Protein AF-A0A251SEA8-F1 (afdb_monomer_lite)

pLDDT: mean 76.19, std 18.29, range [34.19, 94.62]

Organism: Helianthus annuus (NCBI:txid4232)

Foldseek 3Di:
DDQDDPPPDPVVVVVVVVPQDDPVNVVVLVPDDPVVNVVVLVVVPVPDDPNSVVVVVVVVVVVVVVVVVVVVVVVVVVVVVVVVVVVVVVVVVVVVVVVVVVVVVVVVVVVVVVVVVVVVVVVVVVVVVVVVVVVVVVVVVVVVVVVVVVVVVVVVVVVVVVVVVVVVVVVVVVVVVVVVVPPPDDDDDPDDPPVPPPPPPVVVVVVVVVVVVVVVVVVVVVVVVVVVVVVVVVVVVVVVVVVVVVVVVVVVVVVVVVVVVVVVVVVVVVVVVVVVVVVVVVLVVCCVPPLVVLLVVCVCPFPLLVVLVVQLVVLVVVVVVLVVVVVVQVVVVVVDVDNDDCVPPPCVVPPSVVSNVVSVVCSVPDDGPSVVLLVVLVPDPPSSVSSCVSRPPPPPPDPPDDDDDDDDDDDDD

Secondary structure (DSSP, 8-state):
-----GGG-TTHHHHHHTTS--HHHHHHHHTS-HHHHHHHHHHHHTTT-HHHHHHHHHHHHHHHHHHHHHHHHHHHHHHHHHHHHHHHHHHHHHHHHHHHHHHHHHHHHHHHHHHHHHHHHHHHHHHHHHHHHHHHHHHHHHHHHHHHHHHHHHHHHHHHHHHHHHHHHHHHHHHHHHHTTT-S-------SSSSS--SSHHHHHHHHHHHHHHHHHHHHHHHHHHHHHHHHHHHHHHHHHHHHHHHHHHHHHHHHHHHHHHHHHHHHHHHHHHHHHHHHHHHHHHIIIIIHHHHHHHHHT-HHHHHHHHHHHHHHHHHHHHHHHHHHHHHHHHHSSS---GGG-TTTT--HHHHHHHHHHHHHHSPPHHHHHHHHHHTSTTHHHHHHHHT----------------------

Radius of gyration: 64.65 Å; chains: 1; bounding box: 140×86×175 Å

Structure (mmCIF, N/CA/C/O backbone):
data_AF-A0A251SEA8-F1
#
_entry.id   AF-A0A251SEA8-F1
#
loop_
_atom_site.group_PDB
_atom_site.id
_atom_site.type_symbol
_atom_site.label_atom_id
_atom_site.label_alt_id
_atom_site.label_comp_id
_atom_site.label_asym_id
_atom_site.label_entity_id
_atom_site.label_seq_id
_atom_site.pdbx_PDB_ins_code
_atom_site.Cartn_x
_atom_site.Cartn_y
_atom_site.Cartn_z
_atom_site.occupancy
_atom_site.B_iso_or_equiv
_atom_site.auth_seq_id
_atom_site.auth_comp_id
_atom_site.auth_asym_id
_atom_site.auth_atom_id
_atom_site.pdbx_PDB_model_num
ATOM 1 N N . MET A 1 1 ? 25.825 18.817 -52.684 1.00 36.38 1 MET A N 1
ATOM 2 C CA . MET A 1 1 ? 26.943 19.603 -52.122 1.00 36.38 1 MET A CA 1
ATOM 3 C C . MET A 1 1 ? 27.467 18.814 -50.940 1.00 36.38 1 MET A C 1
ATOM 5 O O . MET A 1 1 ? 26.774 18.734 -49.940 1.00 36.38 1 MET A O 1
ATOM 9 N N . GLN A 1 2 ? 28.593 18.127 -51.125 1.00 37.50 2 GLN A N 1
ATOM 10 C CA . GLN A 1 2 ? 29.249 17.316 -50.097 1.00 37.50 2 GLN A CA 1
ATOM 11 C C . GLN A 1 2 ? 30.083 18.240 -49.204 1.00 37.50 2 GLN A C 1
ATOM 13 O O . GLN A 1 2 ? 30.933 18.971 -49.713 1.00 37.50 2 GLN A O 1
ATOM 18 N N . GLY A 1 3 ? 29.799 18.244 -47.902 1.00 35.34 3 GLY A N 1
ATOM 19 C CA . GLY A 1 3 ? 30.715 18.748 -46.885 1.00 35.34 3 GLY A CA 1
ATOM 20 C C . GLY A 1 3 ? 31.585 17.583 -46.437 1.00 35.34 3 GLY A C 1
ATOM 21 O O . GLY A 1 3 ? 31.069 16.637 -45.854 1.00 35.34 3 GLY A O 1
ATOM 22 N N . ASP A 1 4 ? 32.868 17.630 -46.784 1.00 39.84 4 ASP A N 1
ATOM 23 C CA . ASP A 1 4 ? 33.874 16.730 -46.231 1.00 39.84 4 ASP A CA 1
ATOM 24 C C . ASP A 1 4 ? 34.056 17.040 -44.744 1.00 39.84 4 ASP A C 1
ATOM 26 O O . ASP A 1 4 ? 34.281 18.190 -44.358 1.00 39.84 4 ASP A O 1
ATOM 30 N N . ASP A 1 5 ? 33.965 15.996 -43.931 1.00 41.09 5 ASP A N 1
ATOM 31 C CA . ASP A 1 5 ? 34.161 16.024 -42.490 1.00 41.09 5 ASP A CA 1
ATOM 32 C C . ASP A 1 5 ? 35.673 16.093 -42.192 1.00 41.09 5 ASP A C 1
ATOM 34 O O . ASP A 1 5 ? 36.384 15.089 -42.151 1.00 41.09 5 ASP A O 1
ATOM 38 N N . ILE A 1 6 ? 36.205 17.313 -42.053 1.00 42.19 6 ILE A N 1
ATOM 39 C CA . ILE A 1 6 ? 37.633 17.586 -41.777 1.00 42.19 6 ILE A CA 1
ATOM 40 C C . ILE A 1 6 ? 37.965 17.385 -40.278 1.00 42.19 6 ILE A C 1
ATOM 42 O O . ILE A 1 6 ? 39.064 17.693 -39.822 1.00 42.19 6 ILE A O 1
ATOM 46 N N . SER A 1 7 ? 37.046 16.854 -39.462 1.00 43.59 7 SER A N 1
ATOM 47 C CA . SER A 1 7 ? 37.198 16.873 -38.000 1.00 43.59 7 SER A CA 1
ATOM 48 C C . SER A 1 7 ? 38.188 15.850 -37.422 1.00 43.59 7 SER A C 1
ATOM 50 O O . SER A 1 7 ? 38.512 15.958 -36.240 1.00 43.59 7 SER A O 1
ATOM 52 N N . ASN A 1 8 ? 38.669 14.869 -38.199 1.00 42.94 8 ASN A N 1
ATOM 53 C CA . ASN A 1 8 ? 39.397 13.708 -37.656 1.00 42.94 8 ASN A CA 1
ATOM 54 C C . ASN A 1 8 ? 40.866 13.558 -38.091 1.00 42.94 8 ASN A C 1
ATOM 56 O O . ASN A 1 8 ? 41.482 12.546 -37.758 1.00 42.94 8 ASN A O 1
ATOM 60 N N . ASP A 1 9 ? 41.461 14.548 -38.767 1.00 41.25 9 ASP A N 1
ATOM 61 C CA . ASP A 1 9 ? 42.904 14.556 -39.057 1.00 41.25 9 ASP A CA 1
ATOM 62 C C . ASP A 1 9 ? 43.679 15.519 -38.125 1.00 41.25 9 ASP A C 1
ATOM 64 O O . ASP A 1 9 ? 43.598 16.745 -38.278 1.00 41.25 9 ASP A O 1
ATOM 68 N N . PRO A 1 10 ? 44.492 15.004 -37.178 1.00 42.59 10 PRO A N 1
ATOM 69 C CA . PRO A 1 10 ? 45.358 15.824 -36.331 1.00 42.59 10 PRO A CA 1
ATOM 70 C C . PRO A 1 10 ? 46.413 16.624 -37.118 1.00 42.59 10 PRO A C 1
ATOM 72 O O . PRO A 1 10 ? 46.970 17.587 -36.581 1.00 42.59 10 PRO A O 1
ATOM 75 N N . ALA A 1 11 ? 46.714 16.248 -38.369 1.00 43.41 11 ALA A N 1
ATOM 76 C CA . ALA A 1 11 ? 47.637 16.973 -39.240 1.00 43.41 11 ALA A CA 1
ATOM 77 C C . ALA A 1 11 ? 46.980 18.198 -39.905 1.00 43.41 11 ALA A C 1
ATOM 79 O O . ALA A 1 11 ? 47.613 19.256 -39.961 1.00 43.41 11 ALA A O 1
ATOM 80 N N . ALA A 1 12 ? 45.699 18.117 -40.283 1.00 44.38 12 ALA A N 1
ATOM 81 C CA . ALA A 1 12 ? 44.931 19.242 -40.825 1.00 44.38 12 ALA A CA 1
ATOM 82 C C . ALA A 1 12 ? 44.783 20.396 -39.813 1.00 44.38 12 ALA A C 1
ATOM 84 O O . ALA A 1 12 ? 44.914 21.568 -40.171 1.00 44.38 12 ALA A O 1
ATOM 85 N N . CYS A 1 13 ? 44.634 20.091 -38.516 1.00 40.94 13 CYS A N 1
ATOM 86 C CA . CYS A 1 13 ? 44.664 21.111 -37.459 1.00 40.94 13 CYS A CA 1
ATOM 87 C C . CYS A 1 13 ? 46.019 21.835 -37.357 1.00 40.94 13 CYS A C 1
ATOM 89 O O . CYS A 1 13 ? 46.061 23.004 -36.976 1.00 40.94 13 CYS A O 1
ATOM 91 N N . LYS A 1 14 ? 47.128 21.170 -37.701 1.00 43.25 14 LYS A N 1
ATOM 92 C CA . LYS A 1 14 ? 48.483 21.741 -37.642 1.00 43.25 14 LYS A CA 1
ATOM 93 C C . LYS A 1 14 ? 48.767 22.682 -38.814 1.00 43.25 14 LYS A C 1
ATOM 95 O O . LYS A 1 14 ? 49.465 23.676 -38.635 1.00 43.25 14 LYS A O 1
ATOM 100 N N . GLU A 1 15 ? 48.202 22.396 -39.983 1.00 47.25 15 GLU A N 1
ATOM 101 C CA . GLU A 1 15 ? 48.361 23.206 -41.196 1.00 47.25 15 GLU A CA 1
ATOM 102 C C . GLU A 1 15 ? 47.410 24.419 -41.209 1.00 47.25 15 GLU A C 1
ATOM 104 O O . GLU A 1 15 ? 47.820 25.523 -41.562 1.00 47.25 15 GLU A O 1
ATO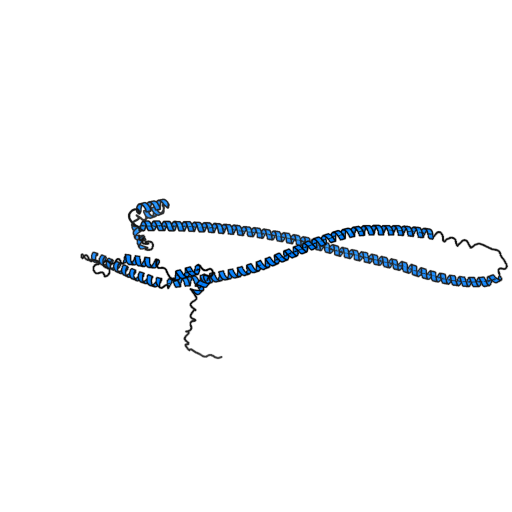M 109 N N . ILE A 1 16 ? 46.181 24.265 -40.694 1.00 45.84 16 ILE A N 1
ATOM 110 C CA . ILE A 1 16 ? 45.199 25.359 -40.554 1.00 45.84 16 ILE A CA 1
ATOM 111 C C . ILE A 1 16 ? 45.604 26.354 -39.451 1.00 45.84 16 ILE A C 1
ATOM 113 O O . ILE A 1 16 ? 45.422 27.562 -39.607 1.00 45.84 16 ILE A O 1
ATOM 117 N N . LEU A 1 17 ? 46.204 25.882 -38.350 1.00 44.75 17 LEU A N 1
ATOM 118 C CA . LEU A 1 17 ? 46.735 26.757 -37.293 1.00 44.75 17 LEU A CA 1
ATOM 119 C C . LEU A 1 17 ? 48.128 27.320 -37.613 1.00 44.75 17 LEU A C 1
ATOM 121 O O . LEU A 1 17 ? 48.524 28.314 -37.012 1.00 44.75 17 LEU A O 1
ATOM 125 N N . GLY A 1 18 ? 48.852 26.738 -38.575 1.00 44.03 18 GLY A N 1
ATOM 126 C CA . GLY A 1 18 ? 50.141 27.254 -39.048 1.00 44.03 18 GLY A CA 1
ATOM 127 C C . GLY A 1 18 ? 50.034 28.567 -39.835 1.00 44.03 18 GLY A C 1
ATOM 128 O O . GLY A 1 18 ? 51.024 29.284 -39.959 1.00 44.03 18 GLY A O 1
ATOM 129 N N . GLY A 1 19 ? 48.836 28.901 -40.331 1.00 52.62 19 GLY A N 1
ATOM 130 C CA . GLY A 1 19 ? 48.546 30.156 -41.034 1.00 52.62 19 GLY A CA 1
ATOM 131 C C . GLY A 1 19 ? 47.914 31.255 -40.172 1.00 52.62 19 GLY A C 1
ATOM 132 O O . GLY A 1 19 ? 47.717 32.365 -40.662 1.00 52.62 19 GLY A O 1
ATOM 133 N N . LEU A 1 20 ? 47.587 30.981 -38.904 1.00 47.78 20 LEU A N 1
ATOM 134 C CA . LEU A 1 20 ? 46.862 31.914 -38.035 1.00 47.78 20 LEU A CA 1
ATOM 135 C C . LEU A 1 20 ? 47.798 32.693 -37.125 1.00 47.78 20 LEU A C 1
ATOM 137 O O . LEU A 1 20 ? 47.705 32.617 -35.905 1.00 47.78 20 LEU A O 1
ATOM 141 N N . GLY A 1 21 ? 48.674 33.475 -37.748 1.00 52.56 21 GLY A N 1
ATOM 142 C CA . GLY A 1 21 ? 49.490 34.438 -37.028 1.00 52.56 21 GLY A CA 1
ATOM 143 C C . GLY A 1 21 ? 50.440 33.806 -36.010 1.00 52.56 21 GLY A C 1
ATOM 144 O O . GLY A 1 21 ? 50.512 32.594 -35.812 1.00 52.56 21 GLY A O 1
ATOM 145 N N . THR A 1 22 ? 51.238 34.641 -35.365 1.00 51.72 22 THR A N 1
ATOM 146 C CA . THR A 1 22 ? 52.142 34.160 -34.311 1.00 51.72 22 THR A CA 1
ATOM 147 C C . THR A 1 22 ? 51.333 33.573 -33.139 1.00 51.72 22 THR A C 1
ATOM 149 O O . THR A 1 22 ? 50.196 33.993 -32.923 1.00 51.72 22 THR A O 1
ATOM 152 N N . PRO A 1 23 ? 51.880 32.651 -32.319 1.00 52.22 23 PRO A N 1
ATOM 153 C CA . PRO A 1 23 ? 51.174 32.079 -31.158 1.00 52.22 23 PRO A CA 1
ATOM 154 C C . PRO A 1 23 ? 50.508 33.122 -30.236 1.00 52.22 23 PRO A C 1
ATOM 156 O O . PRO A 1 23 ? 49.465 32.866 -29.637 1.00 52.22 23 PRO A O 1
ATOM 159 N N . PHE A 1 24 ? 51.065 34.336 -30.204 1.00 46.94 24 PHE A N 1
ATOM 160 C CA . PHE A 1 24 ? 50.544 35.499 -29.489 1.00 46.94 24 PHE A CA 1
ATOM 161 C C . PHE A 1 24 ? 49.193 36.021 -30.027 1.00 46.94 24 PHE A C 1
ATOM 163 O O . PHE A 1 24 ? 48.362 36.518 -29.268 1.00 46.94 24 PHE A O 1
ATOM 170 N N . GLU A 1 25 ? 48.935 35.901 -31.330 1.00 49.88 25 GLU A N 1
ATOM 171 C CA . GLU A 1 25 ? 47.680 36.312 -31.974 1.00 49.88 25 GLU A CA 1
ATOM 172 C C . GLU A 1 25 ? 46.565 35.281 -31.743 1.00 49.88 25 GLU A C 1
ATOM 174 O O . GLU A 1 25 ? 45.409 35.658 -31.533 1.00 49.88 25 GLU A O 1
ATOM 179 N N . VAL A 1 26 ? 46.920 33.995 -31.658 1.00 53.22 26 VAL A N 1
ATOM 180 C CA . VAL A 1 26 ? 45.997 32.898 -31.315 1.00 53.22 26 VAL A CA 1
ATOM 181 C C . VAL A 1 26 ? 45.553 32.977 -29.851 1.00 53.22 26 VAL A C 1
ATOM 183 O O . VAL A 1 26 ? 44.367 32.807 -29.550 1.00 53.22 26 VAL A O 1
ATOM 186 N N . GLU A 1 27 ? 46.465 33.292 -28.928 1.00 53.41 27 GLU A N 1
ATOM 187 C CA . GLU A 1 27 ? 46.121 33.525 -27.517 1.00 53.41 27 GLU A CA 1
ATOM 188 C C . GLU A 1 27 ? 45.264 34.785 -27.334 1.00 53.41 27 GLU A C 1
ATOM 190 O O . GLU A 1 27 ? 44.265 34.753 -26.609 1.00 53.41 27 GLU A O 1
ATOM 195 N N . ARG A 1 28 ? 45.567 35.868 -28.065 1.00 52.38 28 ARG A N 1
ATOM 196 C CA . ARG A 1 28 ? 44.750 37.092 -28.079 1.00 52.38 28 ARG A CA 1
ATOM 197 C C . ARG A 1 28 ? 43.332 36.845 -28.618 1.00 52.38 28 ARG A C 1
ATOM 199 O O . ARG A 1 28 ? 42.382 37.419 -28.089 1.00 52.38 28 ARG A O 1
ATOM 206 N N . ALA A 1 29 ? 43.163 35.971 -29.613 1.00 50.44 29 ALA A N 1
ATOM 207 C CA . ALA A 1 29 ? 41.854 35.594 -30.158 1.00 50.44 29 ALA A CA 1
ATOM 208 C C . ALA A 1 29 ? 41.049 34.669 -29.222 1.00 50.44 29 ALA A C 1
ATOM 210 O O . ALA A 1 29 ? 39.823 34.783 -29.128 1.00 50.44 29 ALA A O 1
ATOM 211 N N . ARG A 1 30 ? 41.716 33.777 -28.474 1.00 49.06 30 ARG A N 1
ATOM 212 C CA . ARG A 1 30 ? 41.066 32.934 -27.449 1.00 49.06 30 ARG A CA 1
ATOM 213 C C . ARG A 1 30 ? 40.574 33.735 -26.241 1.00 49.06 30 ARG A C 1
ATOM 215 O O . ARG A 1 30 ? 39.562 33.355 -25.656 1.00 49.06 30 ARG A O 1
ATOM 222 N N . ALA A 1 31 ? 41.230 34.849 -25.912 1.00 52.94 31 ALA A N 1
ATOM 223 C CA . ALA A 1 31 ? 40.828 35.757 -24.836 1.00 52.94 31 ALA A CA 1
ATOM 224 C C . ALA A 1 31 ? 39.608 36.647 -25.177 1.00 52.94 31 ALA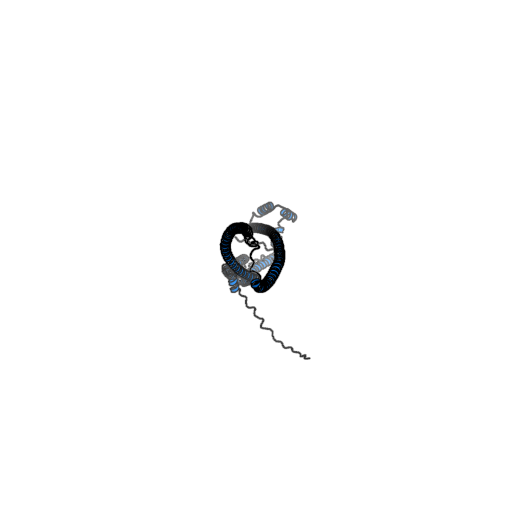 A C 1
ATOM 226 O O . ALA A 1 31 ? 39.092 37.337 -24.297 1.00 52.94 31 ALA A O 1
ATOM 227 N N . ALA A 1 32 ? 39.122 36.641 -26.426 1.00 52.41 32 ALA A N 1
ATOM 228 C CA . ALA A 1 32 ? 38.006 37.484 -26.859 1.00 52.41 32 ALA A CA 1
ATOM 229 C C . ALA A 1 32 ? 36.614 36.865 -26.559 1.00 52.41 32 ALA A C 1
ATOM 231 O O . ALA A 1 32 ? 36.449 35.638 -26.671 1.00 52.41 32 ALA A O 1
ATOM 232 N N . PRO A 1 33 ? 35.588 37.689 -26.238 1.00 56.38 33 PRO A N 1
ATOM 233 C CA . PRO A 1 33 ? 34.204 37.246 -26.034 1.00 56.38 33 PRO A CA 1
ATOM 234 C C . PRO A 1 33 ? 33.615 36.519 -27.256 1.00 56.38 33 PRO A C 1
ATOM 236 O O . PRO A 1 33 ? 33.939 36.849 -28.398 1.00 56.38 33 PRO A O 1
ATOM 239 N N . ARG A 1 34 ? 32.726 35.540 -27.016 1.00 53.91 34 ARG A N 1
ATOM 240 C CA . ARG A 1 34 ? 32.186 34.584 -28.013 1.00 53.91 34 ARG A CA 1
ATOM 241 C C . ARG A 1 34 ? 31.665 35.245 -29.295 1.00 53.91 34 ARG A C 1
ATOM 243 O O . ARG A 1 34 ? 31.953 34.759 -30.384 1.00 53.91 3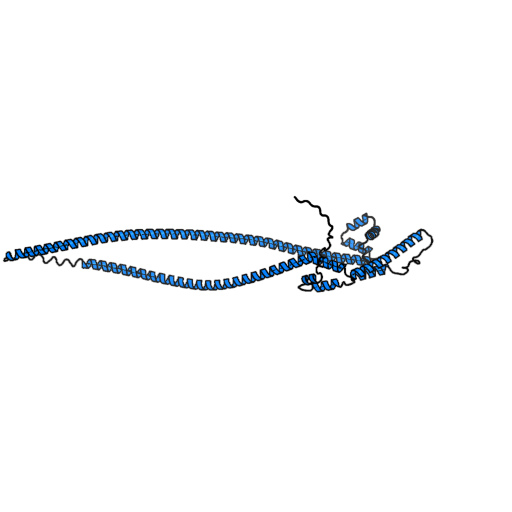4 ARG A O 1
ATOM 250 N N . GLU A 1 35 ? 30.957 36.363 -29.176 1.00 55.34 35 GLU A N 1
ATOM 251 C CA . GLU A 1 35 ? 30.395 37.093 -30.322 1.00 55.34 35 GLU A CA 1
ATOM 252 C C . GLU A 1 35 ? 31.468 37.745 -31.206 1.00 55.34 35 GLU A C 1
ATOM 254 O O . GLU A 1 35 ? 31.356 37.736 -32.431 1.00 55.34 35 GLU A O 1
ATOM 259 N N . LEU A 1 36 ? 32.560 38.239 -30.612 1.00 55.75 36 LEU A N 1
ATOM 260 C CA . LEU A 1 36 ? 33.668 38.840 -31.359 1.00 55.75 36 LEU A CA 1
ATOM 261 C C . LEU A 1 36 ? 34.445 37.779 -32.153 1.00 55.75 36 LEU A C 1
ATOM 263 O O . LEU A 1 36 ? 34.884 38.034 -33.272 1.00 55.75 36 LEU A O 1
ATOM 267 N N . ARG A 1 37 ? 34.556 36.567 -31.592 1.00 57.59 37 ARG A N 1
ATOM 268 C CA . ARG A 1 37 ? 35.207 35.410 -32.222 1.00 57.59 37 ARG A CA 1
ATOM 269 C C . ARG A 1 37 ? 34.432 34.915 -33.446 1.00 57.59 37 ARG A C 1
ATOM 271 O O . ARG A 1 37 ? 35.035 34.624 -34.474 1.00 57.59 37 ARG A O 1
ATOM 278 N N . ILE A 1 38 ? 33.101 34.876 -33.345 1.00 59.56 38 ILE A N 1
ATOM 279 C CA . ILE A 1 38 ? 32.201 34.515 -34.451 1.00 59.56 38 ILE A CA 1
ATOM 280 C C . ILE A 1 38 ? 32.307 35.544 -35.577 1.00 59.56 38 ILE A C 1
ATOM 282 O O . ILE A 1 38 ? 32.452 35.159 -36.734 1.00 59.56 38 ILE A O 1
ATOM 286 N N . ASN A 1 39 ? 32.325 36.839 -35.249 1.00 57.78 39 ASN A N 1
ATOM 287 C CA . ASN A 1 39 ? 32.476 37.884 -36.259 1.00 57.78 39 ASN A CA 1
ATOM 288 C C . ASN A 1 39 ? 33.854 37.843 -36.933 1.00 57.78 39 ASN A C 1
ATOM 290 O O . ASN A 1 39 ? 33.914 37.917 -38.151 1.00 57.78 39 ASN A O 1
ATOM 294 N N . GLN A 1 40 ? 34.953 37.655 -36.195 1.00 56.47 40 GLN A N 1
ATOM 295 C CA . GLN A 1 40 ? 36.298 37.571 -36.789 1.00 56.47 40 GLN A CA 1
ATOM 296 C C . GLN A 1 40 ? 36.475 36.351 -37.706 1.00 56.47 40 GLN A C 1
ATOM 298 O O . GLN A 1 40 ? 37.041 36.479 -38.792 1.00 56.47 40 GLN A O 1
ATOM 303 N N . LEU A 1 41 ? 35.947 35.189 -37.307 1.00 55.53 41 LEU A N 1
ATOM 304 C CA . LEU A 1 41 ? 35.946 33.987 -38.145 1.00 55.53 41 LEU A CA 1
ATOM 305 C C . LEU A 1 41 ? 35.026 34.150 -39.360 1.00 55.53 41 LEU A C 1
ATOM 307 O O . LEU A 1 41 ? 35.404 33.758 -40.459 1.00 55.53 41 LEU A O 1
ATOM 311 N N . SER A 1 42 ? 33.871 34.802 -39.192 1.00 54.38 42 SER A N 1
ATOM 312 C CA . SER A 1 42 ? 32.963 35.149 -40.289 1.00 54.38 42 SER A CA 1
ATOM 313 C C . SER A 1 42 ? 33.650 36.042 -41.326 1.00 54.38 42 SER A C 1
ATOM 315 O O . SER A 1 42 ? 33.543 35.772 -42.516 1.00 54.38 42 SER A O 1
ATOM 317 N N . THR A 1 43 ? 34.399 37.072 -40.922 1.00 55.28 43 THR A N 1
ATOM 318 C CA . THR A 1 43 ? 35.079 37.960 -41.884 1.00 55.28 43 THR A CA 1
ATOM 319 C C . THR A 1 43 ? 36.218 37.261 -42.630 1.00 55.28 43 THR A C 1
ATOM 321 O O . THR A 1 43 ? 36.483 37.594 -43.781 1.00 55.28 43 THR A O 1
ATOM 324 N N . MET A 1 44 ? 36.877 36.277 -42.009 1.00 52.09 44 MET A N 1
ATOM 325 C CA . MET A 1 44 ? 37.927 35.480 -42.656 1.00 52.09 44 MET A CA 1
ATOM 326 C C . MET A 1 44 ? 37.389 34.383 -43.592 1.00 52.09 44 MET A C 1
ATOM 328 O O . MET A 1 44 ? 38.096 33.991 -44.517 1.00 52.09 44 MET A O 1
ATOM 332 N N . LEU A 1 45 ? 36.167 33.878 -43.373 1.00 53.16 45 LEU A N 1
ATOM 333 C CA . LEU A 1 45 ? 35.611 32.726 -44.103 1.00 53.16 45 LEU A CA 1
ATOM 334 C C . LEU A 1 45 ? 34.631 33.078 -45.237 1.00 53.16 45 LEU A C 1
ATOM 336 O O . LEU A 1 45 ? 34.279 32.186 -46.006 1.00 53.16 45 LEU A O 1
ATOM 340 N N . VAL A 1 46 ? 34.229 34.343 -45.414 1.00 49.38 46 VAL A N 1
ATOM 341 C CA . VAL A 1 46 ? 33.273 34.784 -46.467 1.00 49.38 46 VAL A CA 1
ATOM 342 C C . VAL A 1 46 ? 33.832 34.673 -47.911 1.00 49.38 46 VAL A C 1
ATOM 344 O O . VAL A 1 46 ? 33.208 35.103 -48.874 1.00 49.38 46 VAL A O 1
ATOM 347 N N . GLY A 1 47 ? 34.981 34.021 -48.102 1.00 50.72 47 GLY A N 1
ATOM 348 C CA . GLY A 1 47 ? 35.622 33.812 -49.401 1.00 50.72 47 GLY A CA 1
ATOM 349 C C . GLY A 1 47 ? 35.110 32.629 -50.231 1.00 50.72 47 GLY A C 1
ATOM 350 O O . GLY A 1 47 ? 34.558 32.855 -51.301 1.00 50.72 47 GLY A O 1
ATOM 351 N N . THR A 1 48 ? 35.375 31.367 -49.854 1.00 47.50 48 THR A N 1
ATOM 352 C CA . THR A 1 48 ? 35.461 30.313 -50.902 1.00 47.50 48 THR A CA 1
ATOM 353 C C . THR A 1 48 ? 35.305 28.835 -50.497 1.00 47.50 48 THR A C 1
ATOM 355 O O . THR A 1 48 ? 35.572 27.981 -51.339 1.00 47.50 48 THR A O 1
ATOM 358 N N . SER A 1 49 ? 34.860 28.444 -49.295 1.00 53.03 49 SER A N 1
ATOM 359 C CA . SER A 1 49 ? 34.826 27.003 -48.949 1.00 53.03 49 SER A CA 1
ATOM 360 C C . SER A 1 49 ? 33.493 26.506 -48.387 1.00 53.03 49 SER A C 1
ATOM 362 O O . SER A 1 49 ? 33.040 26.964 -47.347 1.00 53.03 49 SER A O 1
ATOM 364 N N . ILE A 1 50 ? 32.894 25.501 -49.038 1.00 54.38 50 ILE A N 1
ATOM 365 C CA . ILE A 1 50 ? 31.716 24.738 -48.566 1.00 54.38 50 ILE A CA 1
ATOM 366 C C . ILE A 1 50 ? 31.939 24.184 -47.144 1.00 54.38 50 ILE A C 1
ATOM 368 O O . ILE A 1 50 ? 31.004 24.106 -46.350 1.00 54.38 50 ILE A O 1
ATOM 372 N N . VAL A 1 51 ? 33.194 23.898 -46.796 1.00 52.97 51 VAL A N 1
ATOM 373 C CA . VAL A 1 51 ? 33.629 23.419 -45.478 1.00 52.97 51 VAL A CA 1
ATOM 374 C C . VAL A 1 51 ? 33.383 24.466 -44.384 1.00 52.97 51 VAL A C 1
ATOM 376 O O . VAL A 1 51 ? 32.989 24.119 -43.277 1.00 52.97 51 VAL A O 1
ATOM 379 N N . ALA A 1 52 ? 33.547 25.757 -44.687 1.00 51.59 52 ALA A N 1
ATOM 380 C CA . ALA A 1 52 ? 33.281 26.846 -43.743 1.00 51.59 52 ALA A CA 1
ATOM 381 C C . ALA A 1 52 ? 31.808 26.884 -43.306 1.00 51.59 52 ALA A C 1
ATOM 383 O O . ALA A 1 52 ? 31.506 27.091 -42.130 1.00 51.59 52 ALA A O 1
ATOM 384 N N . ASN A 1 53 ? 30.896 26.649 -44.253 1.00 58.78 53 ASN A N 1
ATOM 385 C CA . ASN A 1 53 ? 29.464 26.581 -43.979 1.00 58.78 53 ASN A CA 1
ATOM 386 C C . ASN A 1 53 ? 29.079 25.288 -43.248 1.00 58.78 53 ASN A C 1
ATOM 388 O O . ASN A 1 53 ? 28.249 25.356 -42.347 1.00 58.78 53 ASN A O 1
ATOM 392 N N . ALA A 1 54 ? 29.695 24.147 -43.580 1.00 62.62 54 ALA A N 1
ATOM 393 C CA . ALA A 1 54 ? 29.475 22.886 -42.864 1.00 62.62 54 ALA A CA 1
ATOM 394 C C . ALA A 1 54 ? 29.892 22.997 -41.387 1.00 62.62 54 ALA A C 1
ATOM 396 O O . ALA A 1 54 ? 29.086 22.733 -40.501 1.00 62.62 54 ALA A O 1
ATOM 397 N N . ILE A 1 55 ? 31.085 23.541 -41.119 1.00 64.69 55 ILE A N 1
ATOM 398 C CA . ILE A 1 55 ? 31.571 23.792 -39.755 1.00 64.69 55 ILE A CA 1
ATOM 399 C C . ILE A 1 55 ? 30.614 24.724 -38.996 1.00 64.69 55 ILE A C 1
ATOM 401 O O . ILE A 1 55 ? 30.266 24.456 -37.848 1.00 64.69 55 ILE A O 1
ATOM 405 N N . LEU A 1 56 ? 30.147 25.815 -39.616 1.00 68.94 56 LEU A N 1
ATOM 406 C CA . LEU A 1 56 ? 29.190 26.726 -38.976 1.00 68.94 56 LEU A CA 1
ATOM 407 C C . LEU A 1 56 ? 27.847 26.054 -38.653 1.00 68.94 56 LEU A C 1
ATOM 409 O O . LEU A 1 56 ? 27.268 26.360 -37.610 1.00 68.94 56 LEU A O 1
ATOM 413 N N . GLU A 1 57 ? 27.344 25.163 -39.509 1.00 71.62 57 GLU A N 1
ATOM 414 C CA . GLU A 1 57 ? 26.115 24.409 -39.232 1.00 71.62 57 GLU A CA 1
ATOM 415 C C . GLU A 1 57 ? 26.307 23.364 -38.126 1.00 71.62 57 GLU A C 1
ATOM 417 O O . GLU A 1 57 ? 25.474 23.299 -37.218 1.00 71.62 57 GLU A O 1
ATOM 422 N N . ASP A 1 58 ? 27.430 22.646 -38.097 1.00 68.56 58 ASP A N 1
ATOM 423 C CA . ASP A 1 58 ? 27.743 21.709 -37.010 1.00 68.56 58 ASP A CA 1
ATOM 424 C C . ASP A 1 58 ? 27.876 22.425 -35.664 1.00 68.56 58 ASP A C 1
ATOM 426 O O . ASP A 1 58 ? 27.322 21.980 -34.656 1.00 68.56 58 ASP A O 1
ATOM 430 N N . TYR A 1 59 ? 28.503 23.604 -35.637 1.00 69.50 59 TYR A N 1
ATOM 431 C CA . TYR A 1 59 ? 28.549 24.438 -34.434 1.00 69.50 59 TYR A CA 1
ATOM 432 C C . TYR A 1 59 ? 27.159 24.917 -33.986 1.00 69.50 59 TYR A C 1
ATOM 434 O O . TYR A 1 59 ? 26.912 25.029 -32.782 1.00 69.50 59 TYR A O 1
ATOM 442 N N . LYS A 1 60 ? 26.225 25.177 -34.911 1.00 75.94 60 LYS A N 1
ATOM 443 C CA . LYS A 1 60 ? 24.831 25.505 -34.559 1.00 75.94 60 LYS A CA 1
ATOM 444 C C . LYS A 1 60 ? 24.084 24.289 -34.012 1.00 75.94 60 LYS A C 1
ATOM 446 O O . LYS A 1 60 ? 23.308 24.439 -33.070 1.00 75.94 60 LYS A O 1
ATOM 451 N N . VAL A 1 61 ? 24.295 23.100 -34.581 1.00 79.06 61 VAL A N 1
ATOM 452 C CA . VAL A 1 61 ? 23.704 21.842 -34.090 1.00 79.06 61 VAL A CA 1
ATOM 453 C C . VAL A 1 61 ? 24.226 21.516 -32.691 1.00 79.06 61 VAL A C 1
ATOM 455 O O . VAL A 1 61 ? 23.429 21.205 -31.806 1.00 79.06 61 VAL A O 1
ATOM 458 N N . LEU A 1 62 ? 25.536 21.643 -32.465 1.00 73.50 62 LEU A N 1
ATOM 459 C CA . LEU A 1 62 ? 26.152 21.468 -31.150 1.00 73.50 62 LEU A CA 1
ATOM 460 C C . LEU A 1 62 ? 25.611 22.481 -30.137 1.00 73.50 62 LEU A C 1
ATOM 462 O O . LEU A 1 62 ? 25.235 22.082 -29.040 1.00 73.50 62 LEU A O 1
ATOM 466 N N . GLY A 1 63 ? 25.462 23.752 -30.525 1.00 74.44 63 GLY A N 1
ATOM 467 C CA . GLY A 1 63 ? 24.847 24.774 -29.673 1.00 74.44 63 GLY A CA 1
ATOM 468 C C . GLY A 1 63 ? 23.422 24.414 -29.239 1.00 74.44 63 GLY A C 1
ATOM 469 O O . GLY A 1 63 ? 23.110 24.487 -28.054 1.00 74.44 63 GLY A O 1
ATOM 470 N N . ARG A 1 64 ? 22.577 23.931 -30.163 1.00 81.19 64 ARG A N 1
ATOM 471 C CA . ARG A 1 64 ? 21.217 23.467 -29.823 1.00 81.19 64 ARG A CA 1
ATOM 472 C C . ARG A 1 64 ? 21.232 22.260 -28.882 1.00 81.19 64 ARG A C 1
ATOM 474 O O . ARG A 1 64 ? 20.466 22.225 -27.926 1.00 81.19 64 ARG A O 1
ATOM 481 N N . ARG A 1 65 ? 22.131 21.294 -29.104 1.00 76.38 65 ARG A N 1
ATOM 482 C CA . ARG A 1 65 ? 22.281 20.120 -28.223 1.00 76.38 65 ARG A CA 1
ATOM 483 C C . ARG A 1 65 ? 22.758 20.501 -26.822 1.00 76.38 65 ARG A C 1
ATOM 485 O O . ARG A 1 65 ? 22.303 19.909 -25.847 1.00 76.38 65 ARG A O 1
ATOM 492 N N . GLU A 1 66 ? 23.653 21.477 -26.702 1.00 78.56 66 GLU A N 1
ATOM 493 C CA . GLU A 1 66 ? 24.098 22.004 -25.408 1.00 78.56 66 GLU A CA 1
ATOM 494 C C . GLU A 1 66 ? 22.969 22.736 -24.671 1.00 78.56 66 GLU A C 1
ATOM 496 O O . GLU A 1 66 ? 22.796 22.527 -23.469 1.00 78.56 66 GLU A O 1
ATOM 501 N N . GLU A 1 67 ? 22.166 23.533 -25.383 1.00 82.75 67 GLU A N 1
ATOM 502 C CA . GLU A 1 67 ? 20.978 24.204 -24.839 1.00 82.75 67 GLU A CA 1
ATOM 503 C C . GLU A 1 67 ? 19.915 23.199 -24.371 1.00 82.75 67 GLU A C 1
ATOM 505 O O . GLU A 1 67 ? 19.376 23.332 -23.269 1.00 82.75 67 GLU A O 1
ATOM 510 N N . ASP A 1 68 ? 19.655 22.148 -25.149 1.00 82.56 68 ASP A N 1
ATOM 511 C CA . ASP A 1 68 ? 18.726 21.082 -24.769 1.00 82.56 68 ASP A CA 1
ATOM 512 C C . ASP A 1 68 ? 19.255 20.268 -23.583 1.00 82.56 68 ASP A C 1
ATOM 514 O O . ASP A 1 68 ? 18.515 19.998 -22.638 1.00 82.56 68 ASP A O 1
ATOM 518 N N . ALA A 1 69 ? 20.555 19.964 -23.542 1.00 82.44 69 ALA A N 1
ATOM 519 C CA . ALA A 1 69 ? 21.170 19.312 -22.389 1.00 82.44 69 ALA A CA 1
ATOM 520 C C . ALA A 1 69 ? 21.122 20.197 -21.130 1.00 82.44 69 ALA A C 1
ATOM 522 O O . ALA A 1 69 ? 20.937 19.690 -20.024 1.00 82.44 69 ALA A O 1
ATOM 523 N N . ALA A 1 70 ? 21.281 21.516 -21.264 1.00 87.75 70 ALA A N 1
ATOM 524 C CA . ALA A 1 70 ? 21.117 22.457 -20.157 1.00 87.75 70 ALA A CA 1
ATOM 525 C C . ALA A 1 70 ? 19.661 22.502 -19.666 1.00 87.75 70 ALA A C 1
ATOM 527 O O . ALA A 1 70 ? 19.422 22.505 -18.458 1.00 87.75 70 ALA A O 1
ATOM 528 N N . ARG A 1 71 ? 18.690 22.453 -20.585 1.00 90.81 71 ARG A N 1
ATOM 529 C CA . ARG A 1 71 ? 17.259 22.396 -20.265 1.00 90.81 71 ARG A CA 1
ATOM 530 C C . ARG A 1 71 ? 16.894 21.119 -19.510 1.00 90.81 71 ARG A C 1
ATOM 532 O O . ARG A 1 71 ? 16.296 21.207 -18.443 1.00 90.81 71 ARG A O 1
ATOM 539 N N . MET A 1 72 ? 17.339 19.958 -19.995 1.00 84.06 72 MET A N 1
ATOM 540 C CA . MET A 1 72 ? 17.095 18.667 -19.340 1.00 84.06 72 MET A CA 1
ATOM 541 C C . MET A 1 72 ? 17.748 18.596 -17.954 1.00 84.06 72 MET A C 1
ATOM 543 O O . MET A 1 72 ? 17.150 18.067 -17.020 1.00 84.06 72 MET A O 1
ATOM 547 N N . ARG A 1 73 ? 18.944 19.181 -17.774 1.00 87.88 73 ARG A N 1
ATOM 548 C CA . ARG A 1 73 ? 19.569 19.306 -16.444 1.00 87.88 73 ARG A CA 1
ATOM 549 C C . ARG A 1 73 ? 18.754 20.201 -15.513 1.00 87.88 73 ARG A C 1
ATOM 551 O O . ARG A 1 73 ? 18.522 19.812 -14.375 1.00 87.88 73 ARG A O 1
ATOM 558 N N . ALA A 1 74 ? 18.270 21.347 -15.990 1.00 92.06 74 ALA A N 1
ATOM 559 C CA . ALA A 1 74 ? 17.436 22.242 -15.190 1.00 92.06 74 ALA A CA 1
ATOM 560 C C . ALA A 1 74 ? 16.085 21.604 -14.809 1.00 92.06 74 ALA A C 1
ATOM 562 O O . ALA A 1 74 ? 15.589 21.807 -13.701 1.00 92.06 74 ALA A O 1
ATOM 563 N N . GLU A 1 75 ? 15.481 20.819 -15.701 1.00 90.25 75 GLU A N 1
ATOM 564 C CA . GLU A 1 75 ? 14.264 20.053 -15.410 1.00 90.25 75 GLU A CA 1
ATOM 565 C C . GLU A 1 75 ? 14.527 18.930 -14.401 1.00 90.25 75 GLU A C 1
ATOM 567 O O . GLU A 1 75 ? 13.783 18.798 -13.427 1.00 90.25 75 GLU A O 1
ATOM 572 N N . ALA A 1 76 ? 15.626 18.188 -14.556 1.00 84.88 76 ALA A N 1
ATOM 573 C CA . ALA A 1 76 ? 16.044 17.177 -13.590 1.00 84.88 76 ALA A CA 1
ATOM 574 C C . ALA A 1 76 ? 16.325 17.788 -12.206 1.00 84.88 76 ALA A C 1
ATOM 576 O O . ALA A 1 76 ? 15.885 17.247 -11.194 1.00 84.88 76 ALA A O 1
ATOM 577 N N . GLU A 1 77 ? 16.988 18.945 -12.137 1.00 92.69 77 GLU A N 1
ATOM 578 C CA . GLU A 1 77 ? 17.225 19.666 -10.882 1.00 92.69 77 GLU A CA 1
ATOM 579 C C . GLU A 1 77 ? 15.920 20.101 -10.207 1.00 92.69 77 GLU A C 1
ATOM 581 O O . GLU A 1 77 ? 15.786 19.950 -8.991 1.00 92.69 77 GLU A O 1
ATOM 586 N N . LYS A 1 78 ? 14.924 20.569 -10.974 1.00 93.31 78 LYS A N 1
ATOM 587 C CA . LYS A 1 78 ? 13.589 20.886 -10.438 1.00 93.31 78 LYS A CA 1
ATOM 588 C C . LYS A 1 78 ? 12.896 19.650 -9.868 1.00 93.31 78 LYS A C 1
ATOM 590 O O . LYS A 1 78 ? 12.315 19.731 -8.788 1.00 93.31 78 LYS A O 1
ATOM 595 N N . LEU A 1 79 ? 12.979 18.508 -10.552 1.00 87.19 79 LEU A N 1
ATOM 596 C CA . LEU A 1 79 ? 12.418 17.246 -10.059 1.00 87.19 79 LEU A CA 1
ATOM 597 C C . LEU A 1 79 ? 13.127 16.771 -8.785 1.00 87.19 79 LEU A C 1
ATOM 599 O O . LEU A 1 79 ? 12.468 16.359 -7.833 1.00 87.19 79 LEU A O 1
ATOM 603 N N . VAL A 1 80 ? 14.455 16.896 -8.719 1.00 92.31 80 VAL A N 1
ATOM 604 C CA . VAL A 1 80 ? 15.237 16.572 -7.517 1.00 92.31 80 VAL A CA 1
ATOM 605 C C . VAL A 1 80 ? 14.879 17.500 -6.355 1.00 92.31 80 VAL A C 1
ATOM 607 O O . VAL A 1 80 ? 14.736 17.033 -5.225 1.00 92.31 80 VAL A O 1
ATOM 610 N N . GLN A 1 81 ? 14.693 18.799 -6.600 1.00 93.50 81 GLN A N 1
ATOM 611 C CA . GLN A 1 81 ? 14.231 19.735 -5.572 1.00 93.50 81 GLN A CA 1
ATOM 612 C C . GLN A 1 81 ? 12.823 19.384 -5.081 1.00 93.50 81 GLN A C 1
ATOM 614 O O . GLN A 1 81 ? 12.606 19.323 -3.873 1.00 93.50 81 GLN A O 1
ATOM 619 N N . ALA A 1 82 ? 11.891 19.084 -5.988 1.00 92.38 82 ALA A N 1
ATOM 620 C CA . ALA A 1 82 ? 10.543 18.652 -5.626 1.00 92.38 82 ALA A CA 1
ATOM 621 C C . ALA A 1 82 ? 10.559 17.352 -4.802 1.00 92.38 82 ALA A C 1
ATOM 623 O O . ALA A 1 82 ? 9.860 17.256 -3.795 1.00 92.38 82 ALA A O 1
ATOM 624 N N . ALA A 1 83 ? 11.408 16.387 -5.168 1.00 87.50 83 ALA A N 1
ATOM 625 C CA . ALA A 1 83 ? 11.585 15.147 -4.417 1.00 87.50 83 ALA A CA 1
ATOM 626 C C . ALA A 1 83 ? 12.154 15.393 -3.011 1.00 87.50 83 ALA A C 1
ATOM 628 O O . ALA A 1 83 ? 11.684 14.789 -2.049 1.00 87.50 83 ALA A O 1
ATOM 629 N N . ARG A 1 84 ? 13.120 16.312 -2.862 1.00 91.38 84 ARG A N 1
ATOM 630 C CA . ARG A 1 84 ? 13.663 16.699 -1.546 1.00 91.38 84 ARG A CA 1
ATOM 631 C C . ARG A 1 84 ? 12.608 17.361 -0.665 1.00 91.38 84 ARG A C 1
ATOM 633 O O . ARG A 1 84 ? 12.451 16.961 0.482 1.00 91.38 84 ARG A O 1
ATOM 640 N N . VAL A 1 85 ? 11.843 18.306 -1.213 1.00 93.81 85 VAL A N 1
ATOM 641 C CA . VAL A 1 85 ? 10.740 18.957 -0.486 1.00 93.81 85 VAL A CA 1
ATOM 642 C C . VAL A 1 85 ? 9.675 17.933 -0.082 1.00 93.81 85 VAL A C 1
ATOM 644 O O . VAL A 1 85 ? 9.195 17.960 1.050 1.00 93.81 85 VAL A O 1
ATOM 647 N N . GLY A 1 86 ? 9.343 16.991 -0.971 1.00 87.25 86 GLY A N 1
ATOM 648 C CA . GLY A 1 86 ? 8.432 15.888 -0.668 1.00 87.25 86 GLY A CA 1
ATOM 649 C C . GLY A 1 86 ? 8.944 14.989 0.462 1.00 87.25 86 GLY A C 1
ATOM 650 O O . GLY A 1 86 ? 8.188 14.670 1.376 1.00 87.25 86 GLY A O 1
ATOM 651 N N . ALA A 1 87 ? 10.231 14.631 0.452 1.00 89.56 87 ALA A N 1
ATOM 652 C CA . ALA A 1 87 ? 10.848 13.824 1.504 1.00 89.56 87 ALA A CA 1
ATOM 653 C C . ALA A 1 87 ? 10.841 14.537 2.868 1.00 89.56 87 ALA A C 1
ATOM 655 O O . ALA A 1 87 ? 10.459 13.938 3.872 1.00 89.56 87 ALA A O 1
ATOM 656 N N . GLU A 1 88 ? 11.185 15.827 2.904 1.00 93.81 88 GLU A N 1
ATOM 657 C CA . GLU A 1 88 ? 11.123 16.633 4.129 1.00 93.81 88 GLU A CA 1
ATOM 658 C C . GLU A 1 88 ? 9.695 16.749 4.676 1.00 93.81 88 GLU A C 1
ATOM 660 O O . GLU A 1 88 ? 9.488 16.733 5.892 1.00 93.81 88 GLU A O 1
ATOM 665 N N . GLN A 1 89 ? 8.694 16.864 3.798 1.00 90.62 89 GLN A N 1
ATOM 666 C CA . GLN A 1 89 ? 7.296 16.898 4.216 1.00 90.62 89 GLN A CA 1
ATOM 667 C C . GLN A 1 89 ? 6.856 15.552 4.801 1.00 90.62 89 GLN A C 1
ATOM 669 O O . GLN A 1 89 ? 6.247 15.528 5.869 1.00 90.62 89 GLN A O 1
ATOM 674 N N . LEU A 1 90 ? 7.233 14.437 4.170 1.00 85.94 90 LEU A N 1
ATOM 675 C CA . LEU A 1 90 ? 6.944 13.098 4.685 1.00 85.94 90 LEU A CA 1
ATOM 676 C C . LEU A 1 90 ? 7.596 12.846 6.049 1.00 85.94 90 LEU A C 1
ATOM 678 O O . LEU A 1 90 ? 6.972 12.237 6.918 1.00 85.94 90 LEU A O 1
ATOM 682 N N . GLU A 1 91 ? 8.818 13.331 6.283 1.00 93.00 91 GLU A N 1
ATOM 683 C CA . GLU A 1 91 ? 9.438 13.243 7.609 1.00 93.00 91 GLU A CA 1
ATOM 684 C C . GLU A 1 91 ? 8.677 14.055 8.665 1.00 93.00 91 GLU A C 1
ATOM 686 O O . GLU A 1 91 ? 8.460 13.563 9.777 1.00 93.00 91 GLU A O 1
ATOM 691 N N . LYS A 1 92 ? 8.220 15.269 8.328 1.00 93.88 92 LYS A N 1
ATOM 692 C CA . LYS A 1 92 ? 7.394 16.089 9.231 1.00 93.88 92 LYS A CA 1
ATOM 693 C C . LYS A 1 92 ? 6.062 15.412 9.545 1.00 93.88 92 LYS A C 1
ATOM 695 O O . LYS A 1 92 ? 5.673 15.360 10.712 1.00 93.88 92 LYS A O 1
ATOM 700 N N . ASP A 1 93 ? 5.398 14.860 8.535 1.00 85.81 93 ASP A N 1
ATOM 701 C CA . ASP A 1 93 ? 4.120 14.165 8.692 1.00 85.81 93 ASP A CA 1
ATOM 702 C C . ASP A 1 93 ? 4.290 12.892 9.534 1.00 85.81 93 ASP A C 1
ATOM 704 O O . ASP A 1 93 ? 3.497 12.632 10.442 1.00 85.81 93 ASP A O 1
ATOM 708 N N . ARG A 1 94 ? 5.383 12.145 9.326 1.00 90.75 94 ARG A N 1
ATOM 709 C CA . ARG A 1 94 ? 5.747 10.988 10.155 1.00 90.75 94 ARG A CA 1
ATOM 710 C C . ARG A 1 94 ? 5.979 11.384 11.614 1.00 90.75 94 ARG A C 1
ATOM 712 O O . ARG A 1 94 ? 5.476 10.715 12.515 1.00 90.75 94 ARG A O 1
ATOM 719 N N . ALA A 1 95 ? 6.706 12.472 11.864 1.00 93.88 95 ALA A N 1
ATOM 720 C CA . ALA A 1 95 ? 6.944 12.967 13.218 1.00 93.88 95 ALA A CA 1
ATOM 721 C C . ALA A 1 95 ? 5.646 13.443 13.900 1.00 93.88 95 ALA A C 1
ATOM 723 O O . ALA A 1 95 ? 5.437 13.188 15.089 1.00 93.88 95 ALA A O 1
ATOM 724 N N . ALA A 1 96 ? 4.752 14.100 13.155 1.00 90.00 96 ALA A N 1
ATOM 725 C CA . ALA A 1 96 ? 3.440 14.509 13.649 1.00 90.00 96 ALA A CA 1
ATOM 726 C C . ALA A 1 96 ? 2.566 13.298 14.012 1.00 90.00 96 ALA A C 1
ATOM 728 O O . ALA A 1 96 ? 1.950 13.284 15.082 1.00 90.00 96 ALA A O 1
ATOM 729 N N . PHE A 1 97 ? 2.571 12.264 13.168 1.00 83.44 97 PHE A N 1
ATOM 730 C CA . PHE A 1 97 ? 1.852 11.018 13.414 1.00 83.44 97 PHE A CA 1
ATOM 731 C C . PHE A 1 97 ? 2.365 10.293 14.665 1.00 83.44 97 PHE A C 1
ATOM 733 O O . PHE A 1 97 ? 1.567 9.922 15.524 1.00 83.44 97 PHE A O 1
ATOM 740 N N . GLU A 1 98 ? 3.683 10.154 14.837 1.00 89.62 98 GLU A N 1
ATOM 741 C CA . GLU A 1 98 ? 4.253 9.532 16.043 1.00 89.62 98 GLU A CA 1
ATOM 742 C C . GLU A 1 98 ? 3.917 10.321 17.316 1.00 89.62 98 GLU A C 1
ATOM 744 O O . GLU A 1 98 ? 3.581 9.737 18.348 1.00 89.62 98 GLU A O 1
ATOM 749 N N . LYS A 1 99 ? 3.905 11.657 17.252 1.00 90.31 99 LYS A N 1
ATOM 750 C CA . LYS A 1 99 ? 3.466 12.489 18.380 1.00 90.31 99 LYS A CA 1
ATOM 751 C C . LYS A 1 99 ? 1.991 12.251 18.720 1.00 90.31 99 LYS A C 1
ATOM 753 O O . LYS A 1 99 ? 1.646 12.172 19.898 1.00 90.31 99 LYS A O 1
ATOM 758 N N . GLN A 1 100 ? 1.125 12.119 17.715 1.00 83.06 100 GLN A N 1
ATOM 759 C CA . GLN A 1 100 ? -0.288 11.790 17.919 1.00 83.06 100 GLN A CA 1
ATOM 760 C C . GLN A 1 100 ? -0.471 10.375 18.485 1.00 83.06 100 GLN A C 1
ATOM 762 O O . GLN A 1 100 ? -1.310 10.151 19.357 1.00 83.06 100 GLN A O 1
ATOM 767 N N . LYS A 1 101 ? 0.334 9.416 18.030 1.00 87.94 101 LYS A N 1
ATOM 768 C CA . LYS A 1 101 ? 0.335 8.061 18.571 1.00 87.94 101 LYS A CA 1
ATOM 769 C C . LYS A 1 101 ? 0.704 8.074 20.052 1.00 87.94 101 LYS A C 1
ATOM 771 O O . LYS A 1 101 ? -0.064 7.560 20.860 1.00 87.94 101 LYS A O 1
ATOM 776 N N . GLN A 1 102 ? 1.777 8.764 20.432 1.00 87.19 102 GLN A N 1
ATOM 777 C CA . GLN A 1 102 ? 2.178 8.906 21.835 1.00 87.19 102 GLN A CA 1
ATOM 778 C C . GLN A 1 102 ? 1.101 9.578 22.699 1.00 87.19 102 GLN A C 1
ATOM 780 O O . GLN A 1 102 ? 0.859 9.138 23.823 1.00 87.19 102 GLN A O 1
ATOM 785 N N . THR A 1 103 ? 0.414 10.616 22.203 1.00 83.31 103 THR A N 1
ATOM 786 C CA . THR A 1 103 ? -0.689 11.234 22.962 1.00 83.31 103 THR A CA 1
ATOM 787 C C . THR A 1 103 ? -1.884 10.296 23.096 1.00 83.31 103 THR A C 1
ATOM 789 O O . THR A 1 103 ? -2.498 10.256 24.163 1.00 83.31 103 THR A O 1
ATOM 792 N N . SER A 1 104 ? -2.189 9.505 22.064 1.00 77.31 104 SER A N 1
ATOM 793 C CA . SER A 1 104 ? -3.247 8.492 22.119 1.00 77.31 104 SER A CA 1
ATOM 794 C C . SER A 1 104 ? -2.916 7.358 23.095 1.00 77.31 104 SER A C 1
ATOM 796 O O . SER A 1 104 ? -3.762 6.980 23.904 1.00 77.31 104 SER A O 1
ATOM 798 N N . GLU A 1 105 ? -1.669 6.881 23.108 1.00 86.75 105 GLU A N 1
ATOM 799 C CA . GLU A 1 105 ? -1.178 5.870 24.047 1.00 86.75 105 GLU A CA 1
ATOM 800 C C . GLU A 1 105 ? -1.198 6.401 25.482 1.00 86.75 105 GLU A C 1
ATOM 802 O O . GLU A 1 105 ? -1.625 5.703 26.404 1.00 86.75 105 GLU A O 1
ATOM 807 N N . TRP A 1 106 ? -0.811 7.663 25.679 1.00 84.50 106 TRP A N 1
ATOM 808 C CA . TRP A 1 106 ? -0.884 8.317 26.980 1.00 84.50 106 TRP A CA 1
ATOM 809 C C . TRP A 1 106 ? -2.331 8.473 27.466 1.00 84.50 106 TRP A C 1
ATOM 811 O O . TRP A 1 106 ? -2.627 8.173 28.625 1.00 84.50 106 TRP A O 1
ATOM 821 N N . ALA A 1 107 ? -3.255 8.866 26.583 1.00 80.44 107 ALA A N 1
ATOM 822 C CA . ALA A 1 107 ? -4.680 8.946 26.896 1.00 80.44 107 ALA A CA 1
ATOM 823 C C . ALA A 1 107 ? -5.267 7.566 27.242 1.00 80.44 107 ALA A C 1
ATOM 825 O O . ALA A 1 107 ? -5.977 7.435 28.241 1.00 80.44 107 ALA A O 1
ATOM 826 N N . ALA A 1 108 ? -4.913 6.524 26.485 1.00 85.69 108 ALA A N 1
ATOM 827 C CA . ALA A 1 108 ? -5.324 5.150 26.758 1.00 85.69 108 ALA A CA 1
ATOM 828 C C . ALA A 1 108 ? -4.764 4.643 28.098 1.00 85.69 108 ALA A C 1
ATOM 830 O O . ALA A 1 108 ? -5.491 4.042 28.891 1.00 85.69 108 ALA A O 1
ATOM 831 N N . ALA A 1 109 ? -3.499 4.938 28.409 1.00 85.31 109 ALA A N 1
ATOM 832 C CA . ALA A 1 109 ? -2.888 4.592 29.690 1.00 85.31 109 ALA A CA 1
ATOM 833 C C . ALA A 1 109 ? -3.562 5.320 30.867 1.00 85.31 109 ALA A C 1
ATOM 835 O O . ALA A 1 109 ? -3.791 4.717 31.922 1.00 85.31 109 ALA A O 1
ATOM 836 N N . ALA A 1 110 ? -3.922 6.595 30.690 1.00 83.31 110 ALA A N 1
ATOM 837 C CA . ALA A 1 110 ? -4.655 7.371 31.685 1.00 83.31 110 ALA A CA 1
ATOM 838 C C . ALA A 1 110 ? -6.062 6.799 31.930 1.00 83.31 110 ALA A C 1
ATOM 840 O O . ALA A 1 110 ? -6.442 6.588 33.085 1.00 83.31 110 ALA A O 1
ATOM 841 N N . GLN A 1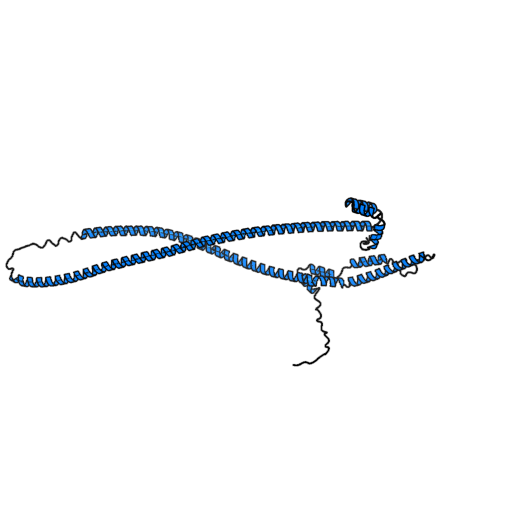 111 ? -6.803 6.468 30.868 1.00 82.12 111 GLN A N 1
ATOM 842 C CA . GLN A 1 111 ? -8.113 5.817 30.969 1.00 82.12 111 GLN A CA 1
ATOM 843 C C . GLN A 1 111 ? -8.012 4.440 31.634 1.00 82.12 111 GLN A C 1
ATOM 845 O O . GLN A 1 111 ? -8.771 4.134 32.551 1.00 82.12 111 GLN A O 1
ATOM 850 N N . LEU A 1 112 ? -7.024 3.627 31.259 1.00 88.75 112 LEU A N 1
ATOM 851 C CA . LEU A 1 112 ? -6.790 2.320 31.872 1.00 88.75 112 LEU A CA 1
ATOM 852 C C . LEU A 1 112 ? -6.483 2.441 33.372 1.00 88.75 112 LEU A C 1
ATOM 854 O O . LEU A 1 112 ? -6.941 1.622 34.172 1.00 88.75 112 LEU A O 1
ATOM 858 N N . LYS A 1 113 ? -5.736 3.474 33.778 1.00 92.50 113 LYS A N 1
ATOM 859 C CA . LYS A 1 113 ? -5.492 3.780 35.192 1.00 92.50 113 LYS A CA 1
ATOM 860 C C . LYS A 1 113 ? -6.794 4.129 35.917 1.00 92.50 113 LYS A C 1
ATOM 862 O O . LYS A 1 113 ? -7.026 3.584 36.992 1.00 92.50 113 LYS A O 1
ATOM 867 N N . GLN A 1 114 ? -7.658 4.956 35.322 1.00 88.12 114 GLN A N 1
ATOM 868 C CA . GLN A 1 114 ? -8.976 5.280 35.885 1.00 88.12 114 GLN A CA 1
ATOM 869 C C . GLN A 1 114 ? -9.852 4.030 36.045 1.00 88.12 114 GLN A C 1
ATOM 871 O O . GLN A 1 114 ? -10.394 3.805 37.126 1.00 88.12 114 GLN A O 1
ATOM 876 N N . VAL A 1 115 ? -9.927 3.174 35.021 1.00 88.88 115 VAL A N 1
ATOM 877 C CA . VAL A 1 115 ? -10.688 1.913 35.070 1.00 88.88 115 VAL A CA 1
ATOM 878 C C . VAL A 1 115 ? -10.170 1.000 36.180 1.00 88.88 115 VAL A C 1
ATOM 880 O O . VAL A 1 115 ? -10.962 0.461 36.949 1.00 88.88 115 VAL A O 1
ATOM 883 N N . ARG A 1 116 ? -8.847 0.857 36.329 1.00 91.31 116 ARG A N 1
ATOM 884 C CA . ARG A 1 116 ? -8.253 0.064 37.419 1.00 91.31 116 ARG A CA 1
ATOM 885 C C . ARG A 1 116 ? -8.592 0.627 38.799 1.00 91.31 116 ARG A C 1
ATOM 887 O O . ARG A 1 116 ? -8.869 -0.146 39.713 1.00 91.31 116 ARG A O 1
ATOM 894 N N . THR A 1 117 ? -8.587 1.950 38.962 1.00 93.00 117 THR A N 1
ATOM 895 C CA . THR A 1 117 ? -8.976 2.592 40.224 1.00 93.00 117 THR A CA 1
ATOM 896 C C . THR A 1 117 ? -10.451 2.355 40.541 1.00 93.00 117 THR A C 1
ATOM 898 O O . THR A 1 117 ? -10.767 1.967 41.663 1.00 93.00 117 THR A O 1
ATOM 901 N N . LEU A 1 118 ? -11.343 2.513 39.558 1.00 89.06 118 LEU A N 1
ATOM 902 C CA . LEU A 1 118 ? -12.773 2.237 39.725 1.00 89.06 118 LEU A CA 1
ATOM 903 C C . LEU A 1 118 ? -13.033 0.762 40.044 1.00 89.06 118 LEU A C 1
ATOM 905 O O . LEU A 1 118 ? -13.786 0.459 40.963 1.00 89.06 118 LEU A O 1
ATOM 909 N N . ALA A 1 119 ? -12.359 -0.160 39.355 1.00 89.88 119 ALA A N 1
ATOM 910 C CA . ALA A 1 119 ? -12.461 -1.587 39.640 1.00 89.88 119 ALA A CA 1
ATOM 911 C C . ALA A 1 119 ? -12.039 -1.912 41.082 1.00 89.88 119 ALA A C 1
ATOM 913 O O . ALA A 1 119 ? -12.706 -2.694 41.756 1.00 89.88 119 ALA A O 1
ATOM 914 N N . LYS A 1 120 ? -10.968 -1.280 41.583 1.00 93.94 120 LYS A N 1
ATOM 915 C CA . LYS A 1 120 ? -10.532 -1.446 42.974 1.00 93.94 120 LYS A CA 1
ATOM 916 C C . LYS A 1 120 ? -11.577 -0.926 43.968 1.00 93.94 120 LYS A C 1
ATOM 918 O O . LYS A 1 120 ? -11.901 -1.641 44.909 1.00 93.94 120 LYS A O 1
ATOM 923 N N . LEU A 1 121 ? -12.149 0.255 43.720 1.00 93.75 121 LEU A N 1
ATOM 924 C CA . LEU A 1 121 ? -13.223 0.809 44.553 1.00 93.75 121 LEU A CA 1
ATOM 925 C C . LEU A 1 121 ? -14.446 -0.114 44.594 1.00 93.75 121 LEU A C 1
ATOM 927 O O . LEU A 1 121 ? -14.950 -0.397 45.674 1.00 93.75 121 LEU A O 1
ATOM 931 N N . LEU A 1 122 ? -14.873 -0.655 43.450 1.00 88.88 122 LEU A N 1
ATOM 932 C CA . LEU A 1 122 ? -15.998 -1.595 43.388 1.00 88.88 122 LEU A CA 1
ATOM 933 C C . LEU A 1 122 ? -15.728 -2.889 44.168 1.00 88.88 122 LEU A C 1
ATOM 935 O O . LEU A 1 122 ? -16.627 -3.434 44.810 1.00 88.88 122 LEU A O 1
ATOM 939 N N . VAL A 1 123 ? -14.492 -3.394 44.135 1.00 93.12 123 VAL A N 1
ATOM 940 C CA . VAL A 1 123 ? -14.089 -4.560 44.937 1.00 93.12 123 VAL A CA 1
ATOM 941 C C . VAL A 1 123 ? -14.139 -4.239 46.432 1.00 93.12 123 VAL A C 1
ATOM 943 O O . VAL A 1 123 ? -14.684 -5.034 47.205 1.00 93.12 123 VAL A O 1
ATOM 946 N N . ASP A 1 124 ? -13.622 -3.080 46.837 1.00 92.94 124 ASP A N 1
ATOM 947 C CA . ASP A 1 124 ? -13.622 -2.637 48.233 1.00 92.94 124 ASP A CA 1
ATOM 948 C C . ASP A 1 124 ? -15.056 -2.397 48.747 1.00 92.94 124 ASP A C 1
ATOM 950 O O . ASP A 1 124 ? -15.411 -2.848 49.841 1.00 92.94 124 ASP A O 1
ATOM 954 N N . GLU A 1 125 ? -15.926 -1.791 47.935 1.00 91.94 125 GLU A N 1
ATOM 955 C CA . GLU A 1 125 ? -17.351 -1.630 48.239 1.00 91.94 125 GLU A CA 1
ATOM 956 C C . GLU A 1 125 ? -18.055 -2.979 48.380 1.00 91.94 125 GLU A C 1
ATOM 958 O O . GLU A 1 125 ? -18.769 -3.202 49.362 1.00 91.94 125 GLU A O 1
ATOM 963 N N . ARG A 1 126 ? -17.822 -3.919 47.455 1.00 91.06 126 ARG A N 1
ATOM 964 C CA . ARG A 1 126 ? -18.391 -5.273 47.531 1.00 91.06 126 ARG A CA 1
ATOM 965 C C . ARG A 1 126 ? -17.974 -5.980 48.818 1.00 91.06 126 ARG A C 1
ATOM 967 O O . ARG A 1 126 ? -18.791 -6.657 49.445 1.00 91.06 126 ARG A O 1
ATOM 974 N N . LYS A 1 127 ? -16.715 -5.819 49.230 1.00 93.88 127 LYS A N 1
ATOM 975 C CA . LYS A 1 127 ? -16.204 -6.370 50.488 1.00 93.88 127 LYS A CA 1
ATOM 976 C C . LYS A 1 127 ? -16.892 -5.728 51.696 1.00 93.88 127 LYS A C 1
ATOM 978 O O . LYS A 1 127 ? -17.388 -6.456 52.553 1.00 93.88 127 LYS A O 1
ATOM 983 N N . SER A 1 128 ? -17.007 -4.399 51.718 1.00 94.00 128 SER A N 1
ATOM 984 C CA . SER A 1 128 ? -17.706 -3.664 52.780 1.00 94.00 128 SER A CA 1
ATOM 985 C C . SER A 1 128 ? -19.171 -4.091 52.913 1.00 94.00 128 SER A C 1
ATOM 987 O O . SER A 1 128 ? -19.652 -4.342 54.019 1.00 94.00 128 SER A O 1
ATOM 989 N N . TRP A 1 129 ? -19.883 -4.238 51.793 1.00 89.12 129 TRP A N 1
ATOM 990 C CA . TRP A 1 129 ? -21.264 -4.721 51.776 1.00 89.12 129 TRP A CA 1
ATOM 991 C C . TRP A 1 129 ? -21.390 -6.141 52.322 1.00 89.12 129 TRP A C 1
ATOM 993 O O . TRP A 1 129 ? -22.254 -6.397 53.161 1.00 89.12 129 TRP A O 1
ATOM 1003 N N . ASN A 1 130 ? -20.508 -7.054 51.914 1.00 92.19 130 ASN A N 1
ATOM 1004 C CA . ASN A 1 130 ? -20.498 -8.420 52.438 1.00 92.19 130 ASN A CA 1
ATOM 1005 C C . ASN A 1 130 ? -20.251 -8.459 53.953 1.00 92.19 130 ASN A C 1
ATOM 1007 O O . ASN A 1 130 ? -20.920 -9.207 54.666 1.00 92.19 130 ASN A O 1
ATOM 1011 N N . GLU A 1 131 ? -19.332 -7.637 54.463 1.00 93.94 131 GLU A N 1
ATOM 1012 C CA . GLU A 1 131 ? -19.068 -7.524 55.900 1.00 93.94 131 GLU A CA 1
ATOM 1013 C C . GLU A 1 131 ? -20.279 -6.966 56.659 1.00 93.94 131 GLU A C 1
ATOM 1015 O O . GLU A 1 131 ? -20.690 -7.545 57.668 1.00 93.94 131 GLU A O 1
ATOM 1020 N N . LYS A 1 132 ? -20.910 -5.899 56.148 1.00 91.31 132 LYS A N 1
ATOM 1021 C CA . LYS A 1 132 ? -22.147 -5.341 56.720 1.00 91.31 132 LYS A CA 1
ATOM 1022 C C . LYS A 1 132 ? -23.263 -6.384 56.764 1.00 91.31 132 LYS A C 1
ATOM 1024 O O . LYS A 1 132 ? -23.840 -6.604 57.826 1.00 91.31 132 LYS A O 1
ATOM 1029 N N . MET A 1 133 ? -23.514 -7.083 55.656 1.00 80.06 133 MET A N 1
ATOM 1030 C CA . MET A 1 133 ? -24.545 -8.124 55.575 1.00 80.06 133 MET A CA 1
ATOM 1031 C C . MET A 1 133 ? -24.252 -9.316 56.494 1.00 80.06 133 MET A C 1
ATOM 1033 O O . MET A 1 133 ? -25.167 -9.878 57.094 1.00 80.06 133 MET A O 1
ATOM 1037 N N . SER A 1 134 ? -22.982 -9.699 56.640 1.00 90.62 134 SER A N 1
ATOM 1038 C CA . SER A 1 134 ? -22.561 -10.748 57.574 1.00 90.62 134 SER A CA 1
ATOM 1039 C C . SER A 1 134 ? -22.812 -10.344 59.029 1.00 90.62 134 SER A C 1
ATOM 1041 O O . SER A 1 134 ? -23.363 -11.124 59.810 1.00 90.62 134 SER A O 1
ATOM 1043 N N . ASN A 1 135 ? -22.477 -9.105 59.393 1.00 93.50 135 ASN A N 1
ATOM 1044 C CA . ASN A 1 135 ? -22.713 -8.575 60.733 1.00 93.50 135 ASN A CA 1
ATOM 1045 C C . ASN A 1 135 ? -24.209 -8.460 61.051 1.00 93.50 135 ASN A C 1
ATOM 1047 O O . ASN A 1 135 ? -24.628 -8.868 62.133 1.00 93.50 135 ASN A O 1
ATOM 1051 N N . GLU A 1 136 ? -25.019 -7.977 60.109 1.00 91.31 136 GLU A N 1
ATOM 1052 C CA . GLU A 1 136 ? -26.481 -7.944 60.244 1.00 91.31 136 GLU A CA 1
ATOM 1053 C C . GLU A 1 136 ? -27.059 -9.354 60.418 1.00 91.31 136 GLU A C 1
ATOM 1055 O O . GLU A 1 136 ? -27.829 -9.596 61.347 1.00 91.31 136 GLU A O 1
ATOM 1060 N N . ARG A 1 137 ? -26.606 -10.335 59.624 1.00 91.31 137 ARG A N 1
ATOM 1061 C CA . ARG A 1 137 ? -27.022 -11.739 59.778 1.00 91.31 137 ARG A CA 1
ATOM 1062 C C . ARG A 1 137 ? -26.691 -12.288 61.168 1.00 91.31 137 ARG A C 1
ATOM 1064 O O . ARG A 1 137 ? -27.525 -12.957 61.774 1.00 91.31 137 ARG A O 1
ATOM 1071 N N . LYS A 1 138 ? -25.500 -11.991 61.702 1.00 93.38 138 LYS A N 1
ATOM 1072 C CA . LYS A 1 138 ? -25.108 -12.392 63.065 1.00 93.38 138 LYS A CA 1
ATOM 1073 C C . LYS A 1 138 ? -26.007 -11.758 64.127 1.00 93.38 138 LYS A C 1
ATOM 1075 O O . LYS A 1 138 ? -26.450 -12.464 65.030 1.00 93.38 138 LYS A O 1
ATOM 1080 N N . LYS A 1 139 ? -26.303 -10.457 64.013 1.00 93.38 139 LYS A N 1
ATOM 1081 C CA . LYS A 1 139 ? -27.224 -9.760 64.928 1.00 93.38 139 LYS A CA 1
ATOM 1082 C C . LYS A 1 139 ? -28.623 -10.370 64.882 1.00 93.38 139 LYS A C 1
ATOM 1084 O O . LYS A 1 139 ? -29.199 -10.632 65.935 1.00 93.38 139 LYS A O 1
ATOM 1089 N N . TRP A 1 140 ? -29.146 -10.624 63.682 1.00 88.88 140 TRP A N 1
ATOM 1090 C CA . TRP A 1 140 ? -30.468 -11.216 63.500 1.00 88.88 140 TRP A CA 1
ATOM 1091 C C . TRP A 1 140 ? -30.539 -12.617 64.111 1.00 88.88 140 TRP A C 1
ATOM 1093 O O . TRP A 1 140 ? -31.427 -12.878 64.917 1.00 88.88 140 TRP A O 1
ATOM 1103 N N . ASN A 1 141 ? -29.544 -13.471 63.849 1.00 91.75 141 ASN A N 1
ATOM 1104 C CA . ASN A 1 141 ? -29.454 -14.801 64.456 1.00 91.75 141 ASN A CA 1
ATOM 1105 C C . ASN A 1 141 ? -29.398 -14.741 65.991 1.00 91.75 141 ASN A C 1
ATOM 1107 O O . ASN A 1 141 ? -30.084 -15.511 66.657 1.00 91.75 141 ASN A O 1
ATOM 1111 N N . ALA A 1 142 ? -28.614 -13.821 66.563 1.00 92.38 142 ALA A N 1
ATOM 1112 C CA . ALA A 1 142 ? -28.529 -13.652 68.013 1.00 92.38 142 ALA A CA 1
ATOM 1113 C C . ALA A 1 142 ? -29.854 -13.163 68.623 1.00 92.38 142 ALA A C 1
ATOM 1115 O O . ALA A 1 142 ? -30.251 -13.622 69.692 1.00 92.38 142 ALA A O 1
ATOM 1116 N N . SER A 1 143 ? -30.552 -12.246 67.948 1.00 90.44 143 SER A N 1
ATOM 1117 C CA . SER A 1 143 ? -31.881 -11.783 68.362 1.00 90.44 143 SER A CA 1
ATOM 1118 C C . SER A 1 143 ? -32.910 -12.914 68.308 1.00 90.44 143 SER A C 1
ATOM 1120 O O . SER A 1 143 ? -33.663 -13.122 69.259 1.00 90.44 143 SER A O 1
ATOM 1122 N N . TRP A 1 144 ? -32.894 -13.694 67.227 1.00 89.62 144 TRP A N 1
ATOM 1123 C CA . TRP A 1 144 ? -33.801 -14.820 67.033 1.00 89.62 144 TRP A CA 1
ATOM 1124 C C . TRP A 1 144 ? -33.565 -15.927 68.068 1.00 89.62 144 TRP A C 1
ATOM 1126 O O . TRP A 1 144 ? -34.521 -16.450 68.634 1.00 89.62 144 TRP A O 1
ATOM 1136 N N . ALA A 1 145 ? -32.302 -16.215 68.402 1.00 91.12 145 ALA A N 1
ATOM 1137 C CA . ALA A 1 145 ? -31.948 -17.132 69.485 1.00 91.12 145 ALA A CA 1
ATOM 1138 C C . ALA A 1 145 ? -32.524 -16.673 70.836 1.00 91.12 145 ALA A C 1
ATOM 1140 O O . ALA A 1 145 ? -33.185 -17.458 71.509 1.00 91.12 145 ALA A O 1
ATOM 1141 N N . LYS A 1 146 ? -32.381 -15.385 71.185 1.00 92.62 146 LYS A N 1
ATOM 1142 C CA . LYS A 1 146 ? -32.975 -14.827 72.414 1.00 92.62 146 LYS A CA 1
ATOM 1143 C C . LYS A 1 146 ? -34.496 -14.962 72.441 1.00 92.62 146 LYS A C 1
ATOM 1145 O O . LYS A 1 146 ? -35.058 -15.308 73.474 1.00 92.62 146 LYS A O 1
ATOM 1150 N N . GLN A 1 147 ? -35.172 -14.681 71.325 1.00 88.81 147 GLN A N 1
ATOM 1151 C CA . GLN A 1 147 ? -36.626 -14.851 71.248 1.00 88.81 147 GLN A CA 1
ATOM 1152 C C . GLN A 1 147 ? -37.042 -16.315 71.408 1.00 88.81 147 GLN A C 1
ATOM 1154 O O . GLN A 1 147 ? -38.020 -16.596 72.098 1.00 88.81 147 GLN A O 1
ATOM 1159 N N . ASN A 1 148 ? -36.289 -17.248 70.825 1.00 91.75 148 ASN A N 1
ATOM 1160 C CA . ASN A 1 148 ? -36.534 -18.673 71.005 1.00 91.75 148 ASN A CA 1
ATOM 1161 C C . ASN A 1 148 ? -36.348 -19.131 72.450 1.00 91.75 148 ASN A C 1
ATOM 1163 O O . ASN A 1 148 ? -37.190 -19.882 72.937 1.00 91.75 148 ASN A O 1
ATOM 1167 N N . ASP A 1 149 ? -35.308 -18.664 73.142 1.00 93.25 149 ASP A N 1
ATOM 1168 C CA . ASP A 1 149 ? -35.097 -18.980 74.558 1.00 93.25 149 ASP A CA 1
ATOM 1169 C C . ASP A 1 149 ? -36.259 -18.462 75.417 1.00 93.25 149 ASP A C 1
ATOM 1171 O O . ASP A 1 149 ? -36.798 -19.195 76.247 1.00 93.25 149 ASP A O 1
ATOM 1175 N N . ILE A 1 150 ? -36.726 -17.231 75.167 1.00 92.25 150 ILE A N 1
ATOM 1176 C CA . ILE A 1 150 ? -37.902 -16.666 75.852 1.00 92.25 150 ILE A CA 1
ATOM 1177 C C . ILE A 1 150 ? -39.146 -17.527 75.598 1.00 92.25 150 ILE A C 1
ATOM 1179 O O . ILE A 1 150 ? -39.875 -17.855 76.534 1.00 92.25 150 ILE A O 1
ATOM 1183 N N . LEU A 1 151 ? -39.390 -17.926 74.347 1.00 90.62 151 LEU A N 1
ATOM 1184 C CA . LEU A 1 151 ? -40.518 -18.792 73.992 1.00 90.62 151 LEU A CA 1
ATOM 1185 C C . LEU A 1 151 ? -40.411 -20.178 74.635 1.00 90.62 151 LEU A C 1
ATOM 1187 O O . LEU A 1 151 ? -41.427 -20.743 75.044 1.00 90.62 151 LEU A O 1
ATOM 1191 N N . PHE A 1 152 ? -39.203 -20.729 74.728 1.00 92.12 152 PHE A N 1
ATOM 1192 C CA . PHE A 1 152 ? -38.948 -22.002 75.388 1.00 92.12 152 PHE A CA 1
ATOM 1193 C C . PHE A 1 152 ? -39.277 -21.919 76.883 1.00 92.12 152 PHE A C 1
ATOM 1195 O O . PHE A 1 152 ? -40.069 -22.725 77.376 1.00 92.12 152 PHE A O 1
ATOM 1202 N N . HIS A 1 153 ? -38.773 -20.896 77.580 1.00 90.19 153 HIS A N 1
ATOM 1203 C CA . HIS A 1 153 ? -39.081 -20.672 78.993 1.00 90.19 153 HIS A CA 1
ATOM 1204 C C . HIS A 1 153 ? -40.574 -20.430 79.229 1.00 90.19 153 HIS A C 1
ATOM 1206 O O . HIS A 1 153 ? -41.160 -21.083 80.090 1.00 90.19 153 HIS A O 1
ATOM 1212 N N . ALA A 1 154 ? -41.224 -19.600 78.410 1.00 88.50 154 ALA A N 1
ATOM 1213 C CA . ALA A 1 154 ? -42.664 -19.362 78.504 1.00 88.50 154 ALA A CA 1
ATOM 1214 C C . ALA A 1 154 ? -43.483 -20.653 78.312 1.00 88.50 154 ALA A C 1
ATOM 1216 O O . ALA A 1 154 ? -44.471 -20.885 79.011 1.00 88.50 154 ALA A O 1
ATOM 1217 N N . ARG A 1 155 ? -43.072 -21.543 77.395 1.00 90.06 155 ARG A N 1
ATOM 1218 C CA . ARG A 1 155 ? -43.700 -22.867 77.228 1.00 90.06 155 ARG A CA 1
ATOM 1219 C C . ARG A 1 155 ? -43.496 -23.754 78.453 1.00 90.06 155 ARG A C 1
ATOM 1221 O O . ARG A 1 155 ? -44.412 -24.486 78.832 1.00 90.06 155 ARG A O 1
ATOM 1228 N N . GLN A 1 156 ? -42.327 -23.695 79.078 1.00 89.25 156 GLN A N 1
ATOM 1229 C CA . GLN A 1 156 ? -42.035 -24.479 80.271 1.00 89.25 156 GLN A CA 1
ATOM 1230 C C . GLN A 1 156 ? -42.826 -23.980 81.486 1.00 89.25 156 GLN A C 1
ATOM 1232 O O . GLN A 1 156 ? -43.461 -24.783 82.168 1.00 89.25 156 GLN A O 1
ATOM 1237 N N . GLU A 1 157 ? -42.905 -22.664 81.687 1.00 86.00 157 GLU A N 1
ATOM 1238 C CA . GLU A 1 157 ? -43.759 -22.040 82.703 1.00 86.00 157 GLU A CA 1
ATOM 1239 C C . GLU A 1 157 ? -45.238 -22.371 82.491 1.00 86.00 157 GLU A C 1
ATOM 1241 O O . GLU A 1 157 ? -45.919 -22.757 83.439 1.00 86.00 157 GLU A O 1
ATOM 1246 N N . LEU A 1 158 ? -45.732 -22.321 81.248 1.00 87.44 158 LEU A N 1
ATOM 1247 C CA . LEU A 1 158 ? -47.096 -22.741 80.913 1.00 87.44 158 LEU A CA 1
ATOM 1248 C C . LEU A 1 158 ? -47.344 -24.207 81.300 1.00 87.44 158 LEU A C 1
ATOM 1250 O O . LEU A 1 158 ? -48.420 -24.554 81.789 1.00 87.44 158 LEU A O 1
ATOM 1254 N N . THR A 1 159 ? -46.363 -25.079 81.073 1.00 90.38 159 THR A N 1
ATOM 1255 C CA . THR A 1 159 ? -46.465 -26.506 81.407 1.00 90.38 159 THR A CA 1
ATOM 1256 C C . THR A 1 159 ? -46.516 -26.707 82.923 1.00 90.38 159 THR A C 1
ATOM 1258 O O . THR A 1 159 ? -47.390 -27.424 83.414 1.00 90.38 159 THR A O 1
ATOM 1261 N N . ASN A 1 160 ? -45.669 -25.998 83.674 1.00 87.94 160 ASN A N 1
ATOM 1262 C CA . ASN A 1 160 ? -45.672 -26.007 85.138 1.00 87.94 160 ASN A CA 1
ATOM 1263 C C . ASN A 1 160 ? -46.988 -25.455 85.708 1.00 87.94 160 ASN A C 1
ATOM 1265 O O . ASN A 1 160 ? -47.587 -26.067 86.590 1.00 87.94 160 ASN A O 1
ATOM 1269 N N . ALA A 1 161 ? -47.488 -24.343 85.163 1.00 83.69 161 ALA A N 1
ATOM 1270 C CA . ALA A 1 161 ? -48.760 -23.749 85.564 1.00 83.69 161 ALA A CA 1
ATOM 1271 C C . ALA A 1 161 ? -49.944 -24.688 85.284 1.00 83.69 161 ALA A C 1
ATOM 1273 O O . ALA A 1 161 ? -50.851 -24.798 86.107 1.00 83.69 161 ALA A O 1
ATOM 1274 N N . LYS A 1 162 ? -49.933 -25.416 84.158 1.00 86.50 162 LYS A N 1
ATOM 1275 C CA . LYS A 1 162 ? -50.938 -26.452 83.867 1.00 86.50 162 LYS A CA 1
ATOM 1276 C C . LYS A 1 162 ? -50.890 -27.600 84.877 1.00 86.50 162 LYS A C 1
ATOM 1278 O O . LYS A 1 162 ? -51.950 -28.048 85.308 1.00 86.50 162 LYS A O 1
ATOM 1283 N N . ALA A 1 163 ? -49.698 -28.046 85.275 1.00 85.25 163 ALA A N 1
ATOM 1284 C CA . ALA A 1 163 ? -49.537 -29.076 86.300 1.00 85.25 163 ALA A CA 1
ATOM 1285 C C . ALA A 1 163 ? -50.048 -28.599 87.672 1.00 85.25 163 ALA A C 1
ATOM 1287 O O . ALA A 1 163 ? -50.843 -29.297 88.295 1.00 85.25 163 ALA A O 1
ATOM 1288 N N . ALA A 1 164 ? -49.691 -27.381 88.091 1.00 82.38 164 ALA A N 1
ATOM 1289 C CA . ALA A 1 164 ? -50.185 -26.776 89.330 1.00 82.38 164 ALA A CA 1
ATOM 1290 C C . ALA A 1 164 ? -51.712 -26.558 89.318 1.00 82.38 164 ALA A C 1
ATOM 1292 O O . ALA A 1 164 ? -52.391 -26.733 90.323 1.00 82.38 164 ALA A O 1
ATOM 1293 N N . ASN A 1 165 ? -52.295 -26.213 88.167 1.00 80.19 165 ASN A N 1
ATOM 1294 C CA . ASN A 1 165 ? -53.749 -26.106 88.037 1.00 80.19 165 ASN A CA 1
ATOM 1295 C C . ASN A 1 165 ? -54.425 -27.485 88.164 1.00 80.19 165 ASN A C 1
ATOM 1297 O O . ASN A 1 165 ? -55.492 -27.602 88.762 1.00 80.19 165 ASN A O 1
ATOM 1301 N N . ALA A 1 166 ? -53.796 -28.549 87.653 1.00 84.62 166 ALA A N 1
ATOM 1302 C CA . ALA A 1 166 ? -54.287 -29.912 87.830 1.00 84.62 166 ALA A CA 1
ATOM 1303 C C . ALA A 1 166 ? -54.229 -30.367 89.301 1.00 84.62 166 ALA A C 1
ATOM 1305 O O . ALA A 1 166 ? -55.201 -30.956 89.774 1.00 84.62 166 ALA A O 1
ATOM 1306 N N . THR A 1 167 ? -53.159 -30.046 90.040 1.00 83.50 167 THR A N 1
ATOM 1307 C CA . THR A 1 167 ? -53.071 -30.341 91.482 1.00 83.50 167 THR A CA 1
ATOM 1308 C C . THR A 1 167 ? -54.088 -29.532 92.278 1.00 83.50 167 THR A C 1
ATOM 1310 O O . THR A 1 167 ? -54.829 -30.113 93.061 1.00 83.50 167 THR A O 1
ATOM 1313 N N . LEU A 1 168 ? -54.239 -28.232 92.001 1.00 76.94 168 LEU A N 1
ATOM 1314 C CA . LEU A 1 168 ? -55.271 -27.400 92.628 1.00 76.94 168 LEU A CA 1
ATOM 1315 C C . LEU A 1 168 ? -56.687 -27.898 92.322 1.00 76.94 168 LEU A C 1
ATOM 1317 O O . LEU A 1 168 ? -57.564 -27.806 93.172 1.00 76.94 168 LEU A O 1
ATOM 1321 N N . ARG A 1 169 ? -56.944 -28.454 91.131 1.00 76.12 169 ARG A N 1
ATOM 1322 C CA . ARG A 1 169 ? -58.232 -29.098 90.824 1.00 76.12 169 ARG A CA 1
ATOM 1323 C C . ARG A 1 169 ? -58.453 -30.376 91.628 1.00 76.12 169 ARG A C 1
ATOM 1325 O O . ARG A 1 169 ? -59.583 -30.622 92.040 1.00 76.12 169 ARG A O 1
ATOM 1332 N N . GLN A 1 170 ? -57.412 -31.171 91.863 1.00 78.44 170 GLN A N 1
ATOM 1333 C CA . GLN A 1 170 ? -57.496 -32.356 92.721 1.00 78.44 170 GLN A CA 1
ATOM 1334 C C . GLN A 1 170 ? -57.688 -31.974 94.196 1.00 78.44 170 GLN A C 1
ATOM 1336 O O . GLN A 1 170 ? -58.544 -32.548 94.864 1.00 78.44 170 GLN A O 1
ATOM 1341 N N . GLU A 1 171 ? -56.969 -30.961 94.683 1.00 70.56 171 GLU A N 1
ATOM 1342 C CA . GLU A 1 171 ? -57.139 -30.397 96.027 1.00 70.56 171 GLU A CA 1
ATOM 1343 C C . GLU A 1 171 ? -58.514 -29.754 96.202 1.00 70.56 171 GLU A C 1
ATOM 1345 O O . GLU A 1 171 ? -59.153 -29.955 97.228 1.00 70.56 171 GLU A O 1
ATOM 1350 N N . LYS A 1 172 ? -59.023 -29.053 95.182 1.00 71.00 172 LYS A N 1
ATOM 1351 C CA . LYS A 1 172 ? -60.393 -28.536 95.155 1.00 71.00 172 LYS A CA 1
ATOM 1352 C C . LYS A 1 172 ? -61.412 -29.671 95.230 1.00 71.00 172 LYS A C 1
ATOM 1354 O O . LYS A 1 172 ? -62.330 -29.571 96.028 1.00 71.00 172 LYS A O 1
ATOM 1359 N N . ALA A 1 173 ? -61.241 -30.758 94.477 1.00 73.25 173 ALA A N 1
ATOM 1360 C CA . ALA A 1 173 ? -62.130 -31.918 94.561 1.00 73.25 173 ALA A CA 1
ATOM 1361 C C . ALA A 1 173 ? -62.068 -32.607 95.943 1.00 73.25 173 ALA A C 1
ATOM 1363 O O . ALA A 1 173 ? -63.089 -33.058 96.461 1.00 73.25 173 ALA A O 1
ATOM 1364 N N . ALA A 1 174 ? -60.892 -32.644 96.580 1.00 63.97 174 ALA A N 1
ATOM 1365 C CA . ALA A 1 174 ? -60.721 -33.147 97.945 1.00 63.97 174 ALA A CA 1
ATOM 1366 C C . ALA A 1 174 ? -61.344 -32.209 99.000 1.00 63.97 174 ALA A C 1
ATOM 1368 O O . ALA A 1 174 ? -61.996 -32.674 99.934 1.00 63.97 174 ALA A O 1
ATOM 1369 N N . ALA A 1 175 ? -61.209 -30.893 98.829 1.00 57.72 175 ALA A N 1
ATOM 1370 C CA . ALA A 1 175 ? -61.843 -29.880 99.669 1.00 57.72 175 ALA A CA 1
ATOM 1371 C C . ALA A 1 175 ? -63.371 -29.855 99.483 1.00 57.72 175 ALA A C 1
ATOM 1373 O O . ALA A 1 175 ? -64.098 -29.687 100.458 1.00 57.72 175 ALA A O 1
ATOM 1374 N N . GLU A 1 176 ? -63.870 -30.098 98.268 1.00 55.78 176 GLU A N 1
ATOM 1375 C CA . GLU A 1 176 ? -65.295 -30.278 97.964 1.00 55.78 176 GLU A CA 1
ATOM 1376 C C . GLU A 1 176 ? -65.852 -31.565 98.602 1.00 55.78 176 GLU A C 1
ATOM 1378 O O . GLU A 1 176 ? -66.960 -31.559 99.135 1.00 55.78 176 GLU A O 1
ATOM 1383 N N . ALA A 1 177 ? -65.069 -32.646 98.678 1.00 59.06 177 ALA A N 1
ATOM 1384 C CA . ALA A 1 177 ? -65.455 -33.857 99.413 1.00 59.06 177 ALA A CA 1
ATOM 1385 C C . ALA A 1 177 ? -65.516 -33.652 100.945 1.00 59.06 177 ALA A C 1
ATOM 1387 O O . ALA A 1 177 ? -66.282 -34.333 101.632 1.00 59.06 177 ALA A O 1
ATOM 1388 N N . ILE A 1 178 ? -64.746 -32.699 101.486 1.00 55.75 178 ILE A N 1
ATOM 1389 C CA . ILE A 1 178 ? -64.753 -32.318 102.910 1.00 55.75 178 ILE A CA 1
ATOM 1390 C C . ILE A 1 178 ? -65.850 -31.269 103.200 1.00 55.75 178 ILE A C 1
ATOM 1392 O O . ILE A 1 178 ? -66.470 -31.306 104.265 1.00 55.75 178 ILE A O 1
ATOM 1396 N N . SER A 1 179 ? -66.175 -30.387 102.246 1.00 44.00 179 SER A N 1
ATOM 1397 C CA . SER A 1 179 ? -67.189 -29.329 102.397 1.00 44.00 179 SER A CA 1
ATOM 1398 C C . SER A 1 179 ? -68.637 -29.830 102.314 1.00 44.00 179 SER A C 1
ATOM 1400 O O . SER A 1 179 ? -69.518 -29.241 102.945 1.00 44.00 179 SER A O 1
ATOM 1402 N N . VAL A 1 180 ? -68.891 -30.970 101.658 1.00 49.66 180 VAL A N 1
ATOM 1403 C CA . VAL A 1 180 ? -70.212 -31.637 101.641 1.00 49.66 180 VAL A CA 1
ATOM 1404 C C . VAL A 1 180 ? -70.652 -32.115 103.040 1.00 49.66 180 VAL A C 1
ATOM 1406 O O . VAL A 1 180 ? -71.840 -32.330 103.265 1.00 49.66 180 VAL A O 1
ATOM 1409 N N . LYS A 1 181 ? -69.745 -32.197 104.027 1.00 48.91 181 LYS A N 1
ATOM 1410 C CA . LYS A 1 181 ? -70.092 -32.472 105.437 1.00 48.91 181 LYS A CA 1
ATOM 1411 C C . LYS A 1 181 ? -70.131 -31.236 106.349 1.00 48.91 181 LYS A C 1
ATOM 1413 O O . LYS A 1 181 ? -70.529 -31.379 107.500 1.00 48.91 181 LYS A O 1
ATOM 1418 N N . ALA A 1 182 ? -69.761 -30.042 105.872 1.00 42.78 182 ALA A N 1
ATOM 1419 C CA . ALA A 1 182 ? -69.575 -28.860 106.728 1.00 42.78 182 ALA A CA 1
ATOM 1420 C C . ALA A 1 182 ? -70.393 -27.611 106.341 1.00 42.78 182 ALA A C 1
ATOM 1422 O O . ALA A 1 182 ? -70.337 -26.622 107.065 1.00 42.78 182 ALA A O 1
ATOM 1423 N N . LEU A 1 183 ? -71.188 -27.625 105.262 1.00 41.78 183 LEU A N 1
ATOM 1424 C CA . LEU A 1 183 ? -71.995 -26.460 104.858 1.00 41.78 183 LEU A CA 1
ATOM 1425 C C . LEU A 1 183 ? -73.503 -26.735 104.809 1.00 41.78 183 LEU A C 1
ATOM 1427 O O . LEU A 1 183 ? -74.190 -26.420 103.842 1.00 41.78 183 LEU A O 1
ATOM 1431 N N . GLN A 1 184 ? -74.030 -27.189 105.949 1.00 42.38 184 GLN A N 1
ATOM 1432 C CA . GLN A 1 184 ? -75.359 -26.792 106.425 1.00 42.38 184 GLN A CA 1
ATOM 1433 C C . GLN A 1 184 ? -75.261 -25.535 107.317 1.00 42.38 184 GLN A C 1
ATOM 1435 O O . GLN A 1 184 ? -75.775 -25.503 108.428 1.00 42.38 184 GLN A O 1
ATOM 1440 N N . ALA A 1 185 ? -74.565 -24.508 106.819 1.00 36.62 185 ALA A N 1
ATOM 1441 C CA . ALA A 1 185 ? -74.549 -23.124 107.312 1.00 36.62 185 ALA A CA 1
ATOM 1442 C C . ALA A 1 185 ? -73.784 -22.272 106.275 1.00 36.62 185 ALA A C 1
ATOM 1444 O O . ALA A 1 185 ? -72.565 -22.210 106.287 1.00 36.62 185 ALA A O 1
ATOM 1445 N N . LYS A 1 186 ? -74.418 -21.824 105.185 1.00 41.81 186 LYS A N 1
ATOM 1446 C CA . LYS A 1 186 ? -74.925 -20.445 105.045 1.00 41.81 186 LYS A CA 1
ATOM 1447 C C . LYS A 1 186 ? -74.005 -19.403 105.711 1.00 41.81 186 LYS A C 1
ATOM 1449 O O . LYS A 1 186 ? -73.987 -19.335 106.931 1.00 41.81 186 LYS A O 1
ATOM 1454 N N . ALA A 1 187 ? -73.364 -18.535 104.928 1.00 43.62 187 ALA A N 1
ATOM 1455 C CA . ALA A 1 187 ? -73.741 -17.110 104.880 1.00 43.62 187 ALA A CA 1
ATOM 1456 C C . ALA A 1 187 ? -72.649 -16.168 104.357 1.00 43.62 187 ALA A C 1
ATOM 1458 O O . ALA A 1 187 ? -73.014 -15.088 103.906 1.00 43.62 187 ALA A O 1
ATOM 1459 N N . ASP A 1 188 ? -71.369 -16.531 104.325 1.00 34.19 188 ASP A N 1
ATOM 1460 C CA . ASP A 1 188 ? -70.356 -15.498 104.081 1.00 34.19 188 ASP A CA 1
ATOM 1461 C C . ASP A 1 188 ? -69.788 -15.489 102.656 1.00 34.19 188 ASP A C 1
ATOM 1463 O O . ASP A 1 188 ? -69.004 -16.344 102.252 1.00 34.19 188 ASP A O 1
ATOM 1467 N N . ALA A 1 189 ? -70.170 -14.416 101.953 1.00 37.06 189 ALA A N 1
ATOM 1468 C CA . ALA A 1 189 ? -69.365 -13.681 100.976 1.00 37.06 189 ALA A CA 1
ATOM 1469 C C . ALA A 1 189 ? -69.149 -14.383 99.618 1.00 37.06 189 ALA A C 1
ATOM 1471 O O . ALA A 1 189 ? -68.177 -15.089 99.392 1.00 37.06 189 ALA A O 1
ATOM 1472 N N . LEU A 1 190 ? -69.970 -14.160 98.585 1.00 47.94 190 LEU A N 1
ATOM 1473 C CA . LEU A 1 190 ? -70.258 -12.840 97.996 1.00 47.94 190 LEU A CA 1
ATOM 1474 C C . LEU A 1 190 ? -69.036 -11.896 97.953 1.00 47.94 190 LEU A C 1
ATOM 1476 O O . LEU A 1 190 ? -69.152 -10.709 98.242 1.00 47.94 190 LEU A O 1
ATOM 1480 N N . LYS A 1 191 ? -67.846 -12.414 97.608 1.00 45.78 191 LYS A N 1
ATOM 1481 C CA . LYS A 1 191 ? -66.656 -11.572 97.394 1.00 45.78 191 LYS A CA 1
ATOM 1482 C C . LYS A 1 191 ? -65.592 -12.204 96.480 1.00 45.78 191 LYS A C 1
ATOM 1484 O O . LYS A 1 191 ? -64.448 -12.321 96.883 1.00 45.78 191 LYS A O 1
ATOM 1489 N N . ALA A 1 192 ? -65.958 -12.636 95.268 1.00 44.94 192 ALA A N 1
ATOM 1490 C CA . ALA A 1 192 ? -64.975 -13.002 94.228 1.00 44.94 192 ALA A CA 1
ATOM 1491 C C . ALA A 1 192 ? -65.584 -13.099 92.809 1.00 44.94 192 ALA A C 1
ATOM 1493 O O . ALA A 1 192 ? -65.273 -14.022 92.062 1.00 44.94 192 ALA A O 1
ATOM 1494 N N . LEU A 1 193 ? -66.492 -12.188 92.427 1.00 39.62 193 LEU A N 1
ATOM 1495 C CA . LEU A 1 193 ? -67.058 -12.153 91.062 1.00 39.62 193 LEU A CA 1
ATOM 1496 C C . LEU A 1 193 ? -66.685 -10.884 90.280 1.00 39.62 193 LEU A C 1
ATOM 1498 O O . LEU A 1 193 ? -67.239 -10.623 89.218 1.00 39.62 193 LEU A O 1
ATOM 1502 N N . GLU A 1 194 ? -65.725 -10.103 90.774 1.00 43.88 194 GLU A N 1
ATOM 1503 C CA . GLU A 1 194 ? -65.349 -8.821 90.163 1.00 43.88 194 GLU A CA 1
ATOM 1504 C C . GLU A 1 194 ? -63.910 -8.792 89.622 1.00 43.88 194 GLU A C 1
ATOM 1506 O O . GLU A 1 194 ? -63.445 -7.766 89.148 1.00 43.88 194 GLU A O 1
ATOM 1511 N N . GLU A 1 195 ? -63.232 -9.945 89.574 1.00 43.69 195 GLU A N 1
ATOM 1512 C CA . GLU A 1 195 ? -61.927 -10.111 88.903 1.00 43.69 195 GLU A CA 1
ATOM 1513 C C . GLU A 1 195 ? -62.059 -10.550 87.427 1.00 43.69 195 GLU A C 1
ATOM 1515 O O . GLU A 1 195 ? -61.073 -10.848 86.758 1.00 43.69 195 GLU A O 1
ATOM 1520 N N . ALA A 1 196 ? -63.277 -10.554 86.872 1.00 45.75 196 ALA A N 1
ATOM 1521 C CA . ALA A 1 196 ? -63.550 -10.906 85.472 1.00 45.75 196 ALA A CA 1
ATOM 1522 C C . ALA A 1 196 ? -64.015 -9.714 84.612 1.00 45.75 196 ALA A C 1
ATOM 1524 O O . ALA A 1 196 ? -64.723 -9.898 83.621 1.00 45.75 196 ALA A O 1
ATOM 1525 N N . LYS A 1 197 ? -63.612 -8.484 84.963 1.00 46.88 197 LYS A N 1
ATOM 1526 C CA . LYS A 1 197 ? -63.774 -7.303 84.091 1.00 46.88 197 LYS A CA 1
ATOM 1527 C C . LYS A 1 197 ? -62.483 -6.515 83.832 1.00 46.88 197 LYS A C 1
ATOM 1529 O O . LYS A 1 197 ? -62.540 -5.409 83.312 1.00 46.88 197 LYS A O 1
ATOM 1534 N N . GLU A 1 198 ? -61.314 -7.121 84.043 1.00 47.56 198 GLU A N 1
ATOM 1535 C CA . GLU A 1 198 ? -60.016 -6.590 83.580 1.00 47.56 198 GLU A CA 1
ATOM 1536 C C . GLU A 1 198 ? -59.499 -7.294 82.308 1.00 47.56 198 GLU A C 1
ATOM 1538 O O . GLU A 1 198 ? -58.331 -7.655 82.179 1.00 47.56 198 GLU A O 1
ATOM 1543 N N . ALA A 1 199 ? -60.379 -7.469 81.317 1.00 48.38 199 ALA A N 1
ATOM 1544 C CA . ALA A 1 199 ? -60.004 -7.839 79.944 1.00 48.38 199 ALA A CA 1
ATOM 1545 C C . ALA A 1 199 ? -60.278 -6.713 78.923 1.00 48.38 199 ALA A C 1
ATOM 1547 O O . ALA A 1 199 ? -60.114 -6.914 77.724 1.00 48.38 199 ALA A O 1
ATOM 1548 N N . GLY A 1 200 ? -60.669 -5.516 79.383 1.00 48.03 200 GLY A N 1
ATOM 1549 C CA . GLY A 1 200 ? -60.987 -4.370 78.517 1.00 48.03 200 GLY A CA 1
ATOM 1550 C C . GLY A 1 200 ? -59.800 -3.463 78.167 1.00 48.03 200 GLY A C 1
ATOM 1551 O O . GLY A 1 200 ? -59.813 -2.813 77.129 1.00 48.03 200 GLY A O 1
ATOM 1552 N N . ALA A 1 201 ? -58.736 -3.443 78.977 1.00 47.50 201 ALA A N 1
ATOM 1553 C CA . ALA A 1 201 ? -57.628 -2.491 78.810 1.00 47.50 201 ALA A CA 1
ATOM 1554 C C . ALA A 1 201 ? -56.452 -3.006 77.951 1.00 47.50 201 ALA A C 1
ATOM 1556 O O . ALA A 1 201 ? -55.575 -2.228 77.583 1.00 47.50 201 ALA A O 1
ATOM 1557 N N . ARG A 1 202 ? -56.421 -4.300 77.589 1.00 48.50 202 ARG A N 1
ATOM 1558 C CA . ARG A 1 202 ? -55.380 -4.878 76.706 1.00 48.50 202 ARG A CA 1
ATOM 1559 C C . ARG A 1 202 ? -55.794 -4.971 75.232 1.00 48.50 202 ARG A C 1
ATOM 1561 O O . ARG A 1 202 ? -54.937 -5.210 74.392 1.00 48.50 202 ARG A O 1
ATOM 1568 N N . ALA A 1 203 ? -57.069 -4.733 74.911 1.00 50.94 203 ALA A N 1
ATOM 1569 C CA . ALA A 1 203 ? -57.563 -4.708 73.533 1.00 50.94 203 ALA A CA 1
ATOM 1570 C C . ALA A 1 203 ? -57.354 -3.341 72.856 1.00 50.94 203 ALA A C 1
ATOM 1572 O O . ALA A 1 203 ? -56.994 -3.303 71.688 1.00 50.94 203 ALA A O 1
ATOM 1573 N N . ALA A 1 204 ? -57.483 -2.226 73.587 1.00 54.66 204 ALA A N 1
ATOM 1574 C CA . ALA A 1 204 ? -57.340 -0.880 73.016 1.00 54.66 204 ALA A CA 1
ATOM 1575 C C . ALA A 1 204 ? -55.889 -0.534 72.619 1.00 54.66 204 ALA A C 1
ATOM 1577 O O . ALA A 1 204 ? -55.657 0.009 71.545 1.00 54.66 204 ALA A O 1
ATOM 1578 N N . LYS A 1 205 ? -54.894 -0.930 73.428 1.00 52.91 205 LYS A N 1
ATOM 1579 C CA . LYS A 1 205 ? -53.472 -0.650 73.147 1.00 52.91 205 LYS A CA 1
ATOM 1580 C C . LYS A 1 205 ? -52.882 -1.533 72.034 1.00 52.91 205 LYS A C 1
ATOM 1582 O O . LYS A 1 205 ? -51.959 -1.121 71.347 1.00 52.91 205 LYS A O 1
ATOM 1587 N N . ALA A 1 206 ? -53.428 -2.736 71.835 1.00 57.34 206 ALA A N 1
ATOM 1588 C CA . ALA A 1 206 ? -53.031 -3.637 70.749 1.00 57.34 206 ALA A CA 1
ATOM 1589 C C . ALA A 1 206 ? -53.645 -3.243 69.391 1.00 57.34 206 ALA A C 1
ATOM 1591 O O . ALA A 1 206 ? -53.069 -3.563 68.355 1.00 57.34 206 ALA A O 1
ATOM 1592 N N . LEU A 1 207 ? -54.790 -2.550 69.400 1.00 57.06 207 LEU A N 1
ATOM 1593 C CA . LEU A 1 207 ? -55.454 -2.032 68.201 1.00 57.06 207 LEU A CA 1
ATOM 1594 C C . LEU A 1 207 ? -54.756 -0.761 67.690 1.00 57.06 207 LEU A C 1
ATOM 1596 O O . LEU A 1 207 ? -54.424 -0.684 66.514 1.00 57.06 207 LEU A O 1
ATOM 1600 N N . GLU A 1 208 ? -54.400 0.161 68.590 1.00 61.00 208 GLU A N 1
ATOM 1601 C CA . GLU A 1 208 ? -53.660 1.389 68.251 1.00 61.00 208 GLU A CA 1
ATOM 1602 C C . GLU A 1 208 ? -52.244 1.080 67.710 1.00 61.00 208 GLU A C 1
ATOM 1604 O O . GLU A 1 208 ? -51.805 1.636 66.706 1.00 61.00 208 GLU A O 1
ATOM 1609 N N . GLU A 1 209 ? -51.545 0.100 68.296 1.00 59.34 209 GLU A N 1
ATOM 1610 C CA . GLU A 1 209 ? -50.239 -0.375 67.812 1.00 59.34 209 GLU A CA 1
ATOM 1611 C C . GLU A 1 209 ? -50.291 -1.175 66.492 1.00 59.34 209 GLU A C 1
ATOM 1613 O O . GLU A 1 209 ? -49.253 -1.344 65.834 1.00 59.34 209 GLU A O 1
ATOM 1618 N N . ALA A 1 210 ? -51.458 -1.710 66.124 1.00 62.47 210 ALA A N 1
ATOM 1619 C CA . ALA A 1 210 ? -51.688 -2.396 64.855 1.00 62.47 210 ALA A CA 1
ATOM 1620 C C . ALA A 1 210 ? -52.014 -1.392 63.739 1.00 62.47 210 ALA A C 1
ATOM 1622 O O . ALA A 1 210 ? -51.394 -1.464 62.678 1.00 62.47 210 ALA A O 1
ATOM 1623 N N . GLU A 1 211 ? -52.870 -0.401 64.008 1.00 67.75 211 GLU A N 1
ATOM 1624 C CA . GLU A 1 211 ? -53.190 0.692 63.077 1.00 67.75 211 GLU A CA 1
ATOM 1625 C C . GLU A 1 211 ? -51.951 1.551 62.759 1.00 67.75 211 GLU A C 1
ATOM 1627 O O . GLU A 1 211 ? -51.697 1.900 61.604 1.00 67.75 211 GLU A O 1
ATOM 1632 N N . GLU A 1 212 ? -51.088 1.818 63.747 1.00 63.88 212 GLU A N 1
ATOM 1633 C CA . GLU A 1 212 ? -49.848 2.571 63.520 1.00 63.88 212 GLU A CA 1
ATOM 1634 C C . GLU A 1 212 ? -48.806 1.770 62.705 1.00 63.88 212 GLU A C 1
ATOM 1636 O O . GLU A 1 212 ? -48.000 2.337 61.959 1.00 63.88 212 GLU A O 1
ATOM 1641 N N . ARG A 1 213 ? -48.804 0.432 62.816 1.00 63.31 213 ARG A N 1
ATOM 1642 C CA . ARG A 1 213 ? -47.970 -0.450 61.976 1.00 63.31 213 ARG A CA 1
ATOM 1643 C C . ARG A 1 213 ? -48.524 -0.573 60.558 1.00 63.31 213 ARG A C 1
ATOM 1645 O O . ARG A 1 213 ? -47.732 -0.584 59.618 1.00 63.31 213 ARG A O 1
ATOM 1652 N N . GLU A 1 214 ? -49.842 -0.597 60.395 1.00 67.00 214 GLU A N 1
ATOM 1653 C CA . GLU A 1 214 ? -50.518 -0.599 59.095 1.00 67.00 214 GLU A CA 1
ATOM 1654 C C . GLU A 1 214 ? -50.296 0.719 58.334 1.00 67.00 214 GLU A C 1
ATOM 1656 O O . GLU A 1 214 ? -49.974 0.698 57.144 1.00 67.00 214 GLU A O 1
ATOM 1661 N N . GLY A 1 215 ? -50.329 1.864 59.024 1.00 67.75 215 GLY A N 1
ATOM 1662 C CA . GLY A 1 215 ? -49.993 3.168 58.443 1.00 67.75 215 GLY A CA 1
ATOM 1663 C C . GLY A 1 215 ? -48.530 3.271 57.988 1.00 67.75 215 GLY A C 1
ATOM 1664 O O . GLY A 1 215 ? -48.249 3.754 56.888 1.00 67.75 215 GLY A O 1
ATOM 1665 N N . ARG A 1 216 ? -47.577 2.756 58.783 1.00 71.62 216 ARG A N 1
ATOM 1666 C CA . ARG A 1 216 ? -46.154 2.697 58.387 1.00 71.62 216 ARG A CA 1
ATOM 1667 C C . ARG A 1 216 ? -45.911 1.727 57.224 1.00 71.62 216 ARG A C 1
ATOM 1669 O O . ARG A 1 216 ? -45.110 2.038 56.346 1.00 71.62 216 ARG A O 1
ATOM 1676 N N . ALA A 1 217 ? -46.604 0.588 57.191 1.00 69.56 217 ALA A N 1
ATOM 1677 C CA . ALA A 1 217 ? -46.516 -0.373 56.091 1.00 69.56 217 ALA A CA 1
ATOM 1678 C C . ALA A 1 217 ? -47.113 0.186 54.788 1.00 69.56 217 ALA A C 1
ATOM 1680 O O . ALA A 1 217 ? -46.506 0.040 53.729 1.00 69.56 217 ALA A O 1
ATOM 1681 N N . SER A 1 218 ? -48.245 0.889 54.873 1.00 73.12 218 SER A N 1
ATOM 1682 C CA . SER A 1 218 ? -48.893 1.537 53.726 1.00 73.12 218 SER A CA 1
ATOM 1683 C C . SER A 1 218 ? -48.007 2.627 53.123 1.00 73.12 218 SER A C 1
ATOM 1685 O O . SER A 1 218 ? -47.821 2.669 51.909 1.00 73.12 218 SER A O 1
ATOM 1687 N N . LYS A 1 219 ? -47.361 3.440 53.969 1.00 79.50 219 LYS A N 1
ATOM 1688 C CA . LYS A 1 219 ? -46.425 4.478 53.520 1.00 79.50 219 LYS A CA 1
ATOM 1689 C C . LYS A 1 219 ? -45.162 3.900 52.870 1.00 79.50 219 LYS A C 1
ATOM 1691 O O . LYS A 1 219 ? -44.744 4.372 51.819 1.00 79.50 219 LYS A O 1
ATOM 1696 N N . ALA A 1 220 ? -44.590 2.838 53.442 1.00 78.25 220 ALA A N 1
ATOM 1697 C CA . ALA A 1 220 ? -43.446 2.143 52.847 1.00 78.25 220 ALA A CA 1
ATOM 1698 C C . ALA A 1 220 ? -43.791 1.499 51.488 1.00 78.25 220 ALA A C 1
ATOM 1700 O O . ALA A 1 220 ? -42.958 1.467 50.583 1.00 78.25 220 ALA A O 1
ATOM 1701 N N . LEU A 1 221 ? -45.023 1.007 51.325 1.00 78.81 221 LEU A N 1
ATOM 1702 C CA . LEU A 1 221 ? -45.505 0.441 50.065 1.00 78.81 221 LEU A CA 1
ATOM 1703 C C . LEU A 1 221 ? -45.734 1.524 48.998 1.00 78.81 221 LEU A C 1
ATOM 1705 O O . LEU A 1 221 ? -45.451 1.306 47.821 1.00 78.81 221 LEU A O 1
ATOM 1709 N N . GLU A 1 222 ? -46.198 2.706 49.400 1.00 80.12 222 GLU A N 1
ATOM 1710 C CA . GLU A 1 222 ? -46.359 3.866 48.520 1.00 80.12 222 GLU A CA 1
ATOM 1711 C C . GLU A 1 222 ? -44.999 4.406 48.040 1.00 80.12 222 GLU A C 1
ATOM 1713 O O . GLU A 1 222 ? -44.798 4.593 46.839 1.00 80.12 222 GLU A O 1
ATOM 1718 N N . GLU A 1 223 ? -44.020 4.531 48.942 1.00 81.62 223 GLU A N 1
ATOM 1719 C CA . GLU A 1 223 ? -42.634 4.890 48.607 1.00 81.62 223 GLU A CA 1
ATOM 1720 C C . GLU A 1 223 ? -41.988 3.862 47.657 1.00 81.62 223 GLU A C 1
ATOM 1722 O O . GLU A 1 223 ? -41.358 4.239 46.665 1.00 81.62 223 GLU A O 1
ATOM 1727 N N . ALA A 1 224 ? -42.215 2.562 47.884 1.00 82.38 224 ALA A N 1
ATOM 1728 C CA . ALA A 1 224 ? -41.738 1.501 46.996 1.00 82.38 224 ALA A CA 1
ATOM 1729 C C . ALA A 1 224 ? -42.382 1.558 45.597 1.00 82.38 224 ALA A C 1
ATOM 1731 O O . ALA A 1 224 ? -41.717 1.288 44.596 1.00 82.38 224 ALA A O 1
ATOM 1732 N N . ASN A 1 225 ? -43.659 1.940 45.499 1.00 85.62 225 ASN A N 1
ATOM 1733 C CA . ASN A 1 225 ? -44.343 2.100 44.214 1.00 85.62 225 ASN A CA 1
ATOM 1734 C C . ASN A 1 225 ? -43.835 3.318 43.427 1.00 85.62 225 ASN A C 1
ATOM 1736 O O . ASN A 1 225 ? -43.715 3.239 42.202 1.00 85.62 225 ASN A O 1
ATOM 1740 N N . VAL A 1 226 ? -43.487 4.419 44.103 1.00 90.12 226 VAL A N 1
ATOM 1741 C CA . VAL A 1 226 ? -42.860 5.588 43.458 1.00 90.12 226 VAL A CA 1
ATOM 1742 C C . VAL A 1 226 ? -41.483 5.225 42.906 1.00 90.12 226 VAL A C 1
ATOM 1744 O O . VAL A 1 226 ? -41.167 5.578 41.768 1.00 90.12 226 VAL A O 1
ATOM 1747 N N . GLU A 1 227 ? -40.678 4.481 43.668 1.00 84.81 227 GLU A N 1
ATOM 1748 C CA . GLU A 1 227 ? -39.383 3.997 43.181 1.00 84.81 227 GLU A CA 1
ATOM 1749 C C . GLU A 1 227 ? -39.525 2.998 42.029 1.00 84.81 227 GLU A C 1
ATOM 1751 O O . GLU A 1 227 ? -38.780 3.085 41.053 1.00 84.81 227 GLU A O 1
ATOM 1756 N N . ARG A 1 228 ? -40.538 2.121 42.056 1.00 88.12 228 ARG A N 1
ATOM 1757 C CA . ARG A 1 228 ? -40.840 1.238 40.918 1.00 88.12 228 ARG A CA 1
ATOM 1758 C C . ARG A 1 228 ? -41.116 2.039 39.644 1.00 88.12 228 ARG A C 1
ATOM 1760 O O . ARG A 1 228 ? -40.532 1.747 38.610 1.00 88.12 228 ARG A O 1
ATOM 1767 N N . PHE A 1 229 ? -41.915 3.103 39.732 1.00 89.12 229 PHE A N 1
ATOM 1768 C CA . PHE A 1 229 ? -42.218 3.972 38.589 1.00 89.12 229 PHE A CA 1
ATOM 1769 C C . PHE A 1 229 ? -40.980 4.710 38.051 1.00 89.12 229 PHE A C 1
ATOM 1771 O O . PHE A 1 229 ? -40.836 4.902 36.840 1.00 89.12 229 PHE A O 1
ATOM 1778 N N . ARG A 1 230 ? -40.068 5.133 38.939 1.00 89.44 230 ARG A N 1
ATOM 1779 C CA . ARG A 1 230 ? -38.785 5.740 38.545 1.00 89.44 230 ARG A CA 1
ATOM 1780 C C . ARG A 1 230 ? -37.899 4.732 37.820 1.00 89.44 230 ARG A C 1
ATOM 1782 O O . ARG A 1 230 ? -37.349 5.066 36.771 1.00 89.44 230 ARG A O 1
ATOM 1789 N N . LEU A 1 231 ? -37.803 3.512 38.345 1.00 89.19 231 LEU A N 1
ATOM 1790 C CA . LEU A 1 231 ? -37.055 2.421 37.725 1.00 89.19 231 LEU A CA 1
ATOM 1791 C C . LEU A 1 231 ? -37.639 2.040 36.362 1.00 89.19 231 LEU A C 1
ATOM 1793 O O . LEU A 1 231 ? -36.875 1.937 35.407 1.00 89.19 231 LEU A O 1
ATOM 1797 N N . ASP A 1 232 ? -38.962 1.944 36.227 1.00 88.75 232 ASP A N 1
ATOM 1798 C CA . ASP A 1 232 ? -39.628 1.651 34.951 1.00 88.75 232 ASP A CA 1
ATOM 1799 C C . ASP A 1 232 ? -39.277 2.697 33.875 1.00 88.75 232 ASP A C 1
ATOM 1801 O O . ASP A 1 232 ? -38.998 2.357 32.723 1.00 88.75 232 ASP A O 1
ATOM 1805 N N . LYS A 1 233 ? -39.194 3.980 34.255 1.00 90.69 233 LYS A N 1
ATOM 1806 C CA . LYS A 1 233 ? -38.780 5.057 33.342 1.00 90.69 233 LYS A CA 1
ATOM 1807 C C . LYS A 1 233 ? -37.309 4.945 32.927 1.00 90.69 233 LYS A C 1
ATOM 1809 O O . LYS A 1 233 ? -36.983 5.187 31.765 1.00 90.69 233 LYS A O 1
ATOM 1814 N N . VAL A 1 234 ? -36.421 4.580 33.856 1.00 89.75 234 VAL A N 1
ATOM 1815 C CA . VAL A 1 234 ? -34.997 4.347 33.559 1.00 89.75 234 VAL A CA 1
ATOM 1816 C C . VAL A 1 234 ? -34.830 3.136 32.642 1.00 89.75 234 VAL A C 1
ATOM 1818 O O . VAL A 1 234 ? -34.090 3.221 31.666 1.00 89.75 234 VAL A O 1
ATOM 1821 N N . VAL A 1 235 ? -35.555 2.045 32.896 1.00 88.56 235 VAL A N 1
ATOM 1822 C CA . VAL A 1 235 ? -35.543 0.843 32.051 1.00 88.56 235 VAL A CA 1
ATOM 1823 C C . VAL A 1 235 ? -36.016 1.172 30.636 1.00 88.56 235 VAL A C 1
ATOM 1825 O O . VAL A 1 235 ? -35.334 0.807 29.683 1.00 88.56 235 VAL A O 1
ATOM 1828 N N . ALA A 1 236 ? -37.102 1.934 30.479 1.00 89.88 236 ALA A N 1
ATOM 1829 C CA . ALA A 1 236 ? -37.576 2.363 29.163 1.00 89.88 236 ALA A CA 1
ATOM 1830 C C . ALA A 1 236 ? -36.543 3.232 28.415 1.00 89.88 236 ALA A C 1
ATOM 1832 O O . ALA A 1 236 ? -36.324 3.046 27.218 1.00 89.88 236 ALA A O 1
ATOM 1833 N N . SER A 1 237 ? -35.867 4.148 29.120 1.00 88.81 237 SER A N 1
ATOM 1834 C CA . SER A 1 237 ? -34.7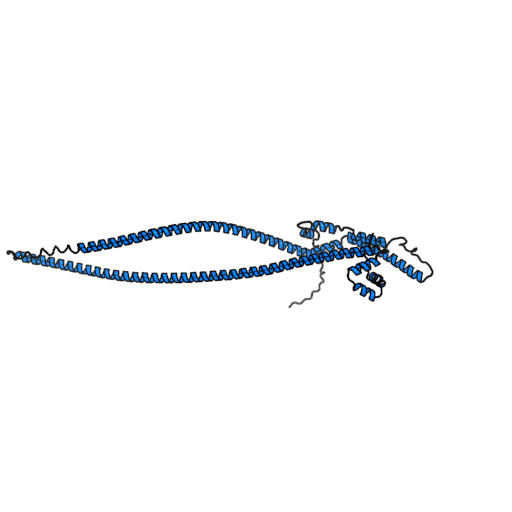93 4.970 28.541 1.00 88.81 237 SER A CA 1
ATOM 1835 C C . SER A 1 237 ? -33.592 4.127 28.104 1.00 88.81 237 SER A C 1
ATOM 1837 O O . SER A 1 237 ? -33.064 4.333 27.014 1.00 88.81 237 SER A O 1
ATOM 1839 N N . LEU A 1 238 ? -33.164 3.174 28.935 1.00 88.38 238 LEU A N 1
ATOM 1840 C CA . LEU A 1 238 ? -32.061 2.267 28.611 1.00 88.38 238 LEU A CA 1
ATOM 1841 C C . LEU A 1 238 ? -32.422 1.344 27.447 1.00 88.38 238 LEU A C 1
ATOM 1843 O O . LEU A 1 238 ? -31.585 1.092 26.589 1.00 88.38 238 LEU A O 1
ATOM 1847 N N . GLN A 1 239 ? -33.668 0.880 27.374 1.00 91.75 239 GLN A N 1
ATOM 1848 C CA . GLN A 1 239 ? -34.144 0.048 26.273 1.00 91.75 239 GLN A CA 1
ATOM 1849 C C . GLN A 1 239 ? -34.114 0.804 24.937 1.00 91.75 239 GLN A C 1
ATOM 1851 O O . GLN A 1 239 ? -33.683 0.243 23.931 1.00 91.75 239 GLN A O 1
ATOM 1856 N N . ALA A 1 240 ? -34.491 2.086 24.927 1.00 90.25 240 ALA A N 1
ATOM 1857 C CA . ALA A 1 240 ? -34.367 2.932 23.741 1.00 90.25 240 ALA A CA 1
ATOM 1858 C C . ALA A 1 240 ? -32.897 3.158 23.336 1.00 90.25 240 ALA A C 1
ATOM 1860 O O . ALA A 1 240 ? -32.568 3.108 22.151 1.00 90.25 240 ALA A O 1
ATOM 1861 N N . GLU A 1 241 ? -31.997 3.361 24.305 1.00 82.62 241 GLU A N 1
ATOM 1862 C CA . GLU A 1 241 ? -30.564 3.514 24.022 1.00 82.62 241 GLU A CA 1
ATOM 1863 C C . GLU A 1 241 ? -29.941 2.217 23.479 1.00 82.62 241 GLU A C 1
ATOM 1865 O O . GLU A 1 241 ? -29.146 2.265 22.540 1.00 82.62 241 GLU A O 1
ATOM 1870 N N . VAL A 1 242 ? -30.332 1.054 24.013 1.00 90.31 242 VAL A N 1
ATOM 1871 C CA . VAL A 1 242 ? -29.900 -0.259 23.506 1.00 90.31 242 VAL A CA 1
ATOM 1872 C C . VAL A 1 242 ? -30.346 -0.446 22.059 1.00 90.31 242 VAL A C 1
ATOM 1874 O O . VAL A 1 242 ? -29.506 -0.756 21.222 1.00 90.31 242 VAL A O 1
ATOM 1877 N N . GLN A 1 243 ? -31.609 -0.160 21.730 1.00 90.88 243 GLN A N 1
ATOM 1878 C CA . GLN A 1 243 ? -32.101 -0.255 20.349 1.00 90.88 243 GLN A CA 1
ATOM 1879 C C . GLN A 1 243 ? -31.356 0.693 19.397 1.00 90.88 243 GLN A C 1
ATOM 1881 O O . GLN A 1 243 ? -30.985 0.303 18.290 1.00 90.88 243 GLN A O 1
ATOM 1886 N N . ALA A 1 244 ? -31.075 1.928 19.825 1.00 89.88 244 ALA A N 1
ATOM 1887 C CA . ALA A 1 244 ? -30.297 2.872 19.023 1.00 89.88 244 ALA A CA 1
ATOM 1888 C C . ALA A 1 244 ? -28.860 2.374 18.777 1.00 89.88 244 ALA A C 1
ATOM 1890 O O . ALA A 1 244 ? -28.333 2.498 17.668 1.00 89.88 244 ALA A O 1
ATOM 1891 N N . ARG A 1 245 ? -28.228 1.776 19.795 1.00 85.62 245 ARG A N 1
ATOM 1892 C CA . ARG A 1 245 ? -26.890 1.182 19.670 1.00 85.62 245 ARG A CA 1
ATOM 1893 C C . ARG A 1 245 ? -26.890 -0.079 18.812 1.00 85.62 245 ARG A C 1
ATOM 1895 O O . ARG A 1 245 ? -25.951 -0.253 18.047 1.00 85.62 245 ARG A O 1
ATOM 1902 N N . GLU A 1 246 ? -27.917 -0.920 18.887 1.00 89.25 246 GLU A N 1
ATOM 1903 C CA . GLU A 1 246 ? -28.068 -2.097 18.022 1.00 89.25 246 GLU A CA 1
ATOM 1904 C C . GLU A 1 246 ? -28.105 -1.692 16.545 1.00 89.25 246 GLU A C 1
ATOM 1906 O O . GLU A 1 246 ? -27.342 -2.230 15.742 1.00 89.25 246 GLU A O 1
ATOM 1911 N N . VAL A 1 247 ? -28.895 -0.672 16.193 1.00 92.62 247 VAL A N 1
ATOM 1912 C CA . VAL A 1 247 ? -28.921 -0.128 14.826 1.00 92.62 247 VAL A CA 1
ATOM 1913 C C . VAL A 1 247 ? -27.538 0.389 14.414 1.00 92.62 247 VAL A C 1
ATOM 1915 O O . VAL A 1 247 ? -27.049 0.043 13.337 1.00 92.62 247 VAL A O 1
ATOM 1918 N N . ALA A 1 248 ? -26.859 1.150 15.277 1.00 87.69 248 ALA A N 1
ATOM 1919 C CA . ALA A 1 248 ? -25.516 1.654 14.985 1.00 87.69 248 ALA A CA 1
ATOM 1920 C C . ALA A 1 248 ? -24.487 0.524 14.795 1.00 87.69 248 ALA A C 1
ATOM 1922 O O . ALA A 1 248 ? -23.633 0.612 13.914 1.00 87.69 248 ALA A O 1
ATOM 1923 N N . VAL A 1 249 ? -24.580 -0.556 15.578 1.00 89.62 249 VAL A N 1
ATOM 1924 C CA . VAL A 1 249 ? -23.728 -1.743 15.424 1.00 89.62 249 VAL A CA 1
ATOM 1925 C C . VAL A 1 249 ? -23.983 -2.411 14.077 1.00 89.62 249 VAL A C 1
ATOM 1927 O O . VAL A 1 249 ? -23.018 -2.720 13.388 1.00 89.62 249 VAL A O 1
ATOM 1930 N N . THR A 1 250 ? -25.240 -2.568 13.649 1.00 90.56 250 THR A N 1
ATOM 1931 C CA . THR A 1 250 ? -25.536 -3.166 12.334 1.00 90.56 250 THR A CA 1
ATOM 1932 C C . THR A 1 250 ? -24.987 -2.340 11.164 1.00 90.56 250 THR A C 1
ATOM 1934 O O . THR A 1 250 ? -24.398 -2.911 10.244 1.00 90.56 250 THR A O 1
ATOM 1937 N N . ASP A 1 251 ? -25.092 -1.006 11.218 1.00 91.00 251 ASP A N 1
ATOM 1938 C CA . ASP A 1 251 ? -24.503 -0.108 10.212 1.00 91.00 251 ASP A CA 1
ATOM 1939 C C . ASP A 1 251 ? -22.968 -0.187 10.220 1.00 91.00 251 ASP A C 1
ATOM 1941 O O . ASP A 1 251 ? -22.344 -0.320 9.164 1.00 91.00 251 ASP A O 1
ATOM 1945 N N . LEU A 1 252 ? -22.344 -0.195 11.403 1.00 87.00 252 LEU A N 1
ATOM 1946 C CA . LEU A 1 252 ? -20.896 -0.368 11.530 1.00 87.00 252 LEU A CA 1
ATOM 1947 C C . LEU A 1 252 ? -20.432 -1.719 10.982 1.00 87.00 252 LEU A C 1
ATOM 1949 O O . LEU A 1 252 ? -19.455 -1.756 10.239 1.00 87.00 252 LEU A O 1
ATOM 1953 N N . THR A 1 253 ? -21.133 -2.814 11.279 1.00 90.31 253 THR A N 1
ATOM 1954 C CA . THR A 1 253 ? -20.813 -4.142 10.737 1.00 90.31 253 THR A CA 1
ATOM 1955 C C . THR A 1 253 ? -20.882 -4.154 9.210 1.00 90.31 253 THR A C 1
ATOM 1957 O O . THR A 1 253 ? -19.978 -4.683 8.562 1.00 90.31 253 THR A O 1
ATOM 1960 N N . ALA A 1 254 ? -21.894 -3.518 8.611 1.00 91.62 254 ALA A N 1
ATOM 1961 C CA . ALA A 1 254 ? -21.992 -3.406 7.158 1.00 91.62 254 ALA A CA 1
ATOM 1962 C C . ALA A 1 254 ? -20.819 -2.608 6.561 1.00 91.62 254 ALA A C 1
ATOM 1964 O O . ALA A 1 254 ? -20.214 -3.031 5.573 1.00 91.62 254 ALA A O 1
ATOM 1965 N N . ARG A 1 255 ? -20.446 -1.479 7.179 1.00 86.00 255 ARG A N 1
ATOM 1966 C CA . ARG A 1 255 ? -19.305 -0.658 6.736 1.00 86.00 255 ARG A CA 1
ATOM 1967 C C . ARG A 1 255 ? -17.973 -1.388 6.873 1.00 86.00 255 ARG A C 1
ATOM 1969 O O . ARG A 1 255 ? -17.144 -1.268 5.974 1.00 86.00 255 ARG A O 1
ATOM 1976 N N . VAL A 1 256 ? -17.782 -2.147 7.952 1.00 89.00 256 VAL A N 1
ATOM 1977 C CA . VAL A 1 256 ? -16.585 -2.973 8.166 1.00 89.00 256 VAL A CA 1
ATOM 1978 C C . VAL A 1 256 ? -16.486 -4.049 7.089 1.00 89.00 256 VAL A C 1
ATOM 1980 O O . VAL A 1 256 ? -15.455 -4.125 6.435 1.00 89.00 256 VAL A O 1
ATOM 1983 N N . SER A 1 257 ? -17.569 -4.773 6.790 1.00 89.75 257 SER A N 1
ATOM 1984 C CA . SER A 1 257 ? -17.559 -5.782 5.718 1.00 89.75 257 SER A CA 1
ATOM 1985 C C . SER A 1 257 ? -17.220 -5.189 4.343 1.00 89.75 257 SER A C 1
ATOM 1987 O O . SER A 1 257 ? -16.498 -5.792 3.549 1.00 89.75 257 SER A O 1
ATOM 1989 N N . VAL A 1 258 ? -17.713 -3.983 4.040 1.00 90.31 258 VAL A N 1
ATOM 1990 C CA . VAL A 1 258 ? -17.353 -3.279 2.799 1.00 90.31 258 VAL A CA 1
ATOM 1991 C C . VAL A 1 258 ? -15.884 -2.842 2.808 1.00 90.31 258 VAL A C 1
ATOM 1993 O O . VAL A 1 258 ? -15.227 -2.898 1.769 1.00 90.31 258 VAL A O 1
ATOM 1996 N N . ALA A 1 259 ? -15.363 -2.394 3.951 1.00 83.38 259 ALA A N 1
ATOM 1997 C CA . ALA A 1 259 ? -13.964 -2.007 4.091 1.00 83.38 259 ALA A CA 1
ATOM 1998 C C . ALA A 1 259 ? -13.015 -3.210 3.957 1.00 83.38 259 ALA A C 1
ATOM 2000 O O . ALA A 1 259 ? -12.006 -3.086 3.271 1.00 83.38 259 ALA A O 1
ATOM 2001 N N . GLU A 1 260 ? -13.367 -4.366 4.523 1.00 85.69 260 GLU A N 1
ATOM 2002 C CA . GLU A 1 260 ? -12.620 -5.624 4.384 1.00 85.69 260 GLU A CA 1
ATOM 2003 C C . GLU A 1 260 ? -12.511 -6.039 2.916 1.00 85.69 260 GLU A C 1
ATOM 2005 O O . GLU A 1 260 ? -11.407 -6.162 2.399 1.00 85.69 260 GLU A O 1
ATOM 2010 N N . LYS A 1 261 ? -13.633 -6.087 2.185 1.00 91.44 261 LYS A N 1
ATOM 2011 C CA . LYS A 1 261 ? -13.618 -6.411 0.746 1.00 91.44 261 LYS A CA 1
ATOM 2012 C C . LYS A 1 261 ? -12.754 -5.455 -0.078 1.00 91.44 261 LYS A C 1
ATOM 2014 O O . LYS A 1 261 ? -12.136 -5.860 -1.058 1.00 91.44 261 LYS A O 1
ATOM 2019 N N . ARG A 1 262 ? -12.724 -4.167 0.287 1.00 86.50 262 ARG A N 1
ATOM 2020 C CA . ARG A 1 262 ? -11.846 -3.181 -0.365 1.00 86.50 262 ARG A CA 1
ATOM 2021 C C . ARG A 1 262 ? -10.378 -3.410 -0.021 1.00 86.50 262 ARG A C 1
ATOM 2023 O O . ARG A 1 262 ? -9.536 -3.194 -0.886 1.00 86.50 262 ARG A O 1
ATOM 2030 N N . ALA A 1 263 ? -10.075 -3.815 1.210 1.00 84.44 263 ALA A N 1
ATOM 2031 C CA . ALA A 1 263 ? -8.720 -4.149 1.627 1.00 84.44 263 ALA A CA 1
ATOM 2032 C C . ALA A 1 263 ? -8.208 -5.399 0.896 1.00 84.44 263 ALA A C 1
ATOM 2034 O O . ALA A 1 263 ? -7.087 -5.372 0.394 1.00 84.44 263 ALA A O 1
ATOM 2035 N N . ASP A 1 264 ? -9.047 -6.427 0.750 1.00 86.94 264 ASP A N 1
ATOM 2036 C CA . ASP A 1 264 ? -8.713 -7.644 0.003 1.00 86.94 264 ASP A CA 1
ATOM 2037 C C . ASP A 1 264 ? -8.428 -7.328 -1.474 1.00 86.94 264 ASP A C 1
ATOM 2039 O O . ASP A 1 264 ? -7.365 -7.665 -1.990 1.00 86.94 264 ASP A O 1
ATOM 2043 N N . ALA A 1 265 ? -9.307 -6.563 -2.133 1.00 89.88 265 ALA A N 1
ATOM 2044 C CA . ALA A 1 265 ? -9.097 -6.145 -3.522 1.00 89.88 265 ALA A CA 1
ATOM 2045 C C . ALA A 1 265 ? -7.829 -5.284 -3.701 1.00 89.88 265 ALA A C 1
ATOM 2047 O O . ALA A 1 265 ? -7.129 -5.389 -4.709 1.00 89.88 265 ALA A O 1
ATOM 2048 N N . ALA A 1 266 ? -7.510 -4.428 -2.725 1.00 85.75 266 ALA A N 1
ATOM 2049 C CA . ALA A 1 266 ? -6.277 -3.645 -2.743 1.00 85.75 266 ALA A CA 1
ATOM 2050 C C . ALA A 1 266 ? -5.029 -4.524 -2.550 1.00 85.75 266 ALA A C 1
ATOM 2052 O O . ALA A 1 266 ? -3.992 -4.247 -3.156 1.00 85.75 266 ALA A O 1
ATOM 2053 N N . ALA A 1 267 ? -5.118 -5.581 -1.738 1.00 85.00 267 ALA A N 1
ATOM 2054 C CA . ALA A 1 267 ? -4.038 -6.543 -1.556 1.00 85.00 267 ALA A CA 1
ATOM 2055 C C . ALA A 1 267 ? -3.762 -7.325 -2.848 1.00 85.00 267 ALA A C 1
ATOM 2057 O O . ALA A 1 267 ? -2.609 -7.382 -3.272 1.00 85.00 267 ALA A O 1
ATOM 2058 N N . GLU A 1 268 ? -4.808 -7.816 -3.520 1.00 91.38 268 GLU A N 1
ATOM 2059 C CA . GLU A 1 268 ? -4.696 -8.494 -4.820 1.00 91.38 268 GLU A CA 1
ATOM 2060 C C . GLU A 1 268 ? -4.087 -7.578 -5.892 1.00 91.38 268 GLU A C 1
ATOM 2062 O O . GLU A 1 268 ? -3.168 -7.976 -6.608 1.00 91.38 268 GLU A O 1
ATOM 2067 N N . ALA A 1 269 ? -4.535 -6.319 -5.968 1.00 89.12 269 ALA A N 1
ATOM 2068 C CA . ALA A 1 269 ? -3.974 -5.339 -6.897 1.00 89.12 269 ALA A CA 1
ATOM 2069 C C . ALA A 1 269 ? -2.486 -5.060 -6.621 1.00 89.12 269 ALA A C 1
ATOM 2071 O O . ALA A 1 269 ? -1.687 -4.937 -7.550 1.00 89.12 269 ALA A O 1
ATOM 2072 N N . LYS A 1 270 ? -2.097 -4.986 -5.343 1.00 87.06 270 LYS A N 1
ATOM 2073 C CA . LYS A 1 270 ? -0.698 -4.817 -4.934 1.00 87.06 270 LYS A CA 1
ATOM 2074 C C . LYS A 1 270 ? 0.136 -6.045 -5.312 1.00 87.06 270 LYS A C 1
ATOM 2076 O O . LYS A 1 270 ? 1.241 -5.872 -5.814 1.00 87.06 270 LYS A O 1
ATOM 2081 N N . ASP A 1 271 ? -0.370 -7.261 -5.121 1.00 91.69 271 ASP A N 1
ATOM 2082 C CA . ASP A 1 271 ? 0.349 -8.485 -5.499 1.00 91.69 271 ASP A CA 1
ATOM 2083 C C . ASP A 1 271 ? 0.512 -8.595 -7.027 1.00 91.69 271 ASP A C 1
ATOM 2085 O O . ASP A 1 271 ? 1.601 -8.914 -7.508 1.00 91.69 271 ASP A O 1
ATOM 2089 N N . ALA A 1 272 ? -0.511 -8.218 -7.804 1.00 90.44 272 ALA A N 1
ATOM 2090 C CA . ALA A 1 272 ? -0.415 -8.121 -9.262 1.00 90.44 272 ALA A CA 1
ATOM 2091 C C . ALA A 1 272 ? 0.638 -7.087 -9.708 1.00 90.44 272 ALA A C 1
ATOM 2093 O O . ALA A 1 272 ? 1.446 -7.364 -10.599 1.00 90.44 272 ALA A O 1
ATOM 2094 N N . LEU A 1 273 ? 0.688 -5.922 -9.050 1.00 88.19 273 LEU A N 1
ATOM 2095 C CA . LEU A 1 273 ? 1.709 -4.902 -9.307 1.00 88.19 273 LEU A CA 1
ATOM 2096 C C . LEU A 1 273 ? 3.118 -5.403 -8.975 1.00 88.19 273 LEU A C 1
ATOM 2098 O O . LEU A 1 273 ? 4.028 -5.203 -9.776 1.00 88.19 273 LEU A O 1
ATOM 2102 N N . VAL A 1 274 ? 3.303 -6.091 -7.846 1.00 90.75 274 VAL A N 1
ATOM 2103 C CA . VAL A 1 274 ? 4.597 -6.690 -7.479 1.00 90.75 274 VAL A CA 1
ATOM 2104 C C . VAL A 1 274 ? 5.036 -7.711 -8.528 1.00 90.75 274 VAL A C 1
ATOM 2106 O O . VAL A 1 274 ? 6.187 -7.683 -8.955 1.00 90.75 274 VAL A O 1
ATOM 2109 N N . SER A 1 275 ? 4.121 -8.558 -9.006 1.00 92.75 275 SER A N 1
ATOM 2110 C CA . SER A 1 275 ? 4.424 -9.498 -10.089 1.00 92.75 275 SER A CA 1
ATOM 2111 C C . SER A 1 275 ? 4.864 -8.775 -11.365 1.00 92.75 275 SER A C 1
ATOM 2113 O O . SER A 1 275 ? 5.857 -9.167 -11.974 1.00 92.75 275 SER A O 1
ATOM 2115 N N . SER A 1 276 ? 4.170 -7.699 -11.755 1.00 87.88 276 SER A N 1
ATOM 2116 C CA . SER A 1 276 ? 4.544 -6.912 -12.939 1.00 87.88 276 SER A CA 1
ATOM 2117 C C . SER A 1 276 ? 5.896 -6.207 -12.778 1.00 87.88 276 SER A C 1
ATOM 2119 O O . SER A 1 276 ? 6.671 -6.129 -13.727 1.00 87.88 276 SER A O 1
ATOM 2121 N N . PHE A 1 277 ? 6.217 -5.745 -11.565 1.00 84.62 277 PHE A N 1
ATOM 2122 C CA . PHE A 1 277 ? 7.495 -5.107 -11.267 1.00 84.62 277 PHE A CA 1
ATOM 2123 C C . PHE A 1 277 ? 8.651 -6.105 -11.352 1.00 84.62 277 PHE A C 1
ATOM 2125 O O . PHE A 1 277 ? 9.665 -5.804 -11.975 1.00 84.62 277 PHE A O 1
ATOM 2132 N N . ASN A 1 278 ? 8.480 -7.306 -10.795 1.00 89.06 278 ASN A N 1
ATOM 2133 C CA . ASN A 1 278 ? 9.488 -8.363 -10.882 1.00 89.06 278 ASN A CA 1
ATOM 2134 C C . ASN A 1 278 ? 9.749 -8.771 -12.340 1.00 89.06 278 ASN A C 1
ATOM 2136 O O . ASN A 1 278 ? 10.898 -8.996 -12.714 1.00 89.06 278 ASN A O 1
ATOM 2140 N N . GLN A 1 279 ? 8.701 -8.820 -13.172 1.00 87.62 279 GLN A N 1
ATOM 2141 C CA . GLN A 1 279 ? 8.849 -9.080 -14.605 1.00 87.62 279 GLN A CA 1
ATOM 2142 C C . GLN A 1 279 ? 9.651 -7.969 -15.297 1.00 87.62 279 GLN A C 1
ATOM 2144 O O . GLN A 1 279 ? 10.619 -8.262 -15.990 1.00 87.62 279 GLN A O 1
ATOM 2149 N N . LEU A 1 280 ? 9.322 -6.696 -15.044 1.00 86.44 280 LEU A N 1
ATOM 2150 C CA . LEU A 1 280 ? 10.074 -5.556 -15.585 1.00 86.44 280 LEU A CA 1
ATOM 2151 C C . LEU A 1 280 ? 11.538 -5.545 -15.132 1.00 86.44 280 LEU A C 1
ATOM 2153 O O . LEU A 1 280 ? 12.426 -5.159 -15.893 1.00 86.44 280 LEU A O 1
ATOM 2157 N N . GLU A 1 281 ? 11.806 -5.944 -13.891 1.00 87.00 281 GLU A N 1
ATOM 2158 C CA . GLU A 1 281 ? 13.167 -6.050 -13.380 1.00 87.00 281 GLU A CA 1
ATOM 2159 C C . GLU A 1 281 ? 13.951 -7.156 -14.096 1.00 87.00 281 GLU A C 1
ATOM 2161 O O . GLU A 1 281 ? 15.078 -6.904 -14.531 1.00 87.00 281 GLU A O 1
ATOM 2166 N N . ALA A 1 282 ? 13.342 -8.329 -14.296 1.00 88.31 282 ALA A N 1
ATOM 2167 C CA . ALA A 1 282 ? 13.932 -9.427 -15.058 1.00 88.31 282 ALA A CA 1
ATOM 2168 C C . ALA A 1 282 ? 14.175 -9.047 -16.529 1.00 88.31 282 ALA A C 1
ATOM 2170 O O . ALA A 1 282 ? 15.238 -9.325 -17.084 1.00 88.31 282 ALA A O 1
ATOM 2171 N N . ASP A 1 283 ? 13.221 -8.357 -17.149 1.00 88.19 283 ASP A N 1
ATOM 2172 C CA . ASP A 1 283 ? 13.318 -7.854 -18.517 1.00 88.19 283 ASP A CA 1
ATOM 2173 C C . ASP A 1 283 ? 14.446 -6.832 -18.674 1.00 88.19 283 ASP A C 1
ATOM 2175 O O . ASP A 1 283 ? 15.266 -6.927 -19.592 1.00 88.19 283 ASP A O 1
ATOM 2179 N N . ARG A 1 284 ? 14.547 -5.886 -17.733 1.00 86.88 284 ARG A N 1
ATOM 2180 C CA . ARG A 1 284 ? 15.635 -4.906 -17.693 1.00 86.88 284 ARG A CA 1
ATOM 2181 C C . ARG A 1 284 ? 16.991 -5.579 -17.526 1.00 86.88 284 ARG A C 1
ATOM 2183 O O . ARG A 1 284 ? 17.958 -5.157 -18.160 1.00 86.88 284 ARG A O 1
ATOM 2190 N N . GLU A 1 285 ? 17.080 -6.575 -16.651 1.00 89.06 285 GLU A N 1
ATOM 2191 C CA . GLU A 1 285 ? 18.337 -7.270 -16.396 1.00 89.06 285 GLU A CA 1
ATOM 2192 C C . GLU A 1 285 ? 18.774 -8.099 -17.605 1.00 89.06 285 GLU A C 1
ATOM 2194 O O . GLU A 1 285 ? 19.935 -8.028 -18.002 1.00 89.06 285 GLU A O 1
ATOM 2199 N N . TRP A 1 286 ? 17.839 -8.782 -18.270 1.00 90.25 286 TRP A N 1
ATOM 2200 C CA . TRP A 1 286 ? 18.123 -9.491 -19.517 1.00 90.25 286 TRP A CA 1
ATOM 2201 C C . TRP A 1 286 ? 18.613 -8.542 -20.622 1.00 90.25 286 TRP A C 1
ATOM 2203 O O . TRP A 1 286 ? 19.639 -8.811 -21.249 1.00 90.25 286 TRP A O 1
ATOM 2213 N N . LEU A 1 287 ? 17.944 -7.397 -20.822 1.00 87.88 287 LEU A N 1
ATOM 2214 C CA . LEU A 1 287 ? 18.371 -6.383 -21.796 1.00 87.88 287 LEU A CA 1
ATOM 2215 C C . LEU A 1 287 ? 19.782 -5.860 -21.504 1.00 87.88 287 LEU A C 1
ATOM 2217 O O . LEU A 1 287 ? 20.583 -5.699 -22.426 1.00 87.88 287 LEU A O 1
ATOM 2221 N N . ARG A 1 288 ? 20.085 -5.602 -20.225 1.00 85.38 288 ARG A N 1
ATOM 2222 C CA . ARG A 1 288 ? 21.393 -5.107 -19.782 1.00 85.38 288 ARG A CA 1
ATOM 2223 C C . ARG A 1 288 ? 22.498 -6.141 -19.985 1.00 85.38 288 ARG A C 1
ATOM 2225 O O . ARG A 1 288 ? 23.575 -5.768 -20.438 1.00 85.38 288 ARG A O 1
ATOM 2232 N N . ALA A 1 289 ? 22.254 -7.391 -19.602 1.00 84.19 289 ALA A N 1
ATOM 2233 C CA . ALA A 1 289 ? 23.278 -8.430 -19.589 1.00 84.19 289 ALA A CA 1
ATOM 2234 C C . ALA A 1 289 ? 23.502 -9.065 -20.970 1.00 84.19 289 ALA A C 1
ATOM 2236 O O . ALA A 1 289 ? 24.639 -9.372 -21.314 1.00 84.19 289 ALA A O 1
ATOM 2237 N N . HIS A 1 290 ? 22.442 -9.218 -21.769 1.00 84.56 290 HIS A N 1
ATOM 2238 C CA . HIS A 1 290 ? 22.482 -9.987 -23.017 1.00 84.56 290 HIS A CA 1
ATOM 2239 C C . HIS A 1 290 ? 21.937 -9.187 -24.205 1.00 84.56 290 HIS A C 1
ATOM 2241 O O . HIS A 1 290 ? 22.612 -9.066 -25.227 1.00 84.56 290 HIS A O 1
ATOM 2247 N N . GLY A 1 291 ? 20.750 -8.584 -24.067 1.00 85.31 291 GLY A N 1
ATOM 2248 C CA . GLY A 1 291 ? 20.015 -8.005 -25.198 1.00 85.31 291 GLY A CA 1
ATOM 2249 C C . GLY A 1 291 ? 20.802 -6.964 -26.002 1.00 85.31 291 GLY A C 1
ATOM 2250 O O . GLY A 1 291 ? 20.916 -7.086 -27.219 1.00 85.31 291 GLY A O 1
ATOM 2251 N N . ILE A 1 292 ? 21.406 -5.969 -25.341 1.00 86.31 292 ILE A N 1
ATOM 2252 C CA . ILE A 1 292 ? 22.175 -4.914 -26.032 1.00 86.31 292 ILE A CA 1
ATOM 2253 C C . ILE A 1 292 ? 23.385 -5.497 -26.771 1.00 86.31 292 ILE A C 1
ATOM 2255 O O . ILE A 1 292 ? 23.640 -5.130 -27.917 1.00 86.31 292 ILE A O 1
ATOM 2259 N N . ALA A 1 293 ? 24.123 -6.409 -26.132 1.00 85.81 293 ALA A N 1
ATOM 2260 C CA . ALA A 1 293 ? 25.302 -7.020 -26.735 1.00 85.81 293 ALA A CA 1
ATOM 2261 C C . ALA A 1 293 ? 24.934 -7.809 -28.001 1.00 85.81 293 ALA A C 1
ATOM 2263 O O . ALA A 1 293 ? 25.599 -7.657 -29.024 1.00 85.81 293 ALA A O 1
ATOM 2264 N N . ARG A 1 294 ? 23.833 -8.570 -27.965 1.00 85.56 294 ARG A N 1
ATOM 2265 C CA . ARG A 1 294 ? 23.345 -9.345 -29.115 1.00 85.56 294 ARG A CA 1
ATOM 2266 C C . ARG A 1 294 ? 22.841 -8.475 -30.262 1.00 85.56 294 ARG A C 1
ATOM 2268 O O . ARG A 1 294 ? 23.117 -8.778 -31.419 1.00 85.56 294 ARG A O 1
ATOM 2275 N N . ILE A 1 295 ? 22.147 -7.378 -29.959 1.00 88.88 295 ILE A N 1
ATOM 2276 C CA . ILE A 1 295 ? 21.708 -6.417 -30.981 1.00 88.88 295 ILE A CA 1
ATOM 2277 C C . ILE A 1 295 ? 22.923 -5.823 -31.702 1.00 88.88 295 ILE A C 1
ATOM 2279 O O . ILE A 1 295 ? 22.958 -5.777 -32.931 1.00 88.88 295 ILE A O 1
ATOM 2283 N N . VAL A 1 296 ? 23.944 -5.408 -30.946 1.00 88.19 296 VAL A N 1
ATOM 2284 C CA . VAL A 1 296 ? 25.186 -4.866 -31.516 1.00 88.19 296 VAL A CA 1
ATOM 2285 C C . VAL A 1 296 ? 25.917 -5.924 -32.342 1.00 88.19 296 VAL A C 1
ATOM 2287 O O . VAL A 1 296 ? 26.356 -5.627 -33.451 1.00 88.19 296 VAL A O 1
ATOM 2290 N N . GLU A 1 297 ? 26.009 -7.158 -31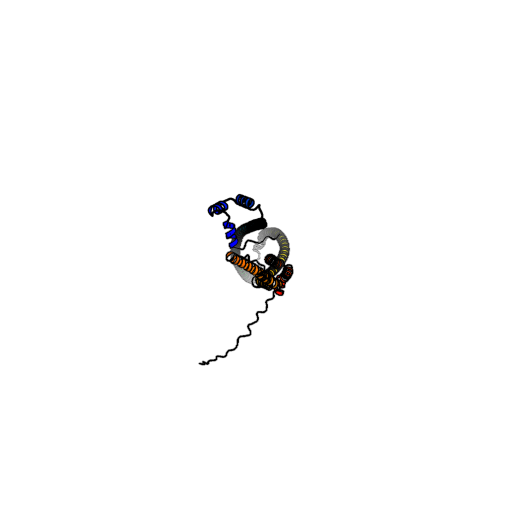.843 1.00 87.31 297 GLU A N 1
ATOM 2291 C CA . GLU A 1 297 ? 26.603 -8.288 -32.562 1.00 87.31 297 GLU A CA 1
ATOM 2292 C C . GLU A 1 297 ? 25.888 -8.544 -33.898 1.00 87.31 297 GLU A C 1
ATOM 2294 O O . GLU A 1 297 ? 26.542 -8.670 -34.932 1.00 87.31 297 GLU A O 1
ATOM 2299 N N . ALA A 1 298 ? 24.554 -8.544 -33.912 1.00 88.19 298 ALA A N 1
ATOM 2300 C CA . ALA A 1 298 ? 23.770 -8.730 -35.129 1.00 88.19 298 ALA A CA 1
ATOM 2301 C C . ALA A 1 298 ? 23.969 -7.600 -36.149 1.00 88.19 298 ALA A C 1
ATOM 2303 O O . ALA A 1 298 ? 24.064 -7.872 -37.343 1.00 88.19 298 ALA A O 1
ATOM 2304 N N . ILE A 1 299 ? 24.079 -6.349 -35.687 1.00 87.19 299 ILE A N 1
ATOM 2305 C CA . ILE A 1 299 ? 24.388 -5.194 -36.542 1.00 87.19 299 ILE A CA 1
ATOM 2306 C C . ILE A 1 299 ? 25.798 -5.320 -37.126 1.00 87.19 299 ILE A C 1
ATOM 2308 O O . ILE A 1 299 ? 25.995 -5.112 -38.318 1.00 87.19 299 ILE A O 1
ATOM 2312 N N . MET A 1 300 ? 26.788 -5.690 -36.311 1.00 87.06 300 MET A N 1
ATOM 2313 C CA . MET A 1 300 ? 28.169 -5.856 -36.774 1.00 87.06 300 MET A CA 1
ATOM 2314 C C . MET A 1 300 ? 28.327 -7.008 -37.770 1.00 87.06 300 MET A C 1
ATOM 2316 O O . MET A 1 300 ? 29.129 -6.906 -38.699 1.00 87.06 300 MET A O 1
ATOM 2320 N N . ASN A 1 301 ? 27.565 -8.086 -37.581 1.00 87.19 301 ASN A N 1
ATOM 2321 C CA . ASN A 1 301 ? 27.597 -9.281 -38.421 1.00 87.19 301 ASN A CA 1
ATOM 2322 C C . ASN A 1 301 ? 26.622 -9.216 -39.608 1.00 87.19 301 ASN A C 1
ATOM 2324 O O . ASN A 1 301 ? 26.513 -10.188 -40.360 1.00 87.19 301 ASN A O 1
ATOM 2328 N N . ALA A 1 302 ? 25.914 -8.099 -39.794 1.00 90.50 302 ALA A N 1
ATOM 2329 C CA . ALA A 1 302 ? 24.991 -7.935 -40.905 1.00 90.50 302 ALA A CA 1
ATOM 2330 C C . ALA A 1 302 ? 25.741 -8.030 -42.254 1.00 90.50 302 ALA A C 1
ATOM 2332 O O . ALA A 1 302 ? 26.804 -7.414 -42.424 1.00 90.50 302 ALA A O 1
ATOM 2333 N N . PRO A 1 303 ? 25.224 -8.789 -43.238 1.00 89.00 303 PRO A N 1
ATOM 2334 C CA . PRO A 1 303 ? 25.889 -8.961 -44.529 1.00 89.00 303 PRO A CA 1
ATOM 2335 C C . PRO A 1 303 ? 26.047 -7.636 -45.288 1.00 89.00 303 PRO A C 1
ATOM 2337 O O . PRO A 1 303 ? 27.017 -7.465 -46.031 1.00 89.00 303 PRO A O 1
ATOM 2340 N N . GLU A 1 304 ? 25.142 -6.682 -45.081 1.00 91.62 304 GLU A N 1
ATOM 2341 C CA . GLU A 1 304 ? 25.206 -5.326 -45.624 1.00 91.62 304 GLU A CA 1
ATOM 2342 C C . GLU A 1 304 ? 26.402 -4.554 -45.043 1.00 91.62 304 GLU A C 1
ATOM 2344 O O . GLU A 1 304 ? 27.147 -3.911 -45.787 1.00 91.62 304 GLU A O 1
ATOM 2349 N N . THR A 1 305 ? 26.650 -4.689 -43.734 1.00 88.56 305 THR A N 1
ATOM 2350 C CA . THR A 1 305 ? 27.807 -4.095 -43.048 1.00 88.56 305 THR A CA 1
ATOM 2351 C C . THR A 1 305 ? 29.118 -4.704 -43.537 1.00 88.56 305 THR A C 1
ATOM 2353 O O . THR A 1 305 ? 30.052 -3.965 -43.855 1.00 88.56 305 THR A O 1
ATOM 2356 N N . ALA A 1 306 ? 29.192 -6.031 -43.661 1.00 90.38 306 ALA A N 1
ATOM 2357 C CA . ALA A 1 306 ? 30.378 -6.710 -44.184 1.00 90.38 306 ALA A CA 1
ATOM 2358 C C . ALA A 1 306 ? 30.682 -6.289 -45.635 1.00 90.38 306 ALA A C 1
ATOM 2360 O O . ALA A 1 306 ? 31.791 -5.848 -45.941 1.00 90.38 306 ALA A O 1
ATOM 2361 N N . SER A 1 307 ? 29.673 -6.342 -46.510 1.00 90.62 307 SER A N 1
ATOM 2362 C CA . SER A 1 307 ? 29.817 -6.018 -47.935 1.00 90.62 307 SER A CA 1
ATOM 2363 C C . SER A 1 307 ? 30.179 -4.551 -48.162 1.00 90.62 307 SER A C 1
ATOM 2365 O O . SER A 1 307 ? 31.045 -4.232 -48.980 1.00 90.62 307 SER A O 1
ATOM 2367 N N . GLY A 1 308 ? 29.539 -3.640 -47.426 1.00 91.81 308 GLY A N 1
ATOM 2368 C CA . GLY A 1 308 ? 29.821 -2.215 -47.531 1.00 91.81 308 GLY A CA 1
ATOM 2369 C C . GLY A 1 308 ? 31.207 -1.853 -46.989 1.00 91.81 308 GLY A C 1
ATOM 2370 O O . GLY A 1 308 ? 31.925 -1.077 -47.623 1.00 91.81 308 GLY A O 1
ATOM 2371 N N . LEU A 1 309 ? 31.644 -2.471 -45.885 1.00 91.44 309 LEU A N 1
ATOM 2372 C CA . LEU A 1 309 ? 32.992 -2.270 -45.353 1.00 91.44 309 LEU A CA 1
ATOM 2373 C C . LEU A 1 309 ? 34.069 -2.787 -46.316 1.00 91.44 309 LEU A C 1
ATOM 2375 O O . LEU A 1 309 ? 35.103 -2.136 -46.487 1.00 91.44 309 LEU A O 1
ATOM 2379 N N . ASP A 1 310 ? 33.843 -3.928 -46.964 1.00 93.19 310 ASP A N 1
ATOM 2380 C CA . ASP A 1 310 ? 34.768 -4.470 -47.961 1.00 93.19 310 ASP A CA 1
ATOM 2381 C C . ASP A 1 310 ? 34.877 -3.570 -49.195 1.00 93.19 310 ASP A C 1
ATOM 2383 O O . ASP A 1 310 ? 35.991 -3.299 -49.659 1.00 93.19 310 ASP A O 1
ATOM 2387 N N . LEU A 1 311 ? 33.758 -3.004 -49.657 1.00 93.69 311 LEU A N 1
ATOM 2388 C CA . LEU A 1 311 ? 33.760 -2.005 -50.725 1.00 93.69 311 LEU A CA 1
ATOM 2389 C C . LEU A 1 311 ? 34.536 -0.743 -50.318 1.00 93.69 311 LEU A C 1
ATOM 2391 O O . LEU A 1 311 ? 35.367 -0.258 -51.089 1.00 93.69 311 LEU A O 1
ATOM 2395 N N . VAL A 1 312 ? 34.323 -0.220 -49.105 1.00 94.62 312 VAL A N 1
ATOM 2396 C CA . VAL A 1 312 ? 35.072 0.940 -48.591 1.00 94.62 312 VAL A CA 1
ATOM 2397 C C . VAL A 1 312 ? 36.569 0.630 -48.510 1.00 94.62 312 VAL A C 1
ATOM 2399 O O . VAL A 1 312 ? 37.380 1.433 -48.969 1.00 94.62 312 VAL A O 1
ATOM 2402 N N . LYS A 1 313 ? 36.960 -0.550 -48.009 1.00 94.06 313 LYS A N 1
ATOM 2403 C CA . LYS A 1 313 ? 38.367 -0.994 -47.967 1.00 94.06 313 LYS A CA 1
ATOM 2404 C C . LYS A 1 313 ? 38.982 -1.107 -49.361 1.00 94.06 313 LYS A C 1
ATOM 2406 O O . LYS A 1 313 ? 40.155 -0.780 -49.540 1.00 94.06 313 LYS A O 1
ATOM 2411 N N . GLU A 1 314 ? 38.239 -1.600 -50.349 1.00 94.38 314 GLU A N 1
ATOM 2412 C CA . GLU A 1 314 ? 38.689 -1.643 -51.744 1.00 94.38 314 GLU A CA 1
ATOM 2413 C C . GLU A 1 314 ? 38.922 -0.229 -52.286 1.00 94.38 314 GLU A C 1
ATOM 2415 O O . GLU A 1 314 ? 40.028 0.081 -52.731 1.00 94.38 314 GLU A O 1
ATOM 2420 N N . ARG A 1 315 ? 37.936 0.668 -52.159 1.00 94.00 315 ARG A N 1
ATOM 2421 C CA . ARG A 1 315 ? 38.058 2.049 -52.654 1.00 94.00 315 ARG A CA 1
ATOM 2422 C C . ARG A 1 315 ? 39.133 2.852 -51.932 1.00 94.00 315 ARG A C 1
ATOM 2424 O O . ARG A 1 315 ? 39.815 3.652 -52.569 1.00 94.00 315 ARG A O 1
ATOM 2431 N N . ALA A 1 316 ? 39.332 2.612 -50.639 1.00 93.81 316 ALA A N 1
ATOM 2432 C CA . ALA A 1 316 ? 40.384 3.254 -49.859 1.00 93.81 316 ALA A CA 1
ATOM 2433 C C . ALA A 1 316 ? 41.775 2.813 -50.331 1.00 93.81 316 ALA A C 1
ATOM 2435 O O . ALA A 1 316 ? 42.681 3.640 -50.444 1.00 93.81 316 ALA A O 1
ATOM 2436 N N . ARG A 1 317 ? 41.939 1.526 -50.673 1.00 93.12 317 ARG A N 1
ATOM 2437 C CA . ARG A 1 317 ? 43.173 1.025 -51.293 1.00 93.12 317 ARG A CA 1
ATOM 2438 C C . ARG A 1 317 ? 43.410 1.674 -52.653 1.00 93.12 317 ARG A C 1
ATOM 2440 O O . ARG A 1 317 ? 44.507 2.178 -52.868 1.00 93.12 317 ARG A O 1
ATOM 2447 N N . ASP A 1 318 ? 42.406 1.726 -53.528 1.00 92.12 318 ASP A N 1
ATOM 2448 C CA . ASP A 1 318 ? 42.523 2.362 -54.852 1.00 92.12 318 ASP A CA 1
ATOM 2449 C C . ASP A 1 318 ? 42.939 3.840 -54.748 1.00 92.12 318 ASP A C 1
ATOM 2451 O O . ASP A 1 318 ? 43.876 4.284 -55.420 1.00 92.12 318 ASP A O 1
ATOM 2455 N N . ALA A 1 319 ? 42.276 4.600 -53.867 1.00 92.56 319 ALA A N 1
ATOM 2456 C CA . ALA A 1 319 ? 42.587 6.005 -53.617 1.00 92.56 319 ALA A CA 1
ATOM 2457 C C . ALA A 1 319 ? 43.999 6.186 -53.041 1.00 92.56 319 ALA A C 1
ATOM 2459 O O . ALA A 1 319 ? 44.773 7.008 -53.541 1.00 92.56 319 ALA A O 1
ATOM 2460 N N . GLY A 1 320 ? 44.376 5.360 -52.060 1.00 91.06 320 GLY A N 1
ATOM 2461 C CA . GLY A 1 320 ? 45.713 5.353 -51.471 1.00 91.06 320 GLY A CA 1
ATOM 2462 C C . GLY A 1 320 ? 46.813 5.020 -52.482 1.00 91.06 320 GLY A C 1
ATOM 2463 O O . GLY A 1 320 ? 47.838 5.704 -52.521 1.00 91.06 320 GLY A O 1
ATOM 2464 N N . PHE A 1 321 ? 46.600 4.026 -53.353 1.00 90.50 321 PHE A N 1
ATOM 2465 C CA . PHE A 1 321 ? 47.541 3.679 -54.421 1.00 90.50 321 PHE A CA 1
ATOM 2466 C C . PHE A 1 321 ? 47.721 4.826 -55.415 1.00 90.50 321 PHE A C 1
ATOM 2468 O O . PHE A 1 321 ? 48.859 5.166 -55.749 1.00 90.50 321 PHE A O 1
ATOM 2475 N N . LYS A 1 322 ? 46.628 5.461 -55.862 1.00 89.06 322 LYS A N 1
ATOM 2476 C CA . LYS A 1 322 ? 46.705 6.610 -56.775 1.00 89.06 322 LYS A CA 1
ATOM 2477 C C . LYS A 1 322 ? 47.433 7.793 -56.130 1.00 89.06 322 LYS A C 1
ATOM 2479 O O . LYS A 1 322 ? 48.317 8.378 -56.758 1.00 89.06 322 LYS A O 1
ATOM 2484 N N . ALA A 1 323 ? 47.117 8.114 -54.875 1.00 88.38 323 ALA A N 1
ATOM 2485 C CA . ALA A 1 323 ? 47.777 9.182 -54.128 1.00 88.38 323 ALA A CA 1
ATOM 2486 C C . ALA A 1 323 ? 49.281 8.910 -53.945 1.00 88.38 323 ALA A C 1
ATOM 2488 O O . ALA A 1 323 ? 50.111 9.783 -54.210 1.00 88.38 323 ALA A O 1
ATOM 2489 N N . GLY A 1 324 ? 49.646 7.682 -53.564 1.00 88.31 324 GLY A N 1
ATOM 2490 C CA . GLY A 1 324 ? 51.036 7.250 -53.423 1.00 88.31 324 GLY A CA 1
ATOM 2491 C C . GLY A 1 324 ? 51.817 7.328 -54.737 1.00 88.31 324 GLY A C 1
ATOM 2492 O O . GLY A 1 324 ? 52.907 7.899 -54.770 1.00 88.31 324 GLY A O 1
ATOM 2493 N N . TYR A 1 325 ? 51.241 6.833 -55.837 1.00 86.44 325 TYR A N 1
ATOM 2494 C CA . TYR A 1 325 ? 51.854 6.894 -57.168 1.00 86.44 325 TYR A CA 1
ATOM 2495 C C . TYR A 1 325 ? 52.100 8.341 -57.623 1.00 86.44 325 TYR A C 1
ATOM 2497 O O . TYR A 1 325 ? 53.198 8.679 -58.072 1.00 86.44 325 TYR A O 1
ATOM 2505 N N . ASN A 1 326 ? 51.119 9.226 -57.427 1.00 85.19 326 ASN A N 1
ATOM 2506 C CA . ASN A 1 326 ? 51.254 10.650 -57.736 1.00 85.19 326 ASN A CA 1
ATOM 2507 C C . ASN A 1 326 ? 52.335 11.329 -56.882 1.00 85.19 326 ASN A C 1
ATOM 2509 O O . ASN A 1 326 ? 53.107 12.142 -57.395 1.00 85.19 326 ASN A O 1
ATOM 2513 N N . ARG A 1 327 ? 52.456 10.957 -55.601 1.00 87.44 327 ARG A N 1
ATOM 2514 C CA . ARG A 1 327 ? 53.530 11.444 -54.723 1.00 87.44 327 ARG A CA 1
ATOM 2515 C C . ARG A 1 327 ? 54.911 10.997 -55.207 1.00 87.44 327 ARG A C 1
ATOM 2517 O O . ARG A 1 327 ? 55.837 11.806 -55.229 1.00 87.44 327 ARG A O 1
ATOM 2524 N N . CYS A 1 328 ? 55.050 9.744 -55.644 1.00 85.69 328 CYS A N 1
ATOM 2525 C CA . CYS A 1 328 ? 56.290 9.234 -56.234 1.00 85.69 328 CYS A CA 1
ATOM 2526 C C . CYS A 1 328 ? 56.671 9.985 -57.516 1.00 85.69 328 CYS A C 1
ATOM 2528 O O . CYS A 1 328 ? 57.830 10.371 -57.656 1.00 85.69 328 CYS A O 1
ATOM 2530 N N . ILE A 1 329 ? 55.713 10.250 -58.413 1.00 84.94 329 ILE A N 1
ATOM 2531 C CA . ILE A 1 329 ? 55.954 11.095 -59.595 1.00 84.94 329 ILE A CA 1
ATOM 2532 C C . ILE A 1 329 ? 56.439 12.483 -59.173 1.00 84.94 329 ILE A C 1
ATOM 2534 O O . ILE A 1 329 ? 57.422 12.974 -59.724 1.00 84.94 329 ILE A O 1
ATOM 2538 N N . GLY A 1 330 ? 55.804 13.089 -58.165 1.00 82.62 330 GLY A N 1
ATOM 2539 C CA . GLY A 1 330 ? 56.236 14.367 -57.603 1.00 82.62 330 GLY A CA 1
ATOM 2540 C C . GLY A 1 330 ? 57.700 14.346 -57.158 1.00 82.62 330 GLY A C 1
ATOM 2541 O O . GLY A 1 330 ? 58.473 15.214 -57.554 1.00 82.62 330 GLY A O 1
ATOM 2542 N N . HIS A 1 331 ? 58.116 13.324 -56.404 1.00 83.06 331 HIS A N 1
ATOM 2543 C CA . HIS A 1 331 ? 59.509 13.185 -55.967 1.00 83.06 331 HIS A CA 1
ATOM 2544 C C . HIS A 1 331 ? 60.484 12.965 -57.141 1.00 83.06 331 HIS A C 1
ATOM 2546 O O . HIS A 1 331 ? 61.564 13.552 -57.161 1.00 83.06 331 HIS A O 1
ATOM 2552 N N . ILE A 1 332 ? 60.117 12.150 -58.135 1.00 84.56 332 ILE A N 1
ATOM 2553 C CA . ILE A 1 332 ? 60.962 11.868 -59.309 1.00 84.56 332 ILE A CA 1
ATOM 2554 C C . ILE A 1 332 ? 61.125 13.111 -60.192 1.00 84.56 332 ILE A C 1
ATOM 2556 O O . ILE A 1 332 ? 62.229 13.380 -60.666 1.00 84.56 332 ILE A O 1
ATOM 2560 N N . ASN A 1 333 ? 60.064 13.895 -60.379 1.00 81.88 333 ASN A N 1
ATOM 2561 C CA . ASN A 1 333 ? 60.099 15.138 -61.154 1.00 81.88 333 ASN A CA 1
ATOM 2562 C C . ASN A 1 333 ? 60.971 16.221 -60.505 1.00 81.88 333 ASN A C 1
ATOM 2564 O O . ASN A 1 333 ? 61.492 17.087 -61.198 1.00 81.88 333 ASN A O 1
ATOM 2568 N N . VAL A 1 334 ? 61.156 16.181 -59.182 1.00 81.12 334 VAL A N 1
ATOM 2569 C CA . VAL A 1 334 ? 62.112 17.062 -58.489 1.00 81.12 334 VAL A CA 1
ATOM 2570 C C . VAL A 1 334 ? 63.557 16.633 -58.767 1.00 81.12 334 VAL A C 1
ATOM 2572 O O . VAL A 1 334 ? 64.439 17.479 -58.892 1.00 81.12 334 VAL A O 1
ATOM 2575 N N . LEU A 1 335 ? 63.809 15.325 -58.877 1.00 77.25 335 LEU A N 1
ATOM 2576 C CA . LEU A 1 335 ? 65.150 14.759 -59.068 1.00 77.25 335 LEU A CA 1
ATOM 2577 C C . LEU A 1 335 ? 65.585 14.666 -60.538 1.00 77.25 335 LEU A C 1
ATOM 2579 O O . LEU A 1 335 ? 66.777 14.569 -60.821 1.00 77.25 335 LEU A O 1
ATOM 2583 N N . SER A 1 336 ? 64.644 14.678 -61.479 1.00 69.81 336 SER A N 1
ATOM 2584 C CA . SER A 1 336 ? 64.914 14.539 -62.907 1.00 69.81 336 SER A CA 1
ATOM 2585 C C . SER A 1 336 ? 64.186 15.625 -63.690 1.00 69.81 336 SER A C 1
ATOM 2587 O O . SER A 1 336 ? 62.995 15.832 -63.507 1.00 69.81 336 SER A O 1
ATOM 2589 N N . ALA A 1 337 ? 64.878 16.297 -64.615 1.00 64.12 337 ALA A N 1
ATOM 2590 C CA . ALA A 1 337 ? 64.293 17.336 -65.476 1.00 64.12 337 ALA A CA 1
ATOM 2591 C C . ALA A 1 337 ? 63.241 16.801 -66.484 1.00 64.12 337 ALA A C 1
ATOM 2593 O O . ALA A 1 337 ? 62.838 17.514 -67.402 1.00 64.12 337 ALA A O 1
ATOM 2594 N N . GLY A 1 338 ? 62.824 15.536 -66.354 1.00 63.50 338 GLY A N 1
ATOM 2595 C CA . GLY A 1 338 ? 61.785 14.913 -67.165 1.00 63.50 338 GLY A CA 1
ATOM 2596 C C . GLY A 1 338 ? 60.423 15.077 -66.498 1.00 63.50 338 GLY A C 1
ATOM 2597 O O . GLY A 1 338 ? 60.257 14.710 -65.344 1.00 63.50 338 GLY A O 1
ATOM 2598 N N . GLY A 1 339 ? 59.439 15.614 -67.222 1.00 76.31 339 GLY A N 1
ATOM 2599 C CA . GLY A 1 339 ? 58.063 15.770 -66.742 1.00 76.31 339 GLY A CA 1
ATOM 2600 C C . GLY A 1 339 ? 57.299 14.446 -66.739 1.00 76.31 339 GLY A C 1
ATOM 2601 O O . GLY A 1 339 ? 56.447 14.221 -67.604 1.00 76.31 339 GLY A O 1
ATOM 2602 N N . TYR A 1 340 ? 57.600 13.557 -65.790 1.00 78.62 340 TYR A N 1
ATOM 2603 C CA . TYR A 1 340 ? 56.811 12.347 -65.588 1.00 78.62 340 TYR A CA 1
ATOM 2604 C C . TYR A 1 340 ? 55.383 12.735 -65.199 1.00 78.62 340 TYR A C 1
ATOM 2606 O O . TYR A 1 340 ? 55.140 13.671 -64.438 1.00 78.62 340 TYR A O 1
ATOM 2614 N N . THR A 1 341 ? 54.423 12.015 -65.763 1.00 80.94 341 THR A N 1
ATOM 2615 C CA . THR A 1 341 ? 52.987 12.232 -65.555 1.00 80.94 341 THR A CA 1
ATOM 2616 C C . THR A 1 341 ? 52.354 10.927 -65.101 1.00 80.94 341 THR A C 1
ATOM 2618 O O . THR A 1 341 ? 52.948 9.854 -65.241 1.00 80.94 341 THR A O 1
ATOM 2621 N N . ASP A 1 342 ? 51.121 10.989 -64.610 1.00 80.00 342 ASP A N 1
ATOM 2622 C CA . ASP A 1 342 ? 50.343 9.819 -64.193 1.00 80.00 342 ASP A CA 1
ATOM 2623 C C . ASP A 1 342 ? 49.951 8.892 -65.357 1.00 80.00 342 ASP A C 1
ATOM 2625 O O . ASP A 1 342 ? 49.251 7.899 -65.169 1.00 80.00 342 ASP A O 1
ATOM 2629 N N . LYS A 1 343 ? 50.460 9.164 -66.564 1.00 79.81 343 LYS A N 1
ATOM 2630 C CA . LYS A 1 343 ? 50.172 8.420 -67.781 1.00 79.81 343 LYS A CA 1
ATOM 2631 C C . LYS A 1 343 ? 50.400 6.906 -67.623 1.00 79.81 343 LYS A C 1
ATOM 2633 O O . LYS A 1 343 ? 49.612 6.116 -68.132 1.00 79.81 343 LYS A O 1
ATOM 2638 N N . GLY A 1 344 ? 51.431 6.477 -66.903 1.00 75.44 344 GLY A N 1
ATOM 2639 C CA . GLY A 1 344 ? 51.686 5.049 -66.658 1.00 75.44 344 GLY A CA 1
ATOM 2640 C C . GLY A 1 344 ? 50.739 4.367 -65.657 1.00 75.44 344 GLY A C 1
ATOM 2641 O O . GLY A 1 344 ? 50.808 3.153 -65.506 1.00 75.44 344 GLY A O 1
ATOM 2642 N N . SER A 1 345 ? 49.879 5.119 -64.962 1.00 80.44 345 SER A N 1
ATOM 2643 C CA . SER A 1 345 ? 49.008 4.597 -63.906 1.00 80.44 345 SER A CA 1
ATOM 2644 C C . SER A 1 345 ? 47.804 3.843 -64.468 1.00 80.44 345 SER A C 1
ATOM 2646 O O . SER A 1 345 ? 47.121 4.333 -65.369 1.00 80.44 345 SER A O 1
ATOM 2648 N N . GLY A 1 346 ? 47.464 2.705 -63.854 1.00 81.50 346 GLY A N 1
ATOM 2649 C CA . GLY A 1 346 ? 46.191 2.007 -64.089 1.00 81.50 346 GLY A CA 1
ATOM 2650 C C . GLY A 1 346 ? 44.954 2.800 -63.637 1.00 81.50 346 GLY A C 1
ATOM 2651 O O . GLY A 1 346 ? 43.837 2.430 -63.978 1.00 81.50 346 GLY A O 1
ATOM 2652 N N . PHE A 1 347 ? 45.149 3.908 -62.913 1.00 82.56 347 PHE A N 1
ATOM 2653 C CA . PHE A 1 347 ? 44.092 4.808 -62.440 1.00 82.56 347 PHE A CA 1
ATOM 2654 C C . PHE A 1 347 ? 44.067 6.160 -63.172 1.00 82.56 347 PHE A C 1
ATOM 2656 O O . PHE A 1 347 ? 43.513 7.139 -62.647 1.00 82.56 347 PHE A O 1
ATOM 2663 N N . ARG A 1 348 ? 44.685 6.251 -64.359 1.00 78.69 348 ARG A N 1
ATOM 2664 C CA . ARG A 1 348 ? 44.615 7.452 -65.203 1.00 78.69 348 ARG A CA 1
ATOM 2665 C C . ARG A 1 348 ? 43.140 7.779 -65.478 1.00 78.69 348 ARG A C 1
ATOM 2667 O O . ARG A 1 348 ? 42.373 6.891 -65.832 1.00 78.69 348 ARG A O 1
ATOM 2674 N N . ASP A 1 349 ? 42.742 9.024 -65.222 1.00 82.81 349 ASP A N 1
ATOM 2675 C CA . ASP A 1 349 ? 41.366 9.534 -65.388 1.00 82.81 349 ASP A CA 1
ATOM 2676 C C . ASP A 1 349 ? 40.285 8.918 -64.467 1.00 82.81 349 ASP A C 1
ATOM 2678 O O . ASP A 1 349 ? 39.110 9.270 -64.557 1.00 82.81 349 ASP A O 1
ATOM 2682 N N . VAL A 1 350 ? 40.657 8.043 -63.524 1.00 87.38 350 VAL A N 1
ATOM 2683 C CA . VAL A 1 350 ? 39.722 7.486 -62.530 1.00 87.38 350 VAL A CA 1
ATOM 2684 C C . VAL A 1 350 ? 39.628 8.398 -61.308 1.00 87.38 350 VAL A C 1
ATOM 2686 O O . VAL A 1 350 ? 40.626 8.615 -60.622 1.00 87.38 350 VAL A O 1
ATOM 2689 N N . ASP A 1 351 ? 38.434 8.885 -60.978 1.00 90.12 351 ASP A N 1
ATOM 2690 C CA . ASP A 1 351 ? 38.189 9.605 -59.722 1.00 90.12 351 ASP A CA 1
ATOM 2691 C C . ASP A 1 351 ? 38.091 8.630 -58.534 1.00 90.12 351 ASP A C 1
ATOM 2693 O O . ASP A 1 351 ? 37.010 8.234 -58.098 1.00 90.12 351 ASP A O 1
ATOM 2697 N N . THR A 1 352 ? 39.243 8.160 -58.054 1.00 92.19 352 THR A N 1
ATOM 2698 C CA . THR A 1 352 ? 39.325 7.206 -56.938 1.00 92.19 352 THR A CA 1
ATOM 2699 C C . THR A 1 352 ? 38.852 7.817 -55.620 1.00 92.19 352 THR A C 1
ATOM 2701 O O . THR A 1 352 ? 38.267 7.110 -54.807 1.00 92.19 352 THR A O 1
ATOM 2704 N N . GLU A 1 353 ? 39.058 9.122 -55.432 1.00 91.38 353 GLU A N 1
ATOM 2705 C CA . GLU A 1 353 ? 38.644 9.851 -54.231 1.00 91.38 353 GLU A CA 1
ATOM 2706 C C . GLU A 1 353 ? 37.124 10.043 -54.201 1.00 91.38 353 GLU A C 1
ATOM 2708 O O . GLU A 1 353 ? 36.472 9.704 -53.216 1.00 91.38 353 GLU A O 1
ATOM 2713 N N . GLY A 1 354 ? 36.521 10.478 -55.313 1.00 93.19 354 GLY A N 1
ATOM 2714 C CA . GLY A 1 354 ? 35.066 10.553 -55.437 1.00 93.19 354 GLY A CA 1
ATOM 2715 C C . GLY A 1 354 ? 34.390 9.186 -55.299 1.00 93.19 354 GLY A C 1
ATOM 2716 O O . GLY A 1 354 ? 33.343 9.081 -54.661 1.00 93.19 354 GLY A O 1
ATOM 2717 N N . ARG A 1 355 ? 35.007 8.111 -55.814 1.00 92.81 355 ARG A N 1
ATOM 2718 C CA . ARG A 1 355 ? 34.522 6.730 -55.616 1.00 92.81 355 ARG A CA 1
ATOM 2719 C C . ARG A 1 355 ? 34.610 6.269 -54.164 1.00 92.81 355 ARG A C 1
ATOM 2721 O O . ARG A 1 355 ? 33.698 5.580 -53.716 1.00 92.81 355 ARG A O 1
ATOM 2728 N N . LEU A 1 356 ? 35.668 6.632 -53.437 1.00 94.00 356 LEU A N 1
ATOM 2729 C CA . LEU A 1 356 ? 35.773 6.362 -52.002 1.00 94.00 356 LEU A CA 1
ATOM 2730 C C . LEU A 1 356 ? 34.686 7.113 -51.230 1.00 94.00 356 LEU A C 1
ATOM 2732 O O . LEU A 1 356 ? 33.953 6.487 -50.471 1.00 94.00 356 LEU A O 1
ATOM 2736 N N . LYS A 1 357 ? 34.508 8.413 -51.485 1.00 94.38 357 LYS A N 1
ATOM 2737 C CA . LYS A 1 357 ? 33.445 9.213 -50.856 1.00 94.38 357 LYS A CA 1
ATOM 2738 C C . LYS A 1 357 ? 32.053 8.657 -51.137 1.00 94.38 357 LYS A C 1
ATOM 2740 O O . LYS A 1 357 ? 31.236 8.573 -50.227 1.00 94.38 357 LYS A O 1
ATOM 2745 N N . ALA A 1 358 ? 31.789 8.236 -52.373 1.00 94.31 358 ALA A N 1
ATOM 2746 C CA . ALA A 1 358 ? 30.524 7.606 -52.739 1.00 94.31 358 ALA A CA 1
ATOM 2747 C C . ALA A 1 358 ? 30.319 6.252 -52.037 1.00 94.31 358 ALA A C 1
ATOM 2749 O O . ALA A 1 358 ? 29.212 5.969 -51.591 1.00 94.31 358 ALA A O 1
ATOM 2750 N N . ALA A 1 359 ? 31.368 5.434 -51.901 1.00 93.00 359 ALA A N 1
ATOM 2751 C CA . ALA A 1 359 ? 31.295 4.167 -51.172 1.00 93.00 359 ALA A CA 1
ATOM 2752 C C . ALA A 1 359 ? 31.063 4.373 -49.667 1.00 93.00 359 ALA A C 1
ATOM 2754 O O . ALA A 1 359 ? 30.266 3.653 -49.077 1.00 93.00 359 ALA A O 1
ATOM 2755 N N . VAL A 1 360 ? 31.707 5.375 -49.060 1.00 92.19 360 VAL A N 1
ATOM 2756 C CA . VAL A 1 360 ? 31.487 5.745 -47.653 1.00 92.19 360 VAL A CA 1
ATOM 2757 C C . VAL A 1 360 ? 30.059 6.249 -47.440 1.00 92.19 360 VAL A C 1
ATOM 2759 O O . VAL A 1 360 ? 29.394 5.787 -46.520 1.00 92.19 360 VAL A O 1
ATOM 2762 N N . ALA A 1 361 ? 29.560 7.133 -48.309 1.00 93.12 361 ALA A N 1
ATOM 2763 C CA . ALA A 1 361 ? 28.171 7.591 -48.248 1.00 93.12 361 ALA A CA 1
ATOM 2764 C C . ALA A 1 361 ? 27.192 6.413 -48.379 1.00 93.12 361 ALA A C 1
ATOM 2766 O O . ALA A 1 361 ? 26.338 6.218 -47.523 1.00 93.12 361 ALA A O 1
ATOM 2767 N N . SER A 1 362 ? 27.400 5.549 -49.379 1.00 91.94 362 SER A N 1
ATOM 2768 C CA . SER A 1 362 ? 26.585 4.349 -49.573 1.00 91.94 362 SER A CA 1
ATOM 2769 C C . SER A 1 362 ? 26.610 3.413 -48.364 1.00 91.94 362 SER A C 1
ATOM 2771 O O . SER A 1 362 ? 25.590 2.800 -48.079 1.00 91.94 362 SER A O 1
ATOM 2773 N N . PHE A 1 363 ? 27.737 3.276 -47.662 1.00 91.12 363 PHE A N 1
ATOM 2774 C CA . PHE A 1 363 ? 27.832 2.437 -46.465 1.00 91.12 363 PHE A CA 1
ATOM 2775 C C . PHE A 1 363 ? 26.939 2.948 -45.327 1.00 91.12 363 PHE A C 1
ATOM 2777 O O . PHE A 1 363 ? 26.250 2.149 -44.703 1.00 91.12 363 PHE A O 1
ATOM 2784 N N . TYR A 1 364 ? 26.917 4.262 -45.084 1.00 88.62 364 TYR A N 1
ATOM 2785 C CA . TYR A 1 364 ? 26.073 4.857 -44.042 1.00 88.62 364 TYR A CA 1
ATOM 2786 C C . TYR A 1 364 ? 24.593 4.947 -44.430 1.00 88.62 364 TYR A C 1
ATOM 2788 O O . TYR A 1 364 ? 23.737 4.860 -43.554 1.00 88.62 364 TYR A O 1
ATOM 2796 N N . ASP A 1 365 ? 24.294 5.095 -45.721 1.00 90.50 365 ASP A N 1
ATOM 2797 C CA . ASP A 1 365 ? 22.921 5.222 -46.224 1.00 90.50 365 ASP A CA 1
ATOM 2798 C C . ASP A 1 365 ? 22.227 3.863 -46.447 1.00 90.50 365 ASP A C 1
ATOM 2800 O O . ASP A 1 365 ? 21.022 3.821 -46.699 1.00 90.50 365 ASP A O 1
ATOM 2804 N N . THR A 1 366 ? 22.962 2.744 -46.394 1.00 89.12 366 THR A N 1
ATOM 2805 C CA . THR A 1 366 ? 22.381 1.409 -46.609 1.00 89.12 366 THR A CA 1
ATOM 2806 C C . THR A 1 366 ? 21.581 0.976 -45.376 1.00 89.12 366 THR A C 1
ATOM 2808 O O . THR A 1 366 ? 22.166 0.842 -44.298 1.00 89.12 366 THR A O 1
ATOM 2811 N N . PRO A 1 367 ? 20.266 0.712 -45.504 1.00 87.62 367 PRO A N 1
ATOM 2812 C CA . PRO A 1 367 ? 19.474 0.190 -44.399 1.00 87.62 367 PRO A CA 1
ATOM 2813 C C . PRO A 1 367 ? 19.920 -1.232 -44.054 1.00 87.62 367 PRO A C 1
ATOM 2815 O O . PRO A 1 367 ? 20.216 -2.044 -44.932 1.00 87.62 367 PRO A O 1
ATOM 2818 N N . LEU A 1 368 ? 19.958 -1.536 -42.759 1.00 88.94 368 LEU A N 1
ATOM 2819 C CA . LEU A 1 368 ? 20.281 -2.866 -42.257 1.00 88.94 368 LEU A CA 1
ATOM 2820 C C . LEU A 1 368 ? 18.984 -3.622 -41.977 1.00 88.94 368 LEU A C 1
ATOM 2822 O O . LEU A 1 368 ? 18.203 -3.204 -41.122 1.00 88.94 368 LEU A O 1
ATOM 2826 N N . SER A 1 369 ? 18.784 -4.776 -42.616 1.00 88.88 369 SER A N 1
ATOM 2827 C CA . SER A 1 369 ? 17.573 -5.585 -42.404 1.00 88.88 369 SER A CA 1
ATOM 2828 C C . SER A 1 369 ? 17.387 -6.004 -40.936 1.00 88.88 369 SER A C 1
ATOM 2830 O O . SER A 1 369 ? 16.264 -6.162 -40.457 1.00 88.88 369 SER A O 1
ATOM 2832 N N . CYS A 1 370 ? 18.480 -6.166 -40.181 1.00 84.81 370 CYS A N 1
ATOM 2833 C CA . CYS A 1 370 ? 18.412 -6.461 -38.750 1.00 84.81 370 CYS A CA 1
ATOM 2834 C C . CYS A 1 370 ? 17.901 -5.284 -37.905 1.00 84.81 370 CYS A C 1
ATOM 2836 O O . CYS A 1 370 ? 17.319 -5.525 -36.852 1.00 84.81 370 CYS A O 1
ATOM 2838 N N . VAL A 1 371 ? 18.103 -4.039 -38.349 1.00 87.06 371 VAL A N 1
ATOM 2839 C CA . VAL A 1 371 ? 17.604 -2.837 -37.663 1.00 87.06 371 VAL A CA 1
ATOM 2840 C C . VAL A 1 371 ? 16.113 -2.653 -37.936 1.00 87.06 371 VAL A C 1
ATOM 2842 O O . VAL A 1 371 ? 15.369 -2.375 -37.008 1.00 87.06 371 VAL A O 1
ATOM 2845 N N . GLU A 1 372 ? 15.648 -2.932 -39.154 1.00 87.62 372 GLU A N 1
ATOM 2846 C CA . GLU A 1 372 ? 14.209 -2.910 -39.469 1.00 87.62 372 GLU A CA 1
ATOM 2847 C C . GLU A 1 372 ? 13.424 -3.907 -38.597 1.00 87.62 372 GLU A C 1
ATOM 2849 O O . GLU A 1 372 ? 12.413 -3.562 -37.993 1.00 87.62 372 GLU A O 1
ATOM 2854 N N . LYS A 1 373 ? 13.940 -5.134 -38.441 1.00 87.62 373 LYS A N 1
ATOM 2855 C CA . LYS A 1 373 ? 13.332 -6.144 -37.554 1.00 87.62 373 LYS A CA 1
ATOM 2856 C C . LYS A 1 373 ? 13.394 -5.758 -36.076 1.00 87.62 373 LYS A C 1
ATOM 2858 O O . LYS A 1 373 ? 12.521 -6.158 -35.309 1.00 87.62 373 LYS A O 1
ATOM 2863 N N . LEU A 1 374 ? 14.438 -5.038 -35.666 1.00 89.88 374 LEU A N 1
ATOM 2864 C CA . LEU A 1 374 ? 14.556 -4.516 -34.308 1.00 89.88 374 LEU A CA 1
ATOM 2865 C C . LEU A 1 374 ? 13.461 -3.479 -34.040 1.00 89.88 374 LEU A C 1
ATOM 2867 O O . LEU A 1 374 ? 12.793 -3.570 -33.012 1.00 89.88 374 LEU A O 1
ATOM 2871 N N . ASP A 1 375 ? 13.263 -2.540 -34.965 1.00 89.50 375 ASP A N 1
ATOM 2872 C CA . ASP A 1 375 ? 12.228 -1.511 -34.864 1.00 89.50 375 ASP A CA 1
ATOM 2873 C C . ASP A 1 375 ? 10.832 -2.151 -34.769 1.00 89.50 375 ASP A C 1
ATOM 2875 O O . ASP A 1 375 ? 10.091 -1.855 -33.829 1.00 89.50 375 ASP A O 1
ATOM 2879 N N . ASP A 1 376 ? 10.528 -3.137 -35.622 1.00 89.19 376 ASP A N 1
ATOM 2880 C CA . ASP A 1 376 ? 9.274 -3.906 -35.565 1.00 89.19 376 ASP A CA 1
ATOM 2881 C C . ASP A 1 376 ? 9.057 -4.600 -34.202 1.00 89.19 376 ASP A C 1
ATOM 2883 O O . ASP A 1 376 ? 7.930 -4.720 -33.712 1.00 89.19 376 ASP A O 1
ATOM 2887 N N . CYS A 1 377 ? 10.129 -5.090 -33.567 1.00 88.88 377 CYS A N 1
ATOM 2888 C CA . CYS A 1 377 ? 10.051 -5.702 -32.241 1.00 88.88 377 CYS A CA 1
ATOM 2889 C C . CYS A 1 377 ? 9.768 -4.672 -31.142 1.00 88.88 377 CYS A C 1
ATOM 2891 O O . CYS A 1 377 ? 9.010 -4.977 -30.221 1.00 88.88 377 CYS A O 1
ATOM 2893 N N . LEU A 1 378 ? 10.368 -3.483 -31.223 1.00 87.31 378 LEU A N 1
ATOM 2894 C CA . LEU A 1 378 ? 10.244 -2.430 -30.211 1.00 87.31 378 LEU A CA 1
ATOM 2895 C C . LEU A 1 378 ? 8.861 -1.764 -30.194 1.00 87.31 378 LEU A C 1
ATOM 2897 O O . LEU A 1 378 ? 8.461 -1.237 -29.158 1.00 87.31 378 LEU A O 1
ATOM 2901 N N . GLU A 1 379 ? 8.111 -1.816 -31.295 1.00 89.62 379 GLU A N 1
ATOM 2902 C CA . GLU A 1 379 ? 6.738 -1.295 -31.358 1.00 89.62 379 GLU A CA 1
ATOM 2903 C C . GLU A 1 379 ? 5.705 -2.174 -30.625 1.00 89.62 379 GLU A C 1
ATOM 2905 O O . GLU A 1 379 ? 4.586 -1.731 -30.344 1.00 89.62 379 GLU A O 1
ATOM 2910 N N . ALA A 1 380 ? 6.053 -3.418 -30.289 1.00 89.25 380 ALA A N 1
ATOM 2911 C CA . ALA A 1 380 ? 5.144 -4.355 -29.642 1.00 89.25 380 ALA A CA 1
ATOM 2912 C C . ALA A 1 380 ? 5.109 -4.199 -28.107 1.00 89.25 380 ALA A C 1
ATOM 2914 O O . ALA A 1 380 ? 6.103 -3.881 -27.460 1.00 89.25 380 ALA A O 1
ATOM 2915 N N . ALA A 1 381 ? 3.962 -4.492 -27.484 1.00 82.69 381 ALA A N 1
ATOM 2916 C CA . ALA A 1 381 ? 3.820 -4.423 -26.022 1.00 82.69 381 ALA A CA 1
ATOM 2917 C C . ALA A 1 381 ? 4.681 -5.469 -25.280 1.00 82.69 381 ALA A C 1
ATOM 2919 O O . ALA A 1 381 ? 5.088 -5.246 -24.144 1.00 82.69 381 ALA A O 1
ATOM 2920 N N . ASP A 1 382 ? 4.971 -6.590 -25.938 1.00 86.69 382 ASP A N 1
ATOM 2921 C CA . ASP A 1 382 ? 5.798 -7.717 -25.496 1.00 86.69 382 ASP A CA 1
ATOM 2922 C C . ASP A 1 382 ? 7.211 -7.668 -26.110 1.00 86.69 382 ASP A C 1
ATOM 2924 O O . ASP A 1 382 ? 7.824 -8.703 -26.384 1.00 86.69 382 ASP A O 1
ATOM 2928 N N . TYR A 1 383 ? 7.738 -6.462 -26.360 1.00 87.00 383 TYR A N 1
ATOM 2929 C CA . TYR A 1 383 ? 8.985 -6.264 -27.105 1.00 87.00 383 TYR A CA 1
ATOM 2930 C C . TYR A 1 383 ? 10.163 -7.083 -26.562 1.00 87.00 383 TYR A C 1
ATOM 2932 O O . TYR A 1 383 ? 10.933 -7.625 -27.346 1.00 87.00 383 TYR A O 1
ATOM 2940 N N . VAL A 1 384 ? 10.306 -7.237 -25.242 1.00 86.19 384 VAL A N 1
ATOM 2941 C CA . VAL A 1 384 ? 11.432 -7.978 -24.642 1.00 86.19 384 VAL A CA 1
ATOM 2942 C C . VAL A 1 384 ? 11.373 -9.468 -24.966 1.00 86.19 384 VAL A C 1
ATOM 2944 O O . VAL A 1 384 ? 12.402 -10.060 -25.282 1.00 86.19 384 VAL A O 1
ATOM 2947 N N . ASP A 1 385 ? 10.186 -10.071 -24.961 1.00 88.38 385 ASP A N 1
ATOM 2948 C CA . ASP A 1 385 ? 10.016 -11.480 -25.328 1.00 88.38 385 ASP A CA 1
ATOM 2949 C C . ASP A 1 385 ? 10.279 -11.701 -26.817 1.00 88.38 385 ASP A C 1
ATOM 2951 O O . ASP A 1 385 ? 10.937 -12.665 -27.211 1.00 88.38 385 ASP A O 1
ATOM 2955 N N . ARG A 1 386 ? 9.858 -10.755 -27.657 1.00 88.69 386 ARG A N 1
ATOM 2956 C CA . ARG A 1 386 ? 10.181 -10.772 -29.088 1.00 88.69 386 ARG A CA 1
ATOM 2957 C C . ARG A 1 386 ? 11.674 -10.604 -29.341 1.00 88.69 386 ARG A C 1
ATOM 2959 O O . ARG A 1 386 ? 12.218 -11.317 -30.177 1.00 88.69 386 ARG A O 1
ATOM 2966 N N . LEU A 1 387 ? 12.348 -9.726 -28.595 1.00 89.12 387 LEU A N 1
ATOM 2967 C CA . LEU A 1 387 ? 13.803 -9.569 -28.655 1.00 89.12 387 LEU A CA 1
ATOM 2968 C C . LEU A 1 387 ? 14.522 -10.839 -28.199 1.00 89.12 387 LEU A C 1
ATOM 2970 O O . LEU A 1 387 ? 15.492 -11.229 -28.839 1.00 89.12 387 LEU A O 1
ATOM 2974 N N . ARG A 1 388 ? 14.036 -11.518 -27.151 1.00 88.94 388 ARG A N 1
ATOM 2975 C CA . ARG A 1 388 ? 14.552 -12.832 -26.729 1.00 88.94 388 ARG A CA 1
ATOM 2976 C C . ARG A 1 388 ? 14.409 -13.883 -27.819 1.00 88.94 388 ARG A C 1
ATOM 2978 O O . ARG A 1 388 ? 15.299 -14.701 -27.980 1.00 88.94 388 ARG A O 1
ATOM 2985 N N . MET A 1 389 ? 13.312 -13.874 -28.572 1.00 87.62 389 MET A N 1
ATOM 2986 C CA . MET A 1 389 ? 13.133 -14.799 -29.693 1.00 87.62 389 MET A CA 1
ATOM 2987 C C . MET A 1 389 ? 14.021 -14.446 -30.891 1.00 87.62 389 MET A C 1
ATOM 2989 O O . MET A 1 389 ? 14.558 -15.341 -31.540 1.00 87.62 389 MET A O 1
ATOM 2993 N N . LEU A 1 390 ? 14.159 -13.154 -31.202 1.00 85.81 390 LEU A N 1
ATOM 2994 C CA . LEU A 1 390 ? 14.944 -12.669 -32.339 1.00 85.81 390 LEU A CA 1
ATOM 2995 C C . LEU A 1 390 ? 16.451 -12.849 -32.107 1.00 85.81 390 LEU A C 1
ATOM 2997 O O . LEU A 1 390 ? 17.187 -13.188 -33.031 1.00 85.81 390 LEU A O 1
ATOM 3001 N N . TYR A 1 391 ? 16.887 -12.640 -30.866 1.00 83.75 391 TYR A N 1
ATOM 3002 C CA . TYR A 1 391 ? 18.268 -12.734 -30.404 1.00 83.75 391 TYR A CA 1
ATOM 3003 C C . TYR A 1 391 ? 18.406 -13.815 -29.335 1.00 83.75 391 TYR A C 1
ATOM 3005 O O . TYR A 1 391 ? 18.986 -13.575 -28.273 1.00 83.75 391 TYR A O 1
ATOM 3013 N N . ALA A 1 392 ? 17.823 -14.984 -29.606 1.00 72.25 392 ALA A N 1
ATOM 3014 C CA . ALA A 1 392 ? 17.915 -16.125 -28.711 1.00 72.25 392 ALA A CA 1
ATOM 3015 C C . ALA A 1 392 ? 19.380 -16.424 -28.398 1.00 72.25 392 ALA A C 1
ATOM 3017 O O . ALA A 1 392 ? 20.255 -16.276 -29.258 1.00 72.25 392 ALA A O 1
ATOM 3018 N N . ASP A 1 393 ? 19.634 -16.844 -27.161 1.00 61.97 393 ASP A N 1
ATOM 3019 C CA . ASP A 1 393 ? 20.936 -17.367 -26.793 1.00 61.97 393 ASP A CA 1
ATOM 3020 C C . ASP A 1 393 ? 21.251 -18.504 -27.767 1.00 61.97 393 ASP A C 1
ATOM 3022 O O . ASP A 1 393 ? 20.533 -19.504 -27.825 1.00 61.97 393 ASP A O 1
ATOM 3026 N N . ALA A 1 394 ? 22.291 -18.328 -28.588 1.00 57.59 394 ALA A N 1
ATOM 3027 C CA . ALA A 1 394 ? 22.954 -19.483 -29.166 1.00 57.59 394 ALA A CA 1
ATOM 3028 C C . ALA A 1 394 ? 23.287 -20.357 -27.962 1.00 57.59 394 ALA A C 1
ATOM 3030 O O . ALA A 1 394 ? 23.983 -19.862 -27.069 1.00 57.59 394 ALA A O 1
ATOM 3031 N N . GLU A 1 395 ? 22.698 -21.558 -27.887 1.00 48.34 395 GLU A N 1
ATOM 3032 C CA . GLU A 1 395 ? 23.034 -22.517 -26.840 1.00 48.34 395 GLU A CA 1
ATOM 3033 C C . GLU A 1 395 ? 24.552 -22.480 -26.701 1.00 48.34 395 GLU A C 1
ATOM 3035 O O . GLU A 1 395 ? 25.258 -22.614 -27.706 1.00 48.34 395 GLU A O 1
ATOM 3040 N N . GLU A 1 396 ? 25.055 -22.173 -25.501 1.00 43.38 396 GLU A N 1
ATOM 3041 C CA . GLU A 1 396 ? 26.461 -22.419 -25.236 1.00 43.38 396 GLU A CA 1
ATOM 3042 C C . GLU A 1 396 ? 26.671 -23.885 -25.603 1.00 43.38 396 GLU A C 1
ATOM 3044 O O . GLU A 1 396 ? 26.096 -24.769 -24.968 1.00 43.38 396 GLU A O 1
ATOM 3049 N N . GLU A 1 397 ? 27.403 -24.141 -26.690 1.00 40.03 397 GLU A N 1
ATOM 3050 C CA . GLU A 1 397 ? 27.931 -25.465 -26.951 1.00 40.03 397 GLU A CA 1
ATOM 3051 C C . GLU A 1 397 ? 28.700 -25.843 -25.687 1.00 40.03 397 GLU A C 1
ATOM 3053 O O . GLU A 1 397 ? 29.784 -25.319 -25.417 1.00 40.03 397 GLU A O 1
ATOM 3058 N N . ASP A 1 398 ? 28.096 -26.726 -24.891 1.00 37.44 398 ASP A N 1
ATOM 3059 C CA . ASP A 1 398 ? 28.773 -27.490 -23.858 1.00 37.44 398 ASP A CA 1
ATOM 3060 C C . ASP A 1 398 ? 30.118 -27.929 -24.456 1.00 37.44 398 ASP A C 1
ATOM 3062 O O . ASP A 1 398 ? 30.121 -28.525 -25.542 1.00 37.44 398 ASP A O 1
ATOM 3066 N N . PRO A 1 399 ? 31.271 -27.659 -23.818 1.00 39.66 399 PRO A N 1
ATOM 3067 C CA . PRO A 1 399 ? 32.557 -28.104 -24.330 1.00 39.66 399 PRO A CA 1
ATOM 3068 C C . PRO A 1 399 ? 32.673 -29.626 -24.156 1.00 39.66 399 PRO A C 1
ATOM 3070 O O . PRO A 1 399 ? 33.391 -30.145 -23.301 1.00 39.66 399 PRO A O 1
ATOM 3073 N N . ALA A 1 400 ? 31.966 -30.372 -25.001 1.00 49.44 400 ALA A N 1
ATOM 3074 C CA . ALA A 1 400 ? 32.133 -31.793 -25.211 1.00 49.44 400 ALA A CA 1
ATOM 3075 C C . ALA A 1 400 ? 33.420 -31.997 -26.017 1.00 49.44 400 ALA A C 1
ATOM 3077 O O . ALA A 1 400 ? 33.421 -32.045 -27.244 1.00 49.44 400 ALA A O 1
ATOM 3078 N N . GLY A 1 401 ? 34.549 -32.086 -25.317 1.00 42.12 401 GLY A N 1
ATOM 3079 C CA . GLY A 1 401 ? 35.828 -32.333 -25.981 1.00 42.12 401 GLY A CA 1
ATOM 3080 C C . GLY A 1 401 ? 37.045 -32.410 -25.073 1.00 42.12 401 GLY A C 1
ATOM 3081 O O . GLY A 1 401 ? 38.152 -32.144 -25.528 1.00 42.12 401 GLY A O 1
ATOM 3082 N N . GLY A 1 402 ? 36.873 -32.753 -23.795 1.00 35.31 402 GLY A N 1
ATOM 3083 C CA . GLY A 1 402 ? 37.993 -33.088 -22.919 1.00 35.31 402 GLY A CA 1
ATOM 3084 C C . GLY A 1 402 ? 38.561 -34.453 -23.294 1.00 35.31 402 GLY A C 1
ATOM 3085 O O . GLY A 1 402 ? 38.040 -35.479 -22.862 1.00 35.31 402 GLY A O 1
ATOM 3086 N N . ALA A 1 403 ? 39.606 -34.448 -24.121 1.00 40.72 403 ALA A N 1
ATOM 3087 C CA . ALA A 1 403 ? 40.428 -35.607 -24.424 1.00 40.72 403 ALA A CA 1
ATOM 3088 C C . ALA A 1 403 ? 40.843 -36.318 -23.127 1.00 40.72 403 ALA A C 1
ATOM 3090 O O . ALA A 1 403 ? 41.479 -35.729 -22.251 1.00 40.72 403 ALA A O 1
ATOM 3091 N N . GLY A 1 404 ? 40.455 -37.587 -23.011 1.00 41.56 404 GLY A N 1
ATOM 3092 C CA . GLY A 1 404 ? 41.036 -38.485 -22.034 1.00 41.56 404 GLY A CA 1
ATOM 3093 C C . GLY A 1 404 ? 42.475 -38.755 -22.434 1.00 41.56 404 GLY A C 1
ATOM 3094 O O . GLY A 1 404 ? 42.699 -39.434 -23.430 1.00 41.56 404 GLY A O 1
ATOM 3095 N N . ASP A 1 405 ? 43.413 -38.237 -21.648 1.00 37.25 405 ASP A N 1
ATOM 3096 C CA . ASP A 1 405 ? 44.750 -38.801 -21.580 1.00 37.25 405 ASP A CA 1
ATOM 3097 C C . ASP A 1 405 ? 44.989 -39.387 -20.192 1.00 37.25 405 ASP A C 1
ATOM 3099 O O . ASP A 1 405 ? 44.799 -38.780 -19.136 1.00 37.25 405 ASP A O 1
ATOM 3103 N N . ASP A 1 406 ? 45.347 -40.651 -20.288 1.00 45.53 406 ASP A N 1
ATOM 3104 C CA . ASP A 1 406 ? 45.608 -41.655 -19.290 1.00 45.53 406 ASP A CA 1
ATOM 3105 C C . ASP A 1 406 ? 46.914 -41.335 -18.545 1.00 45.53 406 ASP A C 1
ATOM 3107 O O . ASP A 1 406 ? 47.975 -41.194 -19.155 1.00 45.53 406 ASP A O 1
ATOM 3111 N N . ALA A 1 407 ? 46.857 -41.229 -17.218 1.00 40.22 407 ALA A N 1
ATOM 3112 C CA . ALA A 1 407 ? 48.038 -41.297 -16.358 1.00 40.22 407 ALA A CA 1
ATOM 3113 C C . ALA A 1 407 ? 47.628 -41.712 -14.941 1.00 40.22 407 ALA A C 1
ATOM 3115 O O . ALA A 1 407 ? 47.514 -40.903 -14.019 1.00 40.22 407 ALA A O 1
ATOM 3116 N N . GLY A 1 408 ? 47.394 -43.010 -14.764 1.00 43.50 408 GLY A N 1
ATOM 3117 C CA . GLY A 1 408 ? 47.329 -43.607 -13.440 1.00 43.50 408 GLY A CA 1
ATOM 3118 C C . GLY A 1 408 ? 48.692 -43.603 -12.746 1.00 43.50 408 GLY A C 1
ATOM 3119 O O . GLY A 1 408 ? 49.695 -43.953 -13.355 1.00 43.50 408 GLY A O 1
ATOM 3120 N N . THR A 1 409 ? 48.699 -43.346 -11.437 1.00 41.53 409 THR A N 1
ATOM 3121 C CA . THR A 1 409 ? 49.564 -44.074 -10.494 1.00 41.53 409 THR A CA 1
ATOM 3122 C C . THR A 1 409 ? 48.881 -44.212 -9.133 1.00 41.53 409 THR A C 1
ATOM 3124 O O . THR A 1 409 ? 48.712 -43.248 -8.394 1.00 41.53 409 THR A O 1
ATOM 3127 N N . SER A 1 410 ? 48.491 -45.456 -8.854 1.00 47.62 410 SER A N 1
ATOM 3128 C CA . SER A 1 410 ? 48.557 -46.199 -7.586 1.00 47.62 410 SER A CA 1
ATOM 3129 C C . SER A 1 410 ? 48.957 -45.476 -6.291 1.00 47.62 410 SER A C 1
ATOM 3131 O O . SER A 1 410 ? 50.035 -44.889 -6.205 1.00 47.62 410 SER A O 1
ATOM 3133 N N . GLY A 1 411 ? 48.207 -45.749 -5.216 1.00 38.41 411 GLY A N 1
ATOM 3134 C CA . GLY A 1 411 ? 48.687 -45.538 -3.850 1.00 38.41 411 GLY A CA 1
ATOM 3135 C C . GLY A 1 411 ? 47.683 -45.860 -2.745 1.00 38.41 411 GLY A C 1
ATOM 3136 O O . GLY A 1 411 ? 47.338 -44.985 -1.966 1.00 38.41 411 GLY A O 1
ATOM 3137 N N . THR A 1 412 ? 47.212 -47.105 -2.653 1.00 44.50 412 THR A N 1
ATOM 3138 C CA . THR A 1 412 ? 46.557 -47.634 -1.442 1.00 44.50 412 THR A CA 1
ATOM 3139 C C . THR A 1 412 ? 47.526 -47.676 -0.257 1.00 44.50 412 THR A C 1
ATOM 3141 O O . THR A 1 412 ? 48.492 -48.443 -0.315 1.00 44.50 412 THR A O 1
ATOM 3144 N N . LYS A 1 413 ? 47.213 -46.967 0.834 1.00 40.34 413 LYS A N 1
ATOM 3145 C CA . LYS A 1 413 ? 47.010 -47.558 2.170 1.00 40.34 413 LYS A CA 1
ATOM 3146 C C . LYS A 1 413 ? 46.341 -46.584 3.130 1.00 40.34 413 LYS A C 1
ATOM 3148 O O . LYS A 1 413 ? 46.787 -45.420 3.166 1.00 40.34 413 LYS A O 1
#

Sequence (413 aa):
MQGDDISNDPAACKEILGGLGTPFEVERARAAPRELRINQLSTMLVGTSIVANAILEDYKVLGRREEDAARMRAEAEKLVQAARVGAEQLEKDRAAFEKQKQTSEWAAAAQLKQVRTLAKLLVDERKSWNEKMSNERKKWNASWAKQNDILFHARQELTNAKAANATLRQEKAAAEAISVKALQAKADALKALEEAKEAGARAAKALEEAEEREGRASKALEEANVERFRLDKVVASLQAEVQAREVAVTDLTARVSVAEKRADAAAEAKDALVSSFNQLEADREWLRAHGIARIVEAIMNAPETASGLDLVKERARDAGFKAGYNRCIGHINVLSAGGYTDKGSGFRDVDTEGRLKAAVASFYDTPLSCVEKLDDCLEAADYVDRLRMLYADAEEEDPAGGAGDDAGTSGTK